Protein AF-A0A936EZ36-F1 (afdb_monomer_lite)

pLDDT: mean 87.0, std 11.44, range [35.84, 98.31]

Secondary structure (DSSP, 8-state):
-HHHHHHHHHT-S-HHHHHHHHHTTTTS---HHHHHHHHHHHHHHHTTS-HHHHHHHHT-GGGTTHHHHGGGGS-TT-HHHHHHHHHH--SHHHHHHHHHHHHHHTT--TTT-GGGS-HHHHHHHHHHHHHS--SPPPHHHHHHHHHHHHHHHHH-GGGHHHHHHHHHHHHHHTT-HHHHHHHHHHHHHTT-GGGS-HHHHHHHHHSGGGS-TTS-TTT-----B-HHHHHHH--GGGGGSHHHHHHHHHH--SHHHHHHHHHHHHHS---------------HHHHHHHHHHHHHHHHHHHHHHHHHHTT---TTTTGGGSSTTTB-HHHHHHHHHHHHHHHHHTT-HHHHHHHHHHHHHH---HHHHHHHHHHHHHH--S-PPPP---SSGGGGHHHHHHHHHTGGGS-HHHHHHHHHHHHHHHHHT--SSS-------HHHHHHHHHHHHTSTTTHHHHHHHHTSHIIIIIGGGEEEETTEEEEEE--TT--EEEEEEP-TTTTTS-TTHHHHTTTSTTEEEEEE--TTS-TTSHHHHHHHHHHIIIIIITTS-GGGEEEEEEHHHHHHHHHHHHHHT-EEEEEEE---HHHHHHH-GGGHHHHHT--TTT-GGGS-HHHHHT--EEEEE-S-HHHHHHHHHHHHHHHT-SSEEEEEEE-S----TTHHHHHBSS-HHHHHHHHHHHHHHHTSSS--TTPEEEPTTTHHHHHHHHHH-SSEEEEEEEETTEEEEEE--SS-BPP-

Radius of gyration: 29.02 Å; chains: 1; bounding box: 64×77×75 Å

Sequence (748 aa):
MFAIYFDGLAHHGDAAAALRRLISYLDADLEAATRVSLWHALWCCARRLPAGERDAVYACLDGRHAQALSPLMLDWHDPVLIEHLATCTQPRSRQAEFVPALLARHGADPLADPQAQRPHLLLLAVQAACWAAWPRLDADRIGMLQAAALNATERDPTLLPQGLALLFELALHAADEDTATAVLAELLWHDHADALRRERVRDWLDGTAFVGDGTDDAETRPLRLAAAWEWRWLQPVDWRQPDRLAALHQALQRPGPRRRLEKLASAWPCLPAQPAVQRPSQPAAAARPRQQEALQRLQALDSAYAAIDLGCDVATSVQPLLEPDTLAPAAIACIHRATAHALGAQGDREGQILALLQARRQQATPALRAELAAALMALHPTPTPTPAFGADWCEELPYWAGLLKQGLQVPDSARRLAAFALATLWTDGLLEPQPPRRCQRLDDAHALWCWLAEQPAYAALAQAALRQAAFTVMRPALRQLAGVEHLWFEAPGAHGVTVVFSCIATHHSYAEVTALRGRLPGQHLLFVRCPEKNWYSDETYDAVHRLLREAVLSRFAKSDVSCWYGSMGGHGALKFALEFGLRAIVFNPQTDLDLWAAFRPRERSLLWGAEHHARLADWPQPAWDAMPLYYACGSNSADREALSFVIERWRGCRHASLIVEKFDDPNHAGLMNRIAAGPVAAVLARIQQRLRQLEGPSPLTDMLPVDNADQAGFWDRLDAAKAIKVELQLRDGRLWWQPSIACGTEPR

Foldseek 3Di:
DLLVVLVCLLPDPPLLVSLLVLVLLLPFQDQQLSNLSSLVSNLSSLVVDDPVSSQVSCCFLVNPCVVLSVCSVDDLLDLVNLLSPLVPRDDLLSSLRNLVSSCVVNVHDCLVPVPPHQLSSLLSPLSSVLNPDPPFDDPVNLVSSLVSLVVSCVVPVVCVLLSLQSQLSSCLSVLNLLSNLLSLLVCLVVLSCVNHDLVSVQCSLQVVSNDHSPDFLLVRLGLFWFPVLSVLLSDSSCCNPVVSLVLLLVLADDPRNNVSSVSSVVSHDDDDDDPPPDDPDDPPPVSVVSSVVSSNLSSLSNVLVVCLVVLDLCCVVCVVCLPPRTGQLSNQLSSLCSNLVSCVVVVNLLSNLLSLLRSQLSAQDPSSQVSNQVSVCVQDPDDDPRQPRDQWQVSVLCVLVVQCVCPPVDPPSSVLSSLVNVLVCLLVQDGHNDDDFGARPLVSSLVSLVVLCPPPVRVVVSVVSCPDCSNVPFVVQWDDDLNFTKGKADDPQAQAEEEEEDAPVQQRHWPCRVLAVVLQPSYIYITGHHRNLQLLAPSVVVSVVRVCVPVPVVRHDQLRYEYDDEASSLLNRLLVCLVVLHEYEYELYQQDLCSVLSNCVPCNCSSVPGDDSRHPLNRDLVSQQSYAYEYEYESASSSLVSVVSVLVSVLPHQWYKYKYWYAPHNDRPPPLVQFAPDRSSVLVNQVSVNSSVSNDQDHDPPWDWDDPVCVVVVSVCVSSPNTAIKIWTHHRSTITIDGDDRSRGDHD

Structure (mmCIF, N/CA/C/O backbone):
data_AF-A0A936EZ36-F1
#
_entry.id   AF-A0A936EZ36-F1
#
loop_
_atom_site.group_PDB
_atom_site.id
_atom_site.type_symbol
_atom_site.label_atom_id
_atom_site.label_alt_id
_atom_site.label_comp_id
_atom_site.label_asym_id
_atom_site.label_entity_id
_atom_site.label_seq_id
_atom_site.pdbx_PDB_ins_code
_atom_site.Cartn_x
_atom_site.Cartn_y
_atom_site.Cartn_z
_atom_site.occupancy
_atom_site.B_iso_or_equiv
_atom_site.auth_seq_id
_atom_site.auth_comp_id
_atom_site.auth_asym_id
_atom_site.auth_atom_id
_atom_site.pdbx_PDB_model_num
ATOM 1 N N . MET A 1 1 ? 23.836 -9.882 0.928 1.00 75.94 1 MET A N 1
ATOM 2 C CA . MET A 1 1 ? 23.170 -11.137 0.506 1.00 75.94 1 MET A CA 1
ATOM 3 C C . MET A 1 1 ? 22.650 -11.046 -0.929 1.00 75.94 1 MET A C 1
ATOM 5 O O . MET A 1 1 ? 23.142 -11.795 -1.756 1.00 75.94 1 MET A O 1
ATOM 9 N N . PHE A 1 2 ? 21.760 -10.100 -1.268 1.00 85.62 2 PHE A N 1
ATOM 10 C CA . PHE A 1 2 ? 21.237 -9.970 -2.642 1.00 85.62 2 PHE A CA 1
ATOM 11 C C . PHE A 1 2 ? 22.299 -9.696 -3.716 1.00 85.62 2 PHE A C 1
ATOM 13 O O . PHE A 1 2 ? 22.210 -10.276 -4.786 1.00 85.62 2 PHE A O 1
ATOM 20 N N . ALA A 1 3 ? 23.335 -8.898 -3.434 1.00 87.94 3 ALA A N 1
ATOM 21 C CA . ALA A 1 3 ? 24.427 -8.693 -4.393 1.00 87.94 3 ALA A CA 1
ATOM 22 C C . ALA A 1 3 ? 25.120 -10.013 -4.801 1.00 87.94 3 ALA A C 1
ATOM 24 O O . ALA A 1 3 ? 25.358 -10.234 -5.981 1.00 87.94 3 ALA A O 1
ATOM 25 N N . ILE A 1 4 ? 25.364 -10.915 -3.840 1.00 89.75 4 ILE A N 1
ATOM 26 C CA . ILE A 1 4 ? 25.940 -12.250 -4.090 1.00 89.75 4 ILE A CA 1
ATOM 27 C C . ILE A 1 4 ? 24.948 -13.121 -4.871 1.00 89.75 4 ILE A C 1
ATOM 29 O O . ILE A 1 4 ? 25.333 -13.817 -5.801 1.00 89.75 4 ILE A O 1
ATOM 33 N N . TYR A 1 5 ? 23.662 -13.065 -4.516 1.00 89.81 5 TYR A N 1
ATOM 34 C CA . TYR A 1 5 ? 22.611 -13.787 -5.234 1.00 89.81 5 TYR A CA 1
ATOM 35 C C . TYR A 1 5 ? 22.503 -13.347 -6.704 1.00 89.81 5 TYR A C 1
ATOM 37 O O . TYR A 1 5 ? 22.457 -14.193 -7.594 1.00 89.81 5 TYR A O 1
ATOM 45 N N . PHE A 1 6 ? 22.517 -12.039 -6.976 1.00 94.75 6 PHE A N 1
ATOM 46 C CA . PHE A 1 6 ? 22.475 -11.506 -8.339 1.00 94.75 6 PHE A CA 1
ATOM 47 C C . PHE A 1 6 ? 23.730 -11.856 -9.134 1.00 94.75 6 PHE A C 1
ATOM 49 O O . PHE A 1 6 ? 23.618 -12.194 -10.308 1.00 94.75 6 PHE A O 1
ATOM 56 N N . ASP A 1 7 ? 24.901 -11.841 -8.499 1.00 92.62 7 ASP A N 1
ATOM 57 C CA . ASP A 1 7 ? 26.137 -12.312 -9.122 1.00 92.62 7 ASP A CA 1
ATOM 58 C C . ASP A 1 7 ? 26.062 -13.809 -9.472 1.00 92.62 7 ASP A C 1
ATOM 60 O O . ASP A 1 7 ? 26.402 -14.209 -10.584 1.00 92.62 7 ASP A O 1
ATOM 64 N N . GLY A 1 8 ? 25.502 -14.634 -8.583 1.00 92.12 8 GLY A N 1
ATOM 65 C CA . GLY A 1 8 ? 25.231 -16.045 -8.864 1.00 92.12 8 GLY A CA 1
ATOM 66 C C . GLY A 1 8 ? 24.301 -16.246 -10.066 1.00 92.12 8 GLY A C 1
ATOM 67 O O . GLY A 1 8 ? 24.583 -17.074 -10.932 1.00 92.12 8 GLY A O 1
ATOM 68 N N . LEU A 1 9 ? 23.228 -15.453 -10.172 1.00 92.00 9 LEU A N 1
ATOM 69 C CA . LEU A 1 9 ? 22.336 -15.469 -11.339 1.00 92.00 9 LEU A CA 1
ATOM 70 C C . LEU A 1 9 ? 23.044 -15.003 -12.619 1.00 92.00 9 LEU A C 1
ATOM 72 O O . LEU A 1 9 ? 22.867 -15.614 -13.672 1.00 92.00 9 LEU A O 1
ATOM 76 N N . ALA A 1 10 ? 23.894 -13.977 -12.541 1.00 92.44 10 ALA A N 1
ATOM 77 C CA . ALA A 1 10 ? 24.652 -13.475 -13.688 1.00 92.44 10 ALA A CA 1
ATOM 78 C C . ALA A 1 10 ? 25.541 -14.556 -14.330 1.00 92.44 10 ALA A C 1
ATOM 80 O O . ALA A 1 10 ? 25.764 -14.524 -15.543 1.00 92.44 10 ALA A O 1
ATOM 81 N N . HIS A 1 11 ? 25.986 -15.538 -13.538 1.00 92.62 11 HIS A N 1
ATOM 82 C CA . HIS A 1 11 ? 26.840 -16.655 -13.955 1.00 92.62 11 HIS A CA 1
ATOM 83 C C . HIS A 1 11 ? 26.105 -18.004 -14.051 1.00 92.62 11 HIS A C 1
ATOM 85 O O . HIS A 1 11 ? 26.729 -19.029 -14.326 1.00 92.62 11 HIS A O 1
ATOM 91 N N . HIS A 1 12 ? 24.783 -18.026 -13.868 1.00 93.12 12 HIS A N 1
ATOM 92 C CA . HIS A 1 12 ? 23.982 -19.250 -13.906 1.00 93.12 12 HIS A CA 1
ATOM 93 C C . HIS A 1 12 ? 24.024 -19.923 -15.289 1.00 93.12 12 HIS A C 1
ATOM 95 O O . HIS A 1 12 ? 24.078 -19.231 -16.308 1.00 93.12 12 HIS A O 1
ATOM 101 N N . GLY A 1 13 ? 23.990 -21.261 -15.338 1.00 90.25 13 GLY A N 1
ATOM 102 C CA . GLY A 1 13 ? 24.134 -22.039 -16.579 1.00 90.25 13 GLY A CA 1
ATOM 103 C C . GLY A 1 13 ? 23.031 -21.772 -17.608 1.00 90.25 13 GLY A C 1
ATOM 104 O O . GLY A 1 13 ? 23.321 -21.630 -18.792 1.00 90.25 13 GLY A O 1
ATOM 105 N N . ASP A 1 14 ? 21.793 -21.614 -17.142 1.00 93.94 14 ASP A N 1
ATOM 106 C CA . ASP A 1 14 ? 20.670 -21.134 -17.950 1.00 93.94 14 ASP A CA 1
ATOM 107 C C . ASP A 1 14 ? 20.568 -19.606 -17.834 1.00 93.94 14 ASP A C 1
ATOM 109 O O . ASP A 1 14 ? 20.090 -19.080 -16.823 1.00 93.94 14 ASP A O 1
ATOM 113 N N . ALA A 1 15 ? 21.068 -18.902 -18.853 1.00 93.31 15 ALA A N 1
ATOM 114 C CA . ALA A 1 15 ? 21.065 -17.443 -18.898 1.00 93.31 15 ALA A CA 1
ATOM 115 C C . ALA A 1 15 ? 19.665 -16.861 -19.157 1.00 93.31 15 ALA A C 1
ATOM 117 O O . ALA A 1 15 ? 19.368 -15.775 -18.669 1.00 93.31 15 ALA A O 1
ATOM 118 N N . ALA A 1 16 ? 18.782 -17.564 -19.873 1.00 92.88 16 ALA A N 1
ATOM 119 C CA . ALA A 1 16 ? 17.442 -17.062 -20.173 1.00 92.88 16 ALA A CA 1
ATOM 120 C C . ALA A 1 16 ? 16.570 -17.063 -18.911 1.00 92.88 16 ALA A C 1
ATOM 122 O O . ALA A 1 16 ? 15.962 -16.043 -18.570 1.00 92.88 16 ALA A O 1
ATOM 123 N N . ALA A 1 17 ? 16.585 -18.171 -18.162 1.00 90.19 17 ALA A N 1
ATOM 124 C CA . ALA A 1 17 ? 15.899 -18.266 -16.877 1.00 90.19 17 ALA A CA 1
ATOM 125 C C . ALA A 1 17 ? 16.468 -17.272 -15.853 1.00 90.19 17 ALA A C 1
ATOM 127 O O . ALA A 1 17 ? 15.713 -16.595 -15.151 1.00 90.19 17 ALA A O 1
ATOM 128 N N . ALA A 1 18 ? 17.797 -17.133 -15.795 1.00 93.50 18 ALA A N 1
ATOM 129 C CA . ALA A 1 18 ? 18.441 -16.193 -14.886 1.00 93.50 18 ALA A CA 1
ATOM 130 C C . ALA A 1 18 ? 18.119 -14.731 -15.220 1.00 93.50 18 ALA A C 1
ATOM 132 O O . ALA A 1 18 ? 17.814 -13.955 -14.313 1.00 93.50 18 ALA A O 1
ATOM 133 N N . LEU A 1 19 ? 18.121 -14.356 -16.503 1.00 95.25 19 LEU A N 1
ATOM 134 C CA . LEU A 1 19 ? 17.750 -13.013 -16.937 1.00 95.25 19 LEU A CA 1
ATOM 135 C C . LEU A 1 19 ? 16.290 -12.708 -16.588 1.00 95.25 19 LEU A C 1
ATOM 137 O O . LEU A 1 19 ? 16.024 -11.668 -15.987 1.00 95.25 19 LEU A O 1
ATOM 141 N N . ARG A 1 20 ? 15.354 -13.626 -16.877 1.00 92.31 20 ARG A N 1
ATOM 142 C CA . ARG A 1 20 ? 13.944 -13.481 -16.470 1.00 92.31 20 ARG A CA 1
ATOM 143 C C . ARG A 1 20 ? 13.829 -13.260 -14.963 1.00 92.31 20 ARG A C 1
ATOM 145 O O . ARG A 1 20 ? 13.144 -12.337 -14.522 1.00 92.31 20 ARG A O 1
ATOM 152 N N . ARG A 1 21 ? 14.549 -14.065 -14.175 1.00 90.81 21 ARG A N 1
ATOM 153 C CA . ARG A 1 21 ? 14.549 -13.940 -12.719 1.00 90.81 21 ARG A CA 1
ATOM 154 C C . ARG A 1 21 ? 15.071 -12.579 -12.268 1.00 90.81 21 ARG A C 1
ATOM 156 O O . ARG A 1 21 ? 14.436 -11.954 -11.427 1.00 90.81 21 ARG A O 1
ATOM 163 N N . LEU A 1 22 ? 16.173 -12.086 -12.833 1.00 94.81 22 LEU A N 1
ATOM 164 C CA . LEU A 1 22 ? 16.724 -10.764 -12.512 1.00 94.81 22 LEU A CA 1
ATOM 165 C C . LEU A 1 22 ? 15.739 -9.631 -12.848 1.00 94.81 22 LEU A C 1
ATOM 167 O O . LEU A 1 22 ? 15.571 -8.718 -12.041 1.00 94.81 22 LEU A O 1
ATOM 171 N N . ILE A 1 23 ? 15.032 -9.708 -13.982 1.00 94.44 23 ILE A N 1
ATOM 172 C CA . ILE A 1 23 ? 14.043 -8.694 -14.394 1.00 94.44 23 ILE A CA 1
ATOM 173 C C . ILE A 1 23 ? 12.941 -8.519 -13.335 1.00 94.44 23 ILE A C 1
ATOM 175 O O . ILE A 1 23 ? 12.526 -7.389 -13.067 1.00 94.44 23 ILE A O 1
ATOM 179 N N . SER A 1 24 ? 12.522 -9.597 -12.660 1.00 91.56 24 SER A N 1
ATOM 180 C CA . SER A 1 24 ? 11.506 -9.532 -11.595 1.00 91.56 24 SER A CA 1
ATOM 181 C C . SER A 1 24 ? 11.911 -8.648 -10.401 1.00 91.56 24 SER A C 1
ATOM 183 O O . SER A 1 24 ? 11.042 -8.165 -9.673 1.00 91.56 24 SER A O 1
ATOM 185 N N . TYR A 1 25 ? 13.209 -8.365 -10.227 1.00 92.75 25 TYR A N 1
ATOM 186 C CA . TYR A 1 25 ? 13.732 -7.531 -9.143 1.00 92.75 25 TYR A CA 1
ATOM 187 C C . TYR A 1 25 ? 13.856 -6.042 -9.497 1.00 92.75 25 TYR A C 1
ATOM 189 O O . TYR A 1 25 ? 14.181 -5.249 -8.611 1.00 92.75 25 TYR A O 1
ATOM 197 N N . LEU A 1 26 ? 13.584 -5.620 -10.740 1.00 92.06 26 LEU A N 1
ATOM 198 C CA . LEU A 1 26 ? 13.727 -4.209 -11.143 1.00 92.06 26 LEU A CA 1
ATOM 199 C C . LEU A 1 26 ? 12.884 -3.258 -10.276 1.00 92.06 26 LEU A C 1
ATOM 201 O O . LEU A 1 26 ? 13.364 -2.202 -9.853 1.00 92.06 26 LEU A O 1
ATOM 205 N N . ASP A 1 27 ? 11.672 -3.684 -9.914 1.00 90.56 27 ASP A N 1
ATOM 206 C CA . ASP A 1 27 ? 10.745 -2.901 -9.087 1.00 90.56 27 ASP A CA 1
ATOM 207 C C . ASP A 1 27 ? 10.911 -3.131 -7.574 1.00 90.56 27 ASP A C 1
ATOM 209 O O . ASP A 1 27 ? 10.246 -2.469 -6.764 1.00 90.56 27 ASP A O 1
ATOM 213 N N . ALA A 1 28 ? 11.801 -4.050 -7.181 1.00 91.00 28 ALA A N 1
ATOM 214 C CA . ALA A 1 28 ? 12.013 -4.428 -5.791 1.00 91.00 28 ALA A CA 1
ATOM 215 C C . ALA A 1 28 ? 12.570 -3.265 -4.957 1.00 91.00 28 ALA A C 1
ATOM 217 O O . ALA A 1 28 ? 13.180 -2.322 -5.473 1.00 91.00 28 ALA A O 1
ATOM 218 N N . ASP A 1 29 ? 12.372 -3.331 -3.641 1.00 88.69 29 ASP A N 1
ATOM 219 C CA . ASP A 1 29 ? 12.822 -2.308 -2.700 1.00 88.69 29 ASP A CA 1
ATOM 220 C C . ASP A 1 29 ? 14.249 -2.616 -2.226 1.00 88.69 29 ASP A C 1
ATOM 222 O O . ASP A 1 29 ? 14.505 -3.158 -1.146 1.00 88.69 29 ASP A O 1
ATOM 226 N N . LEU A 1 30 ? 15.184 -2.348 -3.137 1.00 89.69 30 LEU A N 1
ATOM 227 C CA . LEU A 1 30 ? 16.611 -2.595 -2.974 1.00 89.69 30 LEU A CA 1
ATOM 228 C C . LEU A 1 30 ? 17.345 -1.316 -2.585 1.00 89.69 30 LEU A C 1
ATOM 230 O O . LEU A 1 30 ? 17.138 -0.271 -3.207 1.00 89.69 30 LEU A O 1
ATOM 234 N N . GLU A 1 31 ? 18.271 -1.455 -1.636 1.00 90.88 31 GLU A N 1
ATOM 235 C CA . GLU A 1 31 ? 19.291 -0.449 -1.335 1.00 90.88 31 GLU A CA 1
ATOM 236 C C . GLU A 1 31 ? 20.077 -0.081 -2.599 1.00 90.88 31 GLU A C 1
ATOM 238 O O . GLU A 1 31 ? 20.319 -0.931 -3.465 1.00 90.88 31 GLU A O 1
ATOM 243 N N . ALA A 1 32 ? 20.529 1.170 -2.679 1.00 92.19 32 ALA A N 1
ATOM 244 C CA . ALA A 1 32 ? 21.180 1.733 -3.858 1.00 92.19 32 ALA A CA 1
ATOM 245 C C . ALA A 1 32 ? 22.332 0.869 -4.405 1.00 92.19 32 ALA A C 1
ATOM 247 O O . ALA A 1 32 ? 22.324 0.505 -5.580 1.00 92.19 32 ALA A O 1
ATOM 248 N N . ALA A 1 33 ? 23.274 0.454 -3.550 1.00 93.69 33 ALA A N 1
ATOM 249 C CA . ALA A 1 33 ? 24.395 -0.398 -3.958 1.00 93.69 33 ALA A CA 1
ATOM 250 C C . ALA A 1 33 ? 23.932 -1.768 -4.490 1.00 93.69 33 ALA A C 1
ATOM 252 O O . ALA A 1 33 ? 24.440 -2.258 -5.496 1.00 93.69 33 ALA A O 1
ATOM 253 N N . THR A 1 34 ? 22.913 -2.360 -3.862 1.00 93.88 34 THR A N 1
ATOM 254 C CA . THR A 1 34 ? 22.327 -3.634 -4.305 1.00 93.88 34 THR A CA 1
ATOM 255 C C . THR A 1 34 ? 21.614 -3.484 -5.653 1.00 93.88 34 THR A C 1
ATOM 257 O O . THR A 1 34 ? 21.687 -4.384 -6.489 1.00 93.88 34 THR A O 1
ATOM 260 N N . ARG A 1 35 ? 20.966 -2.341 -5.908 1.00 94.88 35 ARG A N 1
ATOM 261 C CA . ARG A 1 35 ? 20.359 -2.023 -7.210 1.00 94.88 35 ARG A CA 1
ATOM 262 C C . ARG A 1 35 ? 21.408 -1.866 -8.312 1.00 94.88 35 ARG A C 1
ATOM 264 O O . ARG A 1 35 ? 21.181 -2.326 -9.425 1.00 94.88 35 ARG A O 1
ATOM 271 N N . VAL A 1 36 ? 22.565 -1.275 -8.011 1.00 96.25 36 VAL A N 1
ATOM 272 C CA . VAL A 1 36 ? 23.694 -1.230 -8.956 1.00 96.25 36 VAL A CA 1
ATOM 273 C C . VAL A 1 36 ? 24.178 -2.649 -9.283 1.00 96.25 36 VAL A C 1
ATOM 275 O O . VAL A 1 36 ? 24.379 -2.967 -10.453 1.00 96.25 36 VAL A O 1
ATOM 278 N N . SER A 1 37 ? 24.290 -3.534 -8.283 1.00 96.38 37 SER A N 1
ATOM 279 C CA . SER A 1 37 ? 24.616 -4.951 -8.517 1.00 96.38 37 SER A CA 1
ATOM 280 C C . SER A 1 37 ? 23.575 -5.668 -9.382 1.00 96.38 37 SER A C 1
ATOM 282 O O . SER A 1 37 ? 23.958 -6.458 -10.240 1.00 96.38 37 SER A O 1
ATOM 284 N N . LEU A 1 38 ? 22.279 -5.381 -9.201 1.00 96.62 38 LEU A N 1
ATOM 285 C CA . LEU A 1 38 ? 21.214 -5.918 -10.056 1.00 96.62 38 LEU A CA 1
ATOM 286 C C . LEU A 1 38 ? 21.402 -5.494 -11.519 1.00 96.62 38 LEU A C 1
ATOM 288 O O . LEU A 1 38 ? 21.379 -6.344 -12.405 1.00 96.62 38 LEU A O 1
ATOM 292 N N . TRP A 1 39 ? 21.617 -4.201 -11.777 1.00 97.06 39 TRP A N 1
ATOM 293 C CA . TRP A 1 39 ? 21.837 -3.696 -13.136 1.00 97.06 39 TRP A CA 1
ATOM 294 C C . TRP A 1 39 ? 23.079 -4.293 -13.792 1.00 97.06 39 TRP A C 1
ATOM 296 O O . TRP A 1 39 ? 23.036 -4.664 -14.963 1.00 97.06 39 TRP A O 1
ATOM 306 N N . HIS A 1 40 ? 24.158 -4.460 -13.030 1.00 96.94 40 HIS A N 1
ATOM 307 C CA . HIS A 1 40 ? 25.360 -5.130 -13.513 1.00 96.94 40 HIS A CA 1
ATOM 308 C C . HIS A 1 40 ? 25.101 -6.610 -13.844 1.00 96.94 40 HIS A C 1
ATOM 310 O O . HIS A 1 40 ? 25.533 -7.099 -14.884 1.00 96.94 40 HIS A O 1
ATOM 316 N N . ALA A 1 41 ? 24.347 -7.327 -13.004 1.00 97.38 41 ALA A N 1
ATOM 317 C CA . ALA A 1 41 ? 23.967 -8.714 -13.267 1.00 97.38 41 ALA A CA 1
ATOM 318 C C . ALA A 1 41 ? 23.074 -8.851 -14.513 1.00 97.38 41 ALA A C 1
ATOM 320 O O . ALA A 1 41 ? 23.305 -9.738 -15.335 1.00 97.38 41 ALA A O 1
ATOM 321 N N . LEU A 1 42 ? 22.097 -7.951 -14.685 1.00 97.44 42 LEU A N 1
ATOM 322 C CA . LEU A 1 42 ? 21.262 -7.860 -15.888 1.00 97.44 42 LEU A CA 1
ATOM 323 C C . LEU A 1 42 ? 22.119 -7.636 -17.140 1.00 97.44 42 LEU A C 1
ATOM 325 O O . LEU A 1 42 ? 21.943 -8.343 -18.131 1.00 97.44 42 LEU A O 1
ATOM 329 N N . TRP A 1 43 ? 23.074 -6.703 -17.073 1.00 97.25 43 TRP A N 1
ATOM 330 C CA . TRP A 1 43 ? 24.024 -6.419 -18.150 1.00 97.25 43 TRP A CA 1
ATOM 331 C C . TRP A 1 43 ? 24.863 -7.652 -18.523 1.00 97.25 43 TRP A C 1
ATOM 333 O O . TRP A 1 43 ? 24.893 -8.045 -19.690 1.00 97.25 43 TRP A O 1
ATOM 343 N N . CYS A 1 44 ? 25.471 -8.325 -17.539 1.00 96.31 44 CYS A N 1
ATOM 344 C CA . CYS A 1 44 ? 26.234 -9.556 -17.767 1.00 96.31 44 CYS A CA 1
ATOM 345 C C . CYS A 1 44 ? 25.377 -10.652 -18.417 1.00 96.31 44 CYS A C 1
ATOM 347 O O . CYS A 1 44 ? 25.806 -11.297 -19.373 1.00 96.31 44 CYS A O 1
ATOM 349 N N . CYS A 1 45 ? 24.163 -10.868 -17.905 1.00 96.25 45 CYS A N 1
ATOM 350 C CA . CYS A 1 45 ? 23.289 -11.949 -18.349 1.00 96.25 45 CYS A CA 1
ATOM 351 C C . CYS A 1 45 ? 22.754 -11.710 -19.772 1.00 96.25 45 CYS A C 1
ATOM 353 O O . CYS A 1 45 ? 22.821 -12.601 -20.618 1.00 96.25 45 CYS A O 1
ATOM 355 N N . ALA A 1 46 ? 22.318 -10.483 -20.078 1.00 95.56 46 ALA A N 1
ATOM 356 C CA . ALA A 1 46 ? 21.794 -10.109 -21.391 1.00 95.56 46 ALA A CA 1
ATOM 357 C C . ALA A 1 46 ? 22.805 -10.321 -22.531 1.00 95.56 46 ALA A C 1
ATOM 359 O O . ALA A 1 46 ? 22.427 -10.725 -23.631 1.00 95.56 46 ALA A O 1
ATOM 360 N N . ARG A 1 47 ? 24.098 -10.094 -22.272 1.00 94.56 47 ARG A N 1
ATOM 361 C CA . ARG A 1 47 ? 25.173 -10.249 -23.268 1.00 94.56 47 ARG A CA 1
ATOM 362 C C . ARG A 1 47 ? 25.549 -11.703 -23.553 1.00 94.56 47 ARG A C 1
ATOM 364 O O . ARG A 1 47 ? 26.244 -11.962 -24.532 1.00 94.56 47 ARG A O 1
ATOM 371 N N . ARG A 1 48 ? 25.102 -12.643 -22.716 1.00 95.00 48 ARG A N 1
ATOM 372 C CA . ARG A 1 48 ? 25.313 -14.085 -22.911 1.00 95.00 48 ARG A CA 1
ATOM 373 C C . ARG A 1 48 ? 24.275 -14.714 -23.842 1.00 95.00 48 ARG A C 1
ATOM 375 O O . ARG A 1 48 ? 24.482 -15.842 -24.278 1.00 95.00 48 ARG A O 1
ATOM 382 N N . LEU A 1 49 ? 23.179 -14.010 -24.133 1.00 94.75 49 LEU A N 1
ATOM 383 C CA . LEU A 1 49 ? 22.068 -14.518 -24.933 1.00 94.75 49 LEU A CA 1
ATOM 384 C C . LEU A 1 49 ? 22.107 -14.005 -26.384 1.00 94.75 49 LEU A C 1
ATOM 386 O O . LEU A 1 49 ? 22.419 -12.830 -26.618 1.00 94.75 49 LEU A O 1
ATOM 390 N N . PRO A 1 50 ? 21.724 -14.842 -27.368 1.00 94.81 50 PRO A N 1
ATOM 391 C CA . PRO A 1 50 ? 21.405 -14.387 -28.717 1.00 94.81 50 PRO A CA 1
ATOM 392 C C . PRO A 1 50 ? 20.275 -13.350 -28.712 1.00 94.81 50 PRO A C 1
ATOM 394 O O . PRO A 1 50 ? 19.417 -13.355 -27.831 1.00 94.81 50 PRO A O 1
ATOM 397 N N . ALA A 1 51 ? 20.231 -12.486 -29.732 1.00 92.81 51 ALA A N 1
ATOM 398 C CA . ALA A 1 51 ? 19.262 -11.389 -29.788 1.00 92.81 51 ALA A CA 1
ATOM 399 C C . ALA A 1 51 ? 17.801 -11.856 -29.672 1.00 92.81 51 ALA A C 1
ATOM 401 O O . ALA A 1 51 ? 17.075 -11.334 -28.836 1.00 92.81 51 ALA A O 1
ATOM 402 N N . GLY A 1 52 ? 17.396 -12.884 -30.428 1.00 91.94 52 GLY A N 1
ATOM 403 C CA . GLY A 1 52 ? 16.016 -13.384 -30.396 1.00 91.94 52 GLY A CA 1
ATOM 404 C C . GLY A 1 52 ? 15.591 -13.946 -29.034 1.00 91.94 52 GLY A C 1
ATOM 405 O O . GLY A 1 52 ? 14.482 -13.677 -28.582 1.00 91.94 52 GLY A O 1
ATOM 406 N N . GLU A 1 53 ? 16.477 -14.677 -28.351 1.00 92.75 53 GLU A N 1
ATOM 407 C CA . GLU A 1 53 ? 16.203 -15.207 -27.007 1.00 92.75 53 GLU A CA 1
ATOM 408 C C . GLU A 1 53 ? 16.150 -14.092 -25.963 1.00 92.75 53 GLU A C 1
ATOM 410 O O . GLU A 1 53 ? 15.248 -14.059 -25.128 1.00 92.75 53 GLU A O 1
ATOM 415 N N . ARG A 1 54 ? 17.081 -13.137 -26.034 1.00 94.69 54 ARG A N 1
ATOM 416 C CA . ARG A 1 54 ? 17.090 -11.970 -25.149 1.00 94.69 54 ARG A CA 1
ATOM 417 C C . ARG A 1 54 ? 15.816 -11.145 -25.308 1.00 94.69 54 ARG A C 1
ATOM 419 O O . ARG A 1 54 ? 15.209 -10.787 -24.305 1.00 94.69 54 ARG A O 1
ATOM 426 N N . ASP A 1 55 ? 15.401 -10.869 -26.540 1.00 92.19 55 ASP A N 1
ATOM 427 C CA . ASP A 1 55 ? 14.213 -10.063 -26.821 1.00 92.19 55 ASP A CA 1
ATOM 428 C C . ASP A 1 55 ? 12.935 -10.788 -26.353 1.00 92.19 55 ASP A C 1
ATOM 430 O O . ASP A 1 55 ? 12.035 -10.156 -25.796 1.00 92.19 55 ASP A O 1
ATOM 434 N N . ALA A 1 56 ? 12.889 -12.122 -26.467 1.00 89.75 56 ALA A N 1
ATOM 435 C CA . ALA A 1 56 ? 11.819 -12.935 -25.887 1.00 89.75 56 ALA A CA 1
ATOM 436 C C . ALA A 1 56 ? 11.786 -12.847 -24.350 1.00 89.75 56 ALA A C 1
ATOM 438 O O . ALA A 1 56 ? 10.712 -12.713 -23.763 1.00 89.75 56 ALA A O 1
ATOM 439 N N . VAL A 1 57 ? 12.946 -12.864 -23.683 1.00 92.12 57 VAL A N 1
ATOM 440 C CA . VAL A 1 57 ? 13.023 -12.692 -22.222 1.00 92.12 57 VAL A CA 1
ATOM 441 C C . VAL A 1 57 ? 12.677 -11.260 -21.801 1.00 92.12 57 VAL A C 1
ATOM 443 O O . VAL A 1 57 ? 11.995 -11.078 -20.797 1.00 92.12 57 VAL A O 1
ATOM 446 N N . TYR A 1 58 ? 13.079 -10.239 -22.561 1.00 93.19 58 TYR A N 1
ATOM 447 C CA . TYR A 1 58 ? 12.706 -8.840 -22.311 1.00 93.19 58 TYR A CA 1
ATOM 448 C C . TYR A 1 58 ? 11.199 -8.598 -22.447 1.00 93.19 58 TYR A C 1
ATOM 450 O O . TYR A 1 58 ? 10.668 -7.690 -21.807 1.00 93.19 58 TYR A O 1
ATOM 458 N N . ALA A 1 59 ? 10.507 -9.421 -23.237 1.00 89.44 59 ALA A N 1
ATOM 459 C CA . ALA A 1 59 ? 9.053 -9.417 -23.346 1.00 89.44 59 ALA A CA 1
ATOM 460 C C . ALA A 1 59 ? 8.338 -10.087 -22.151 1.00 89.44 59 ALA A C 1
ATOM 462 O O . ALA A 1 59 ? 7.106 -10.058 -22.091 1.00 89.44 59 ALA A O 1
ATOM 463 N N . CYS A 1 60 ? 9.065 -10.674 -21.186 1.00 88.06 60 CYS A N 1
ATOM 464 C CA . CYS A 1 60 ? 8.460 -11.200 -19.961 1.00 88.06 60 CYS A CA 1
ATOM 465 C C . CYS A 1 60 ? 7.811 -10.081 -19.128 1.00 88.06 60 CYS A C 1
ATOM 467 O O . CYS A 1 60 ? 8.054 -8.895 -19.358 1.00 88.06 60 CYS A O 1
ATOM 469 N N . LEU A 1 61 ? 6.955 -10.459 -18.168 1.00 85.56 61 LEU A N 1
ATOM 470 C CA . LEU A 1 61 ? 6.188 -9.511 -17.347 1.00 85.56 61 LEU A CA 1
ATOM 471 C C . LEU A 1 61 ? 5.504 -8.442 -18.215 1.00 85.56 61 LEU A C 1
ATOM 473 O O . LEU A 1 61 ? 5.714 -7.258 -17.988 1.00 85.56 61 LEU A O 1
ATOM 477 N N . ASP A 1 62 ? 4.761 -8.869 -19.243 1.00 81.94 62 ASP A N 1
ATOM 478 C CA . ASP A 1 62 ? 4.083 -8.022 -20.243 1.00 81.94 62 ASP A CA 1
ATOM 479 C C . ASP A 1 62 ? 4.965 -7.010 -21.009 1.00 81.94 62 ASP A C 1
ATOM 481 O O . ASP A 1 62 ? 4.448 -6.097 -21.653 1.00 81.94 62 ASP A O 1
ATOM 485 N N . GLY A 1 63 ? 6.290 -7.188 -20.995 1.00 86.50 63 GLY A N 1
ATOM 486 C CA . GLY A 1 63 ? 7.243 -6.380 -21.759 1.00 86.50 63 GLY A CA 1
ATOM 487 C C . GLY A 1 63 ? 7.482 -4.975 -21.204 1.00 86.50 63 GLY A C 1
ATOM 488 O O . GLY A 1 63 ? 8.216 -4.194 -21.810 1.00 86.50 63 GLY A O 1
ATOM 489 N N . ARG A 1 64 ? 6.921 -4.641 -20.035 1.00 87.75 64 ARG A N 1
ATOM 490 C CA . ARG A 1 64 ? 7.037 -3.316 -19.389 1.00 87.75 64 ARG A CA 1
ATOM 491 C C . ARG A 1 64 ? 8.471 -2.809 -19.214 1.00 87.75 64 ARG A C 1
ATOM 493 O O . ARG A 1 64 ? 8.700 -1.604 -19.208 1.00 87.75 64 ARG A O 1
ATOM 500 N N . HIS A 1 65 ? 9.426 -3.724 -19.049 1.00 92.31 65 HIS A N 1
ATOM 501 C CA . HIS A 1 65 ? 10.824 -3.409 -18.751 1.00 92.31 65 HIS A CA 1
ATOM 502 C C . HIS A 1 65 ? 11.700 -3.424 -20.004 1.00 92.31 65 HIS A C 1
ATOM 504 O O . HIS A 1 65 ? 12.852 -3.001 -19.939 1.00 92.31 65 HIS A O 1
ATOM 510 N N . ALA A 1 66 ? 11.173 -3.849 -21.158 1.00 92.50 66 ALA A N 1
ATOM 511 C CA . ALA A 1 66 ? 11.950 -4.007 -22.387 1.00 92.50 66 ALA A CA 1
ATOM 512 C C . ALA A 1 66 ? 12.671 -2.713 -22.798 1.00 92.50 66 ALA A C 1
ATOM 514 O O . ALA A 1 66 ? 13.851 -2.745 -23.146 1.00 92.50 66 ALA A O 1
ATOM 515 N N . GLN A 1 67 ? 12.006 -1.556 -22.681 1.00 92.94 67 GLN A N 1
ATOM 516 C CA . GLN A 1 67 ? 12.625 -0.262 -22.988 1.00 92.94 67 GLN A CA 1
ATOM 517 C C . GLN A 1 67 ? 13.800 0.043 -22.046 1.00 92.94 67 GLN A C 1
ATOM 519 O O . GLN A 1 67 ? 14.865 0.458 -22.506 1.00 92.94 67 GLN A O 1
ATOM 524 N N . ALA A 1 68 ? 13.630 -0.205 -20.743 1.00 92.88 68 ALA A N 1
ATOM 525 C CA . ALA A 1 68 ? 14.666 0.022 -19.738 1.00 92.88 68 ALA A CA 1
ATOM 526 C C . ALA A 1 68 ? 15.870 -0.918 -19.925 1.00 92.88 68 ALA A C 1
ATOM 528 O O . ALA A 1 68 ? 17.000 -0.527 -19.647 1.00 92.88 68 ALA A O 1
ATOM 529 N N . LEU A 1 69 ? 15.643 -2.127 -20.440 1.00 95.44 69 LEU A N 1
ATOM 530 C CA . LEU A 1 69 ? 16.670 -3.144 -20.669 1.00 95.44 69 LEU A CA 1
ATOM 531 C C . LEU A 1 69 ? 17.389 -3.004 -22.022 1.00 95.44 69 LEU A C 1
ATOM 533 O O . LEU A 1 69 ? 18.468 -3.570 -22.210 1.00 95.44 69 LEU A O 1
ATOM 537 N N . SER A 1 70 ? 16.815 -2.264 -22.976 1.00 92.00 70 SER A N 1
ATOM 538 C CA . SER A 1 70 ? 17.357 -2.165 -24.338 1.00 92.00 70 SER A CA 1
ATOM 539 C C . SER A 1 70 ? 18.807 -1.645 -24.413 1.00 92.00 70 SER A C 1
ATOM 541 O O . SER A 1 70 ? 19.581 -2.210 -25.192 1.00 92.00 70 SER A O 1
ATOM 543 N N . PRO A 1 71 ? 19.258 -0.682 -23.575 1.00 94.75 71 PRO A N 1
ATOM 544 C CA . PRO A 1 71 ? 20.628 -0.170 -23.654 1.00 94.75 71 PRO A CA 1
ATOM 545 C C . PRO A 1 71 ? 21.682 -1.069 -22.999 1.00 94.75 71 PRO A C 1
ATOM 547 O O . PRO A 1 71 ? 22.864 -0.750 -23.073 1.00 94.75 71 PRO A O 1
ATOM 550 N N . LEU A 1 72 ? 21.310 -2.214 -22.407 1.00 95.38 72 LEU A N 1
ATOM 551 C CA . LEU A 1 72 ? 22.261 -3.143 -21.770 1.00 95.38 72 LEU A CA 1
ATOM 552 C C . LEU A 1 72 ? 23.270 -3.779 -22.748 1.00 95.38 72 LEU A C 1
ATOM 554 O O . LEU A 1 72 ? 24.189 -4.476 -22.325 1.00 95.38 72 LEU A O 1
ATOM 558 N N . MET A 1 73 ? 23.127 -3.535 -24.052 1.00 94.31 73 MET A N 1
ATOM 559 C CA . MET A 1 73 ? 24.115 -3.936 -25.056 1.00 94.31 73 MET A CA 1
ATOM 560 C C . MET A 1 73 ? 25.309 -2.978 -25.161 1.00 94.31 73 MET A C 1
ATOM 562 O O . MET A 1 73 ? 26.335 -3.357 -25.732 1.00 94.31 73 MET A O 1
ATOM 566 N N . LEU A 1 74 ? 25.202 -1.771 -24.600 1.00 95.56 74 LEU A N 1
ATOM 567 C CA . LEU A 1 74 ? 26.318 -0.833 -24.484 1.00 95.56 74 LEU A CA 1
ATOM 568 C C . LEU A 1 74 ? 27.388 -1.363 -23.512 1.00 95.56 74 LEU A C 1
ATOM 570 O O . LEU A 1 74 ? 27.170 -2.329 -22.767 1.00 95.56 74 LEU A O 1
ATOM 574 N N . ASP A 1 75 ? 28.577 -0.763 -23.555 1.00 95.56 75 ASP A N 1
ATOM 575 C CA . ASP A 1 75 ? 29.626 -1.053 -22.576 1.00 95.56 75 ASP A CA 1
ATOM 576 C C . ASP A 1 75 ? 29.187 -0.602 -21.173 1.00 95.56 75 ASP A C 1
ATOM 578 O O . ASP A 1 75 ? 28.481 0.396 -21.039 1.00 95.56 75 ASP A O 1
ATOM 582 N N . TRP A 1 76 ? 29.597 -1.320 -20.120 1.00 94.75 76 TRP A N 1
ATOM 583 C CA . TRP A 1 76 ? 29.235 -0.955 -18.745 1.00 94.75 76 TRP A CA 1
ATOM 584 C C . TRP A 1 76 ? 29.712 0.461 -18.383 1.00 94.75 76 TRP A C 1
ATOM 586 O O . TRP A 1 76 ? 29.030 1.166 -17.646 1.00 94.75 76 TRP A O 1
ATOM 596 N N . HIS A 1 77 ? 30.849 0.901 -18.927 1.00 93.38 77 HIS A N 1
ATOM 597 C CA . HIS A 1 77 ? 31.406 2.236 -18.708 1.00 93.38 77 HIS A CA 1
ATOM 598 C C . HIS A 1 77 ? 30.939 3.279 -19.736 1.00 93.38 77 HIS A C 1
ATOM 600 O O . HIS A 1 77 ? 31.436 4.405 -19.718 1.00 93.38 77 HIS A O 1
ATOM 606 N N . ASP A 1 78 ? 29.994 2.944 -20.621 1.00 93.06 78 ASP A N 1
ATOM 607 C CA . ASP A 1 78 ? 29.444 3.891 -21.590 1.00 93.06 78 ASP A CA 1
ATOM 608 C C . ASP A 1 78 ? 28.645 5.004 -20.870 1.00 93.06 78 ASP A C 1
ATOM 610 O O . ASP A 1 78 ? 27.676 4.704 -20.160 1.00 93.06 78 ASP A O 1
ATOM 614 N N . PRO A 1 79 ? 28.985 6.296 -21.058 1.00 89.19 79 PRO A N 1
ATOM 615 C CA . PRO A 1 79 ? 28.254 7.406 -20.445 1.00 89.19 79 PRO A CA 1
ATOM 616 C C . PRO A 1 79 ? 26.753 7.429 -20.769 1.00 89.19 79 PRO A C 1
ATOM 618 O O . PRO A 1 79 ? 25.962 7.892 -19.947 1.00 89.19 79 PRO A O 1
ATOM 621 N N . VAL A 1 80 ? 26.345 6.931 -21.943 1.00 91.94 80 VAL A N 1
ATOM 622 C CA . VAL A 1 80 ? 24.934 6.832 -22.346 1.00 91.94 80 VAL A CA 1
ATOM 623 C C . VAL A 1 80 ? 24.206 5.782 -21.512 1.00 91.94 80 VAL A C 1
ATOM 625 O O . VAL A 1 80 ? 23.074 6.018 -21.089 1.00 91.94 80 VAL A O 1
ATOM 628 N N . LEU A 1 81 ? 24.852 4.647 -21.223 1.00 94.50 81 LEU A N 1
ATOM 629 C CA . LEU A 1 81 ? 24.274 3.628 -20.349 1.00 94.50 81 LEU A CA 1
ATOM 630 C C . LEU A 1 81 ? 24.128 4.161 -18.922 1.00 94.50 81 LEU A C 1
ATOM 632 O O . LEU A 1 81 ? 23.054 4.038 -18.340 1.00 94.50 81 LEU A O 1
ATOM 636 N N . ILE A 1 82 ? 25.169 4.795 -18.376 1.00 93.44 82 ILE A N 1
ATOM 637 C CA . ILE A 1 82 ? 25.152 5.352 -17.012 1.00 93.44 82 ILE A CA 1
ATOM 638 C C . ILE A 1 82 ? 24.004 6.363 -16.854 1.00 93.44 82 ILE A C 1
ATOM 640 O O . ILE A 1 82 ? 23.214 6.269 -15.912 1.00 93.44 82 ILE A O 1
ATOM 644 N N . GLU A 1 83 ? 23.868 7.296 -17.802 1.00 92.00 83 GLU A N 1
ATOM 645 C CA . GLU A 1 83 ? 22.778 8.280 -17.831 1.00 92.00 83 GLU A CA 1
ATOM 646 C C . GLU A 1 83 ? 21.398 7.613 -17.955 1.00 92.00 83 GLU A C 1
ATOM 648 O O . GLU A 1 83 ? 20.458 7.994 -17.250 1.00 92.00 83 GLU A O 1
ATOM 653 N N . HIS A 1 84 ? 21.267 6.579 -18.792 1.00 93.69 84 HIS A N 1
ATOM 654 C CA . HIS A 1 84 ? 20.023 5.822 -18.946 1.00 93.69 84 HIS A CA 1
ATOM 655 C C . HIS A 1 84 ? 19.613 5.111 -17.651 1.00 93.69 84 HIS A C 1
ATOM 657 O O . HIS A 1 84 ? 18.477 5.273 -17.207 1.00 93.69 84 HIS A O 1
ATOM 663 N N . LEU A 1 85 ? 20.536 4.390 -17.003 1.00 94.69 85 LEU A N 1
ATOM 664 C CA . LEU A 1 85 ? 20.280 3.689 -15.738 1.00 94.69 85 LEU A CA 1
ATOM 665 C C . LEU A 1 85 ? 19.845 4.659 -14.634 1.00 94.69 85 LEU A C 1
ATOM 667 O O . LEU A 1 85 ? 18.903 4.388 -13.877 1.00 94.69 85 LEU A O 1
ATOM 671 N N . ALA A 1 86 ? 20.519 5.809 -14.556 1.00 92.31 86 ALA A N 1
ATOM 672 C CA . ALA A 1 86 ? 20.161 6.887 -13.647 1.00 92.31 86 ALA A CA 1
ATOM 673 C C . ALA A 1 86 ? 18.733 7.392 -13.917 1.00 92.31 86 ALA A C 1
ATOM 675 O O . ALA A 1 86 ? 17.966 7.599 -12.980 1.00 92.31 86 ALA A O 1
ATOM 676 N N . THR A 1 87 ? 18.339 7.524 -15.183 1.00 90.81 87 THR A N 1
ATOM 677 C CA . THR A 1 87 ? 17.036 8.071 -15.599 1.00 90.81 87 THR A CA 1
ATOM 678 C C . THR A 1 87 ? 15.875 7.092 -15.408 1.00 90.81 87 THR A C 1
ATOM 680 O O . THR A 1 87 ? 14.798 7.483 -14.951 1.00 90.81 87 THR A O 1
ATOM 683 N N . CYS A 1 88 ? 16.072 5.811 -15.731 1.00 89.94 88 CYS A N 1
ATOM 684 C CA . CYS A 1 88 ? 15.008 4.805 -15.686 1.00 89.94 88 CYS A CA 1
ATOM 685 C C . CYS A 1 88 ? 14.699 4.299 -14.267 1.00 89.94 88 CYS A C 1
ATOM 687 O O . CYS A 1 88 ? 13.723 3.579 -14.066 1.00 89.94 88 CYS A O 1
ATOM 689 N N . THR A 1 89 ? 15.504 4.672 -13.270 1.00 87.56 89 THR A N 1
ATOM 690 C CA . THR A 1 89 ? 15.253 4.314 -11.872 1.00 87.56 89 THR A CA 1
ATOM 691 C C . THR A 1 89 ? 14.154 5.200 -11.285 1.00 87.56 89 THR A C 1
ATOM 693 O O . THR A 1 89 ? 14.322 6.407 -11.140 1.00 87.56 89 THR A O 1
ATOM 696 N N . GLN A 1 90 ? 13.021 4.593 -10.927 1.00 81.81 90 GLN A N 1
ATOM 697 C CA . GLN A 1 90 ? 11.851 5.265 -10.354 1.00 81.81 90 GLN A CA 1
ATOM 698 C C . GLN A 1 90 ? 11.393 4.577 -9.052 1.00 81.81 90 GLN A C 1
ATOM 700 O O . GLN A 1 90 ? 11.680 3.393 -8.841 1.00 81.81 90 GLN A O 1
ATOM 705 N N . PRO A 1 91 ? 10.654 5.279 -8.167 1.00 82.81 91 PRO A N 1
ATOM 706 C CA . PRO A 1 91 ? 10.354 6.721 -8.186 1.00 82.81 91 PRO A CA 1
ATOM 707 C C . PRO A 1 91 ? 11.590 7.604 -7.912 1.00 82.81 91 PRO A C 1
ATOM 709 O O . PRO A 1 91 ? 12.632 7.099 -7.496 1.00 82.81 91 PRO A O 1
ATOM 712 N N . ARG A 1 92 ? 11.457 8.932 -8.082 1.00 80.56 92 ARG A N 1
ATOM 713 C CA . ARG A 1 92 ? 12.528 9.931 -7.837 1.00 80.56 92 ARG A CA 1
ATOM 714 C C . ARG A 1 92 ? 13.246 9.781 -6.485 1.00 80.56 92 ARG A C 1
ATOM 716 O O . ARG A 1 92 ? 14.437 10.052 -6.410 1.00 80.56 92 ARG A O 1
ATOM 723 N N . SER A 1 93 ? 12.569 9.312 -5.434 1.00 80.75 93 SER A N 1
ATOM 724 C CA . SER A 1 93 ? 13.216 9.037 -4.142 1.00 80.75 93 SER A CA 1
ATOM 725 C C . SER A 1 93 ? 14.268 7.932 -4.225 1.00 80.75 93 SER A C 1
ATOM 727 O O . SER A 1 93 ? 15.368 8.093 -3.711 1.00 80.75 93 SER A O 1
ATOM 729 N N . ARG A 1 94 ? 13.974 6.835 -4.933 1.00 85.75 94 ARG A N 1
ATOM 730 C CA . ARG A 1 94 ? 14.949 5.762 -5.178 1.00 85.75 94 ARG A CA 1
ATOM 731 C C . ARG A 1 94 ? 16.060 6.222 -6.112 1.00 85.75 94 ARG A C 1
ATOM 733 O O . ARG A 1 94 ? 17.204 5.821 -5.937 1.00 85.75 94 ARG A O 1
ATOM 740 N N . GLN A 1 95 ? 15.725 7.062 -7.091 1.00 89.44 95 GLN A N 1
ATOM 741 C CA . GLN A 1 95 ? 16.699 7.667 -7.997 1.00 89.44 95 GLN A CA 1
ATOM 742 C C . GLN A 1 95 ? 17.752 8.474 -7.228 1.00 89.44 95 GLN A C 1
ATOM 744 O O . GLN A 1 95 ? 18.942 8.325 -7.490 1.00 89.44 95 GLN A O 1
ATOM 749 N N . ALA A 1 96 ? 17.323 9.276 -6.250 1.00 87.69 96 ALA A N 1
ATOM 750 C CA . ALA A 1 96 ? 18.210 10.107 -5.444 1.00 87.69 96 ALA A CA 1
ATOM 751 C C . ALA A 1 96 ? 19.259 9.310 -4.655 1.00 87.69 96 ALA A C 1
ATOM 753 O O . ALA A 1 96 ? 20.390 9.760 -4.524 1.00 87.69 96 ALA A O 1
ATOM 754 N N . GLU A 1 97 ? 18.915 8.121 -4.160 1.00 90.56 97 GLU A N 1
ATOM 755 C CA . GLU A 1 97 ? 19.876 7.236 -3.489 1.00 90.56 97 GLU A CA 1
ATOM 756 C C . GLU A 1 97 ? 20.719 6.437 -4.495 1.00 90.56 97 GLU A C 1
ATOM 758 O O . GLU A 1 97 ? 21.905 6.185 -4.278 1.00 90.56 97 GLU A O 1
ATOM 763 N N . PHE A 1 98 ? 20.112 6.037 -5.616 1.00 93.75 98 PHE A N 1
ATOM 764 C CA . PHE A 1 98 ? 20.744 5.215 -6.644 1.00 93.75 98 PHE A CA 1
ATOM 765 C C . PHE A 1 98 ? 21.839 5.950 -7.420 1.00 93.75 98 PHE A C 1
ATOM 767 O O . PHE A 1 98 ? 22.903 5.375 -7.640 1.00 93.75 98 PHE A O 1
ATOM 774 N N . VAL A 1 99 ? 21.603 7.201 -7.826 1.00 93.75 99 VAL A N 1
ATOM 775 C CA . VAL A 1 99 ? 22.542 7.977 -8.653 1.00 93.75 99 VAL A CA 1
ATOM 776 C C . VAL A 1 99 ? 23.922 8.110 -7.990 1.00 93.75 99 VAL A C 1
ATOM 778 O O . VAL A 1 99 ? 24.904 7.752 -8.641 1.00 93.75 99 VAL A O 1
ATOM 781 N N . PRO A 1 100 ? 24.047 8.508 -6.707 1.00 92.62 100 PRO A N 1
ATOM 782 C CA . PRO A 1 100 ? 25.338 8.536 -6.021 1.00 92.62 100 PRO A CA 1
ATOM 783 C C . PRO A 1 100 ? 26.036 7.171 -5.982 1.00 92.62 100 PRO A C 1
ATOM 785 O O . PRO A 1 100 ? 27.236 7.087 -6.231 1.00 92.62 100 PRO A O 1
ATOM 788 N N . ALA A 1 101 ? 25.297 6.088 -5.714 1.00 94.62 101 ALA A N 1
ATOM 789 C CA . ALA A 1 101 ? 25.869 4.742 -5.670 1.00 94.62 101 ALA A CA 1
ATOM 790 C C . ALA A 1 101 ? 26.351 4.264 -7.050 1.00 94.62 101 ALA A C 1
ATOM 792 O O . ALA A 1 101 ? 27.397 3.618 -7.149 1.00 94.62 101 ALA A O 1
ATOM 793 N N . LEU A 1 102 ? 25.607 4.589 -8.111 1.00 95.56 102 LEU A N 1
ATOM 794 C CA . LEU A 1 102 ? 25.992 4.304 -9.490 1.00 95.56 102 LEU A CA 1
ATOM 795 C C . LEU A 1 102 ? 27.276 5.062 -9.847 1.00 95.56 102 LEU A C 1
ATOM 797 O O . LEU A 1 102 ? 28.252 4.448 -10.264 1.00 95.56 102 LEU A O 1
ATOM 801 N N . LEU A 1 103 ? 27.315 6.373 -9.615 1.00 92.88 103 LEU A N 1
ATOM 802 C CA . LEU A 1 103 ? 28.483 7.211 -9.901 1.00 92.88 103 LEU A CA 1
ATOM 803 C C . LEU A 1 103 ? 29.733 6.735 -9.148 1.00 92.88 103 LEU A C 1
ATOM 805 O O . LEU A 1 103 ? 30.784 6.548 -9.762 1.00 92.88 103 LEU A O 1
ATOM 809 N N . ALA A 1 104 ? 29.594 6.411 -7.858 1.00 92.69 104 ALA A N 1
ATOM 810 C CA . ALA A 1 104 ? 30.672 5.837 -7.057 1.00 92.69 104 ALA A CA 1
ATOM 811 C C . ALA A 1 104 ? 31.184 4.505 -7.633 1.00 92.69 104 ALA A C 1
ATOM 813 O O . ALA A 1 104 ? 32.392 4.270 -7.667 1.00 92.69 104 ALA A O 1
ATOM 814 N N . ARG A 1 105 ? 30.292 3.644 -8.148 1.00 93.19 105 ARG A N 1
ATOM 815 C CA . ARG A 1 105 ? 30.674 2.383 -8.808 1.00 93.19 105 ARG A CA 1
ATOM 816 C C . ARG A 1 105 ? 31.504 2.608 -10.075 1.00 93.19 105 ARG A C 1
ATOM 818 O O . ARG A 1 105 ? 32.344 1.764 -10.384 1.00 93.19 105 ARG A O 1
ATOM 825 N N . HIS A 1 106 ? 31.287 3.714 -10.780 1.00 90.94 106 HIS A N 1
ATOM 826 C CA . HIS A 1 106 ? 32.053 4.095 -11.969 1.00 90.94 106 HIS A CA 1
ATOM 827 C C . HIS A 1 106 ? 33.254 5.003 -11.659 1.00 90.94 106 HIS A C 1
ATOM 829 O O . HIS A 1 106 ? 33.953 5.402 -12.587 1.00 90.94 106 HIS A O 1
ATOM 835 N N . GLY A 1 107 ? 33.516 5.322 -10.384 1.00 89.19 107 GLY A N 1
ATOM 836 C CA . GLY A 1 107 ? 34.585 6.247 -9.993 1.00 89.19 107 GLY A CA 1
ATOM 837 C C . GLY A 1 107 ? 34.366 7.677 -10.497 1.00 89.19 107 GLY A C 1
ATOM 838 O O . GLY A 1 107 ? 35.333 8.410 -10.680 1.00 89.19 107 GLY A O 1
ATOM 839 N N . ALA A 1 108 ? 33.114 8.057 -10.760 1.00 85.88 108 ALA A N 1
ATOM 840 C CA . ALA A 1 108 ? 32.746 9.371 -11.265 1.00 85.88 108 ALA A CA 1
ATOM 841 C C . ALA A 1 108 ? 32.275 10.276 -10.120 1.00 85.88 108 ALA A C 1
ATOM 843 O O . ALA A 1 108 ? 31.441 9.874 -9.310 1.00 85.88 108 ALA A O 1
ATOM 844 N N . ASP A 1 109 ? 32.753 11.519 -10.101 1.00 86.31 109 ASP A N 1
ATOM 845 C CA . ASP A 1 109 ? 32.198 12.594 -9.276 1.00 86.31 109 ASP A CA 1
ATOM 846 C C . ASP A 1 109 ? 31.799 13.763 -10.184 1.00 86.31 109 ASP A C 1
ATOM 848 O O . ASP A 1 109 ? 32.632 14.613 -10.516 1.00 86.31 109 ASP A O 1
ATOM 852 N N . PRO A 1 110 ? 30.529 13.810 -10.625 1.00 85.25 110 PRO A N 1
ATOM 853 C CA . PRO A 1 110 ? 30.086 14.854 -11.528 1.00 85.25 110 PRO A CA 1
ATOM 854 C C . PRO A 1 110 ? 30.169 16.268 -10.961 1.00 85.25 110 PRO A C 1
ATOM 856 O O . PRO A 1 110 ? 30.216 17.222 -11.729 1.00 85.25 110 PRO A O 1
ATOM 859 N N . LEU A 1 111 ? 30.163 16.411 -9.635 1.00 87.06 111 LEU A N 1
ATOM 860 C CA . LEU A 1 111 ? 30.170 17.713 -8.975 1.00 87.06 111 LEU A CA 1
ATOM 861 C C . LEU A 1 111 ? 31.599 18.248 -8.803 1.00 87.06 111 LEU A C 1
ATOM 863 O O . LEU A 1 111 ? 31.771 19.462 -8.726 1.00 87.06 111 LEU A O 1
ATOM 867 N N . ALA A 1 112 ? 32.610 17.371 -8.787 1.00 87.00 112 ALA A N 1
ATOM 868 C CA . ALA A 1 112 ? 34.021 17.759 -8.754 1.00 87.00 112 ALA A CA 1
ATOM 869 C C . ALA A 1 112 ? 34.536 18.291 -10.102 1.00 87.00 112 ALA A C 1
ATOM 871 O O . ALA A 1 112 ? 35.385 19.181 -10.120 1.00 87.00 112 ALA A O 1
ATOM 872 N N . ASP A 1 113 ? 34.014 17.781 -11.222 1.00 84.94 113 ASP A N 1
ATOM 873 C CA . ASP A 1 113 ? 34.329 18.278 -12.569 1.00 84.94 113 ASP A CA 1
ATOM 874 C C . ASP A 1 113 ? 33.060 18.406 -13.435 1.00 84.94 113 ASP A C 1
ATOM 876 O O . ASP A 1 113 ? 32.804 17.566 -14.303 1.00 84.94 113 ASP A O 1
ATOM 880 N N . PRO A 1 114 ? 32.241 19.457 -13.223 1.00 85.56 114 PRO A N 1
ATOM 881 C CA . PRO A 1 114 ? 30.980 19.639 -13.945 1.00 85.56 114 PRO A CA 1
ATOM 882 C C . PRO A 1 114 ? 31.142 19.739 -15.469 1.00 85.56 114 PRO A C 1
ATOM 884 O O . PRO A 1 114 ? 30.249 19.336 -16.219 1.00 85.56 114 PRO A O 1
ATOM 887 N N . GLN A 1 115 ? 32.281 20.253 -15.952 1.00 84.00 115 GLN A N 1
ATOM 888 C CA . GLN A 1 115 ? 32.513 20.490 -17.380 1.00 84.00 115 GLN A CA 1
ATOM 889 C C . GLN A 1 115 ? 32.762 19.194 -18.156 1.00 84.00 115 GLN A C 1
ATOM 891 O O . GLN A 1 115 ? 32.311 19.077 -19.297 1.00 84.00 115 GLN A O 1
ATOM 896 N N . ALA A 1 116 ? 33.410 18.205 -17.537 1.00 83.81 116 ALA A N 1
ATOM 897 C CA . ALA A 1 116 ? 33.681 16.913 -18.165 1.00 83.81 116 ALA A CA 1
ATOM 898 C C . ALA A 1 116 ? 32.448 15.998 -18.283 1.00 83.81 116 ALA A C 1
ATOM 900 O O . ALA A 1 116 ? 32.498 14.976 -18.967 1.00 83.81 116 ALA A O 1
ATOM 901 N N . GLN A 1 117 ? 31.330 16.345 -17.639 1.00 85.88 117 GLN A N 1
ATOM 902 C CA . GLN A 1 117 ? 30.151 15.480 -17.559 1.00 85.88 117 GLN A CA 1
ATOM 903 C C . GLN A 1 117 ? 29.068 15.842 -18.562 1.00 85.88 117 GLN A C 1
ATOM 905 O O . GLN A 1 117 ? 28.979 16.977 -19.033 1.00 85.88 117 GLN A O 1
ATOM 910 N N . ARG A 1 118 ? 28.186 14.881 -18.849 1.00 90.38 118 ARG A N 1
ATOM 911 C CA . ARG A 1 118 ? 26.963 15.126 -19.621 1.00 90.38 118 ARG A CA 1
ATOM 912 C C . ARG A 1 118 ? 25.996 15.999 -18.801 1.00 90.38 118 ARG A C 1
ATOM 914 O O . ARG A 1 118 ? 25.794 15.694 -17.623 1.00 90.38 118 ARG A O 1
ATOM 921 N N . PRO A 1 119 ? 25.372 17.040 -19.392 1.00 93.00 119 PRO A N 1
ATOM 922 C CA . PRO A 1 119 ? 24.487 17.957 -18.665 1.00 93.00 119 PRO A CA 1
ATOM 923 C C . PRO A 1 119 ? 23.368 17.264 -17.877 1.00 93.00 119 PRO A C 1
ATOM 925 O O . PRO A 1 119 ? 23.119 17.606 -16.723 1.00 93.00 119 PRO A O 1
ATOM 928 N N . HIS A 1 120 ? 22.739 16.238 -18.456 1.00 92.44 120 HIS A N 1
ATOM 929 C CA . HIS A 1 120 ? 21.657 15.510 -17.794 1.00 92.44 120 HIS A CA 1
ATOM 930 C C . HIS A 1 120 ? 22.145 14.715 -16.571 1.00 92.44 120 HIS A C 1
ATOM 932 O O . HIS A 1 120 ? 21.536 14.785 -15.505 1.00 92.44 120 HIS A O 1
ATOM 938 N N . LEU A 1 121 ? 23.281 14.014 -16.683 1.00 91.12 121 LEU A N 1
ATOM 939 C CA . LEU A 1 121 ? 23.888 13.292 -15.558 1.00 91.12 121 LEU A CA 1
ATOM 940 C C . LEU A 1 121 ? 24.313 14.238 -14.423 1.00 91.12 121 LEU A C 1
ATOM 942 O O . LEU A 1 121 ? 24.103 13.919 -13.252 1.00 91.12 121 LEU A O 1
ATOM 946 N N . LEU A 1 122 ? 24.860 15.411 -14.763 1.00 92.88 122 LEU A N 1
ATOM 947 C CA . LEU A 1 122 ? 25.187 16.458 -13.792 1.00 92.88 122 LEU A CA 1
ATOM 948 C C . LEU A 1 122 ? 23.933 16.915 -13.033 1.00 92.88 122 LEU A C 1
ATOM 950 O O . LEU A 1 122 ? 23.946 16.989 -11.805 1.00 92.88 122 LEU A O 1
ATOM 954 N N . LEU A 1 123 ? 22.827 17.148 -13.742 1.00 93.38 123 LEU A N 1
ATOM 955 C CA . LEU A 1 123 ? 21.571 17.576 -13.129 1.00 93.38 123 LEU A CA 1
ATOM 956 C C . LEU A 1 123 ? 20.962 16.503 -12.215 1.00 93.38 123 LEU A C 1
ATOM 958 O O . LEU A 1 123 ? 20.478 16.821 -11.130 1.00 93.38 123 LEU A O 1
ATOM 962 N N . LEU A 1 124 ? 21.044 15.226 -12.605 1.00 92.12 124 LEU A N 1
ATOM 963 C CA . LEU A 1 124 ? 20.632 14.100 -11.761 1.00 92.12 124 LEU A CA 1
ATOM 964 C C . LEU A 1 124 ? 21.482 13.997 -10.485 1.00 92.12 124 LEU A C 1
ATOM 966 O O . LEU A 1 124 ? 20.944 13.702 -9.417 1.00 92.12 124 LEU A O 1
ATOM 970 N N . ALA A 1 125 ? 22.787 14.279 -10.566 1.00 92.06 125 ALA A N 1
ATOM 971 C CA . ALA A 1 125 ? 23.664 14.329 -9.396 1.00 92.06 125 ALA A CA 1
ATOM 972 C C . ALA A 1 125 ? 23.304 15.495 -8.456 1.00 92.06 125 ALA A C 1
ATOM 974 O O . ALA A 1 125 ? 23.246 15.306 -7.238 1.00 92.06 125 ALA A O 1
ATOM 975 N N . VAL A 1 126 ? 22.989 16.676 -9.006 1.00 92.94 126 VAL A N 1
ATOM 976 C CA . VAL A 1 126 ? 22.489 17.819 -8.221 1.00 92.94 126 VAL A CA 1
ATOM 977 C C . VAL A 1 126 ? 21.162 17.475 -7.544 1.00 92.94 126 VAL A C 1
ATOM 979 O O . VAL A 1 126 ? 21.006 17.700 -6.343 1.00 92.94 126 VAL A O 1
ATOM 982 N N . GLN A 1 127 ? 20.224 16.876 -8.281 1.00 91.38 127 GLN A N 1
ATOM 983 C CA . GLN A 1 127 ? 18.931 16.448 -7.751 1.00 91.38 127 GLN A CA 1
ATOM 984 C C . GLN A 1 127 ? 19.086 15.448 -6.602 1.00 91.38 127 GLN A C 1
ATOM 986 O O . GLN A 1 127 ? 18.448 15.609 -5.561 1.00 91.38 127 GLN A O 1
ATOM 991 N N . ALA A 1 128 ? 19.946 14.441 -6.763 1.00 90.06 128 ALA A N 1
ATOM 992 C CA . ALA A 1 128 ? 20.242 13.465 -5.720 1.00 90.06 128 ALA A CA 1
ATOM 993 C C . ALA A 1 128 ? 20.793 14.132 -4.448 1.00 90.06 128 ALA A C 1
ATOM 995 O O . ALA A 1 128 ? 20.320 13.848 -3.346 1.00 90.06 128 ALA A O 1
ATOM 996 N N . ALA A 1 129 ? 21.728 15.077 -4.601 1.00 89.06 129 ALA A N 1
ATOM 997 C CA . ALA A 1 129 ? 22.292 15.829 -3.483 1.00 89.06 129 ALA A CA 1
ATOM 998 C C . ALA A 1 129 ? 21.248 16.705 -2.764 1.00 89.06 129 ALA A C 1
ATOM 1000 O O . ALA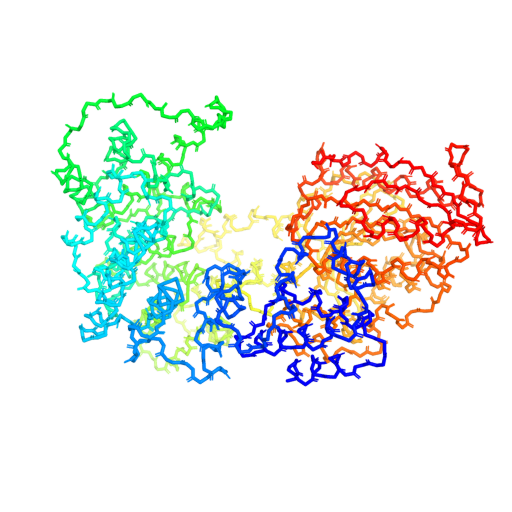 A 1 129 ? 21.268 16.793 -1.539 1.00 89.06 129 ALA A O 1
ATOM 1001 N N . CYS A 1 130 ? 20.312 17.312 -3.502 1.00 86.88 130 CYS A N 1
ATOM 1002 C CA . CYS A 1 130 ? 19.225 18.109 -2.921 1.00 86.88 130 CYS A CA 1
ATOM 1003 C C . CYS A 1 130 ? 18.197 17.252 -2.170 1.00 86.88 130 CYS A C 1
ATOM 1005 O O . CYS A 1 130 ? 17.612 17.710 -1.187 1.00 86.88 130 CYS A O 1
ATOM 1007 N N . TRP A 1 131 ? 17.954 16.027 -2.649 1.00 83.50 131 TRP A N 1
ATOM 1008 C CA . TRP A 1 131 ? 16.951 15.113 -2.103 1.00 83.50 131 TRP A CA 1
ATOM 1009 C C . TRP A 1 131 ? 17.397 14.448 -0.798 1.00 83.50 131 TRP A C 1
ATOM 1011 O O . TRP A 1 131 ? 16.577 14.256 0.096 1.00 83.50 131 TRP A O 1
ATOM 1021 N N . ALA A 1 132 ? 18.682 14.101 -0.683 1.00 65.88 132 ALA A N 1
ATOM 1022 C CA . ALA A 1 132 ? 19.245 13.424 0.487 1.00 65.88 132 ALA A CA 1
ATOM 1023 C C . ALA A 1 132 ? 19.461 14.349 1.705 1.00 65.88 132 ALA A C 1
ATOM 1025 O O . ALA A 1 132 ? 19.778 13.872 2.793 1.00 65.88 132 ALA A O 1
ATOM 1026 N N . ALA A 1 133 ? 19.312 15.663 1.532 1.00 60.78 133 ALA A N 1
ATOM 1027 C CA . ALA A 1 133 ? 19.669 16.651 2.538 1.00 60.78 133 ALA A CA 1
ATOM 1028 C C . ALA A 1 133 ? 18.544 16.884 3.560 1.00 60.78 133 ALA A C 1
ATOM 1030 O O . ALA A 1 133 ? 17.665 17.725 3.371 1.00 60.78 133 ALA A O 1
ATOM 1031 N N . TRP A 1 134 ? 18.584 16.129 4.655 1.00 61.00 134 TRP A N 1
ATOM 1032 C CA . TRP A 1 134 ? 18.065 16.579 5.946 1.00 61.00 134 TRP A CA 1
ATOM 1033 C C . TRP A 1 134 ? 19.113 16.241 7.018 1.00 61.00 134 TRP A C 1
ATOM 1035 O O . TRP A 1 134 ? 19.457 15.060 7.135 1.00 61.00 134 TRP A O 1
ATOM 1045 N N . PRO A 1 135 ? 19.650 17.208 7.792 1.00 67.44 135 PRO A N 1
ATOM 1046 C CA . PRO A 1 135 ? 19.292 18.636 7.882 1.00 67.44 135 PRO A CA 1
ATOM 1047 C C . PRO A 1 135 ? 19.628 19.449 6.617 1.00 67.44 135 PRO A C 1
ATOM 1049 O O . PRO A 1 135 ? 20.154 18.900 5.645 1.00 67.44 135 PRO A O 1
ATOM 1052 N N . ARG A 1 136 ? 19.271 20.742 6.611 1.00 80.38 136 ARG A N 1
ATOM 1053 C CA . ARG A 1 136 ? 19.498 21.655 5.480 1.00 80.38 136 ARG A CA 1
ATOM 1054 C C . ARG A 1 136 ? 20.956 21.670 5.037 1.00 80.38 136 ARG A C 1
ATOM 1056 O O . ARG A 1 136 ? 21.879 21.502 5.832 1.00 80.38 136 ARG A O 1
ATOM 1063 N N . LEU A 1 137 ? 21.137 21.923 3.745 1.00 87.12 137 LEU A N 1
ATOM 1064 C CA . LEU A 1 137 ? 22.452 22.131 3.153 1.00 87.12 137 LEU A CA 1
ATOM 1065 C C . LEU A 1 137 ? 23.102 23.410 3.697 1.00 87.12 137 LEU A C 1
ATOM 1067 O O . LEU A 1 137 ? 22.426 24.421 3.889 1.00 87.12 137 LEU A O 1
ATOM 1071 N N . ASP A 1 138 ? 24.419 23.375 3.899 1.00 89.38 138 ASP A N 1
ATOM 1072 C CA . ASP A 1 138 ? 25.196 24.579 4.188 1.00 89.38 138 ASP A CA 1
ATOM 1073 C C . ASP A 1 138 ? 25.325 25.491 2.949 1.00 89.38 138 ASP A C 1
ATOM 1075 O O . ASP A 1 138 ? 25.058 25.091 1.811 1.00 89.38 138 ASP A O 1
ATOM 1079 N N . ALA A 1 139 ? 25.718 26.747 3.181 1.00 90.69 139 ALA A N 1
ATOM 1080 C CA . ALA A 1 139 ? 25.787 27.770 2.139 1.00 90.69 139 ALA A CA 1
ATOM 1081 C C . ALA A 1 139 ? 26.782 27.422 1.016 1.00 90.69 139 ALA A C 1
ATOM 1083 O O . ALA A 1 139 ? 26.481 27.655 -0.157 1.00 90.69 139 ALA A O 1
ATOM 1084 N N . ASP A 1 140 ? 27.927 26.824 1.354 1.00 92.06 140 ASP A N 1
ATOM 1085 C CA . ASP A 1 140 ? 28.954 26.440 0.380 1.00 92.06 140 ASP A CA 1
ATOM 1086 C C . ASP A 1 140 ? 28.428 25.341 -0.546 1.00 92.06 140 ASP A C 1
ATOM 1088 O O . ASP A 1 140 ? 28.561 25.406 -1.774 1.00 92.06 140 ASP A O 1
ATOM 1092 N N . ARG A 1 141 ? 27.751 24.346 0.033 1.00 91.81 141 ARG A N 1
ATOM 1093 C CA . ARG A 1 141 ? 27.140 23.253 -0.712 1.00 91.81 141 ARG A CA 1
ATOM 1094 C C . ARG A 1 141 ? 26.000 23.746 -1.591 1.00 91.81 141 ARG A C 1
ATOM 1096 O O . ARG A 1 141 ? 25.895 23.288 -2.728 1.00 91.81 141 ARG A O 1
ATOM 1103 N N . ILE A 1 142 ? 25.179 24.679 -1.108 1.00 93.25 142 ILE A N 1
ATOM 1104 C CA . ILE A 1 142 ? 24.128 25.317 -1.913 1.00 93.25 142 ILE A CA 1
ATOM 1105 C C . ILE A 1 142 ? 24.746 26.032 -3.118 1.00 93.25 142 ILE A C 1
ATOM 1107 O O . ILE A 1 142 ? 24.340 25.750 -4.245 1.00 93.25 142 ILE A O 1
ATOM 1111 N N . GLY A 1 143 ? 25.761 26.878 -2.911 1.00 93.88 143 GLY A N 1
ATOM 1112 C CA . GLY A 1 143 ? 26.415 27.618 -3.994 1.00 93.88 143 GLY A CA 1
ATOM 1113 C C . GLY A 1 143 ? 27.025 26.701 -5.060 1.00 93.88 143 GLY A C 1
ATOM 1114 O O . GLY A 1 143 ? 26.839 26.916 -6.259 1.00 93.88 143 GLY A O 1
ATOM 1115 N N . MET A 1 144 ? 27.680 25.618 -4.634 1.00 94.31 144 MET A N 1
ATOM 1116 C CA . MET A 1 144 ? 28.243 24.612 -5.539 1.00 94.31 144 MET A CA 1
ATOM 1117 C C . MET A 1 144 ? 27.157 23.912 -6.381 1.00 94.31 144 MET A C 1
ATOM 1119 O O . MET A 1 144 ? 27.315 23.747 -7.592 1.00 94.31 144 MET A O 1
ATOM 1123 N N . LEU A 1 145 ? 26.036 23.520 -5.764 1.00 94.81 145 LEU A N 1
ATOM 1124 C CA . LEU A 1 145 ? 24.922 22.867 -6.464 1.00 94.81 145 LEU A CA 1
ATOM 1125 C C . LEU A 1 145 ? 24.180 23.824 -7.410 1.00 94.81 145 LEU A C 1
ATOM 1127 O O . LEU A 1 145 ? 23.790 23.407 -8.501 1.00 94.81 145 LEU A O 1
ATOM 1131 N N . GLN A 1 146 ? 24.028 25.098 -7.033 1.00 95.19 146 GLN A N 1
ATOM 1132 C CA . GLN A 1 146 ? 23.457 26.136 -7.898 1.00 95.19 146 GLN A CA 1
ATOM 1133 C C . GLN A 1 146 ? 24.307 26.333 -9.159 1.00 95.19 146 GLN A C 1
ATOM 1135 O O . GLN A 1 146 ? 23.770 26.307 -10.266 1.00 95.19 146 GLN A O 1
ATOM 1140 N N . ALA A 1 147 ? 25.630 26.459 -9.009 1.00 94.31 147 ALA A N 1
ATOM 1141 C CA . ALA A 1 147 ? 26.545 26.606 -10.140 1.00 94.31 147 ALA A CA 1
ATOM 1142 C C . ALA A 1 147 ? 26.497 25.394 -11.087 1.00 94.31 147 ALA A C 1
ATOM 1144 O O . ALA A 1 147 ? 26.465 25.559 -12.306 1.00 94.31 147 ALA A O 1
ATOM 1145 N N . ALA A 1 148 ? 26.433 24.177 -10.537 1.00 94.69 148 ALA A N 1
ATOM 1146 C CA . ALA A 1 148 ? 26.312 22.951 -11.322 1.00 94.69 148 ALA A CA 1
ATOM 1147 C C . ALA A 1 148 ? 24.980 22.868 -12.093 1.00 94.69 148 ALA A C 1
ATOM 1149 O O . ALA A 1 148 ? 24.979 22.513 -13.273 1.00 94.69 148 ALA A O 1
ATOM 1150 N N . ALA A 1 149 ? 23.856 23.225 -11.459 1.00 94.94 149 ALA A N 1
ATOM 1151 C CA . ALA A 1 149 ? 22.548 23.252 -12.116 1.00 94.94 149 ALA A CA 1
ATOM 1152 C C . ALA A 1 149 ? 22.515 24.265 -13.269 1.00 94.94 149 ALA A C 1
ATOM 1154 O O . ALA A 1 149 ? 22.093 23.922 -14.374 1.00 94.94 149 ALA A O 1
ATOM 1155 N N . LEU A 1 150 ? 23.016 25.483 -13.033 1.00 94.06 150 LEU A N 1
ATOM 1156 C CA . LEU A 1 150 ? 23.106 26.524 -14.058 1.00 94.06 150 LEU A CA 1
ATOM 1157 C C . LEU A 1 150 ? 23.998 26.078 -15.221 1.00 94.06 150 LEU A C 1
ATOM 1159 O O . LEU A 1 150 ? 23.550 26.113 -16.365 1.00 94.06 150 LEU A O 1
ATOM 1163 N N . ASN A 1 151 ? 25.191 25.542 -14.939 1.00 93.25 151 ASN A N 1
ATOM 1164 C CA . ASN A 1 151 ? 26.098 25.040 -15.973 1.00 93.25 151 ASN A CA 1
ATOM 1165 C C . ASN A 1 151 ? 25.457 23.948 -16.845 1.00 93.25 151 ASN A C 1
ATOM 1167 O O . ASN A 1 151 ? 25.616 23.966 -18.066 1.00 93.25 151 ASN A O 1
ATOM 1171 N N . ALA A 1 152 ? 24.717 23.011 -16.241 1.00 94.44 152 ALA A N 1
ATOM 1172 C CA . ALA A 1 152 ? 23.986 21.992 -16.989 1.00 94.44 152 ALA A CA 1
ATOM 1173 C C . ALA A 1 152 ? 22.954 22.628 -17.937 1.00 94.44 152 ALA A C 1
ATOM 1175 O O . ALA A 1 152 ? 22.897 22.268 -19.111 1.00 94.44 152 ALA A O 1
ATOM 1176 N N . THR A 1 153 ? 22.181 23.601 -17.449 1.00 94.31 153 THR A N 1
ATOM 1177 C CA . THR A 1 153 ? 21.117 24.254 -18.232 1.00 94.31 153 THR A CA 1
ATOM 1178 C C . THR A 1 153 ? 21.641 25.204 -19.312 1.00 94.31 153 THR A C 1
ATOM 1180 O O . THR A 1 153 ? 21.019 25.338 -20.360 1.00 94.31 153 THR A O 1
ATOM 1183 N N . GLU A 1 154 ? 22.807 25.821 -19.109 1.00 94.12 154 GLU A N 1
ATOM 1184 C CA . GLU A 1 154 ? 23.482 26.637 -20.128 1.00 94.12 154 GLU A CA 1
ATOM 1185 C C . GLU A 1 154 ? 23.999 25.775 -21.284 1.00 94.12 154 GLU A C 1
ATOM 1187 O O . GLU A 1 154 ? 23.933 26.170 -22.448 1.00 94.12 154 GLU A O 1
ATOM 1192 N N . ARG A 1 155 ? 24.512 24.580 -20.964 1.00 94.75 155 ARG A N 1
ATOM 1193 C CA . ARG A 1 155 ? 25.040 23.624 -21.947 1.00 94.75 155 ARG A CA 1
ATOM 1194 C C . ARG A 1 155 ? 23.938 22.864 -22.679 1.00 94.75 155 ARG A C 1
ATOM 1196 O O . ARG A 1 155 ? 24.142 22.477 -23.827 1.00 94.75 155 ARG A O 1
ATOM 1203 N N . ASP A 1 156 ? 22.799 22.650 -22.027 1.00 95.19 156 ASP A N 1
ATOM 1204 C CA . ASP A 1 156 ? 21.601 22.055 -22.615 1.00 95.19 156 ASP A CA 1
ATOM 1205 C C . ASP A 1 156 ? 20.331 22.792 -22.140 1.00 95.19 156 ASP A C 1
ATOM 1207 O O . ASP A 1 156 ? 19.764 22.461 -21.091 1.00 95.19 156 ASP A O 1
ATOM 1211 N N . PRO A 1 157 ? 19.841 23.769 -22.928 1.00 93.31 157 PRO A N 1
ATOM 1212 C CA . PRO A 1 157 ? 18.646 24.542 -22.589 1.00 93.31 157 PRO A CA 1
ATOM 1213 C C . PRO A 1 157 ? 17.364 23.713 -22.449 1.00 93.31 157 PRO A C 1
ATOM 1215 O O . PRO A 1 157 ? 16.398 24.190 -21.854 1.00 93.31 157 PRO A O 1
ATOM 1218 N N . THR A 1 158 ? 17.320 22.475 -22.960 1.00 94.06 158 THR A N 1
ATOM 1219 C CA . THR A 1 158 ? 16.144 21.602 -22.790 1.00 94.06 158 THR A CA 1
ATOM 1220 C C . THR A 1 158 ? 15.939 21.173 -21.334 1.00 94.06 158 THR A C 1
ATOM 1222 O O . THR A 1 158 ? 14.832 20.790 -20.956 1.00 94.06 158 THR A O 1
ATOM 1225 N N . LEU A 1 159 ? 16.982 21.303 -20.506 1.00 94.06 159 LEU A N 1
ATOM 1226 C CA . LEU A 1 159 ? 16.986 20.986 -19.078 1.00 94.06 159 LEU A CA 1
ATOM 1227 C C . LEU A 1 159 ? 16.562 22.156 -18.182 1.00 94.06 159 LEU A C 1
ATOM 1229 O O . LEU A 1 159 ? 16.502 22.005 -16.959 1.00 94.06 159 LEU A O 1
ATOM 1233 N N . LEU A 1 160 ? 16.268 23.323 -18.765 1.00 94.12 160 LEU A N 1
ATOM 1234 C CA . LEU A 1 160 ? 15.877 24.526 -18.029 1.00 94.12 160 LEU A CA 1
ATOM 1235 C C . LEU A 1 160 ? 14.716 24.298 -17.037 1.00 94.12 160 LEU A C 1
ATOM 1237 O O . LEU A 1 160 ? 14.845 24.746 -15.896 1.00 94.12 160 LEU A O 1
ATOM 1241 N N . PRO A 1 161 ? 13.631 23.564 -17.374 1.00 94.56 161 PRO A N 1
ATOM 1242 C CA . PRO A 1 161 ? 12.549 23.299 -16.423 1.00 94.56 161 PRO A CA 1
ATOM 1243 C C . PRO A 1 161 ? 13.029 22.581 -15.154 1.00 94.56 161 PRO A C 1
ATOM 1245 O O . PRO A 1 161 ? 12.654 22.946 -14.039 1.00 94.56 161 PRO A O 1
ATOM 1248 N N . GLN A 1 162 ? 13.873 21.557 -15.309 1.00 93.81 162 GLN A N 1
ATOM 1249 C CA . GLN A 1 162 ? 14.407 20.774 -14.196 1.00 93.81 162 GLN A CA 1
ATOM 1250 C C . GLN A 1 162 ? 15.448 21.573 -13.404 1.00 93.81 162 GLN A C 1
ATOM 1252 O O . GLN A 1 162 ? 15.448 21.518 -12.176 1.00 93.81 162 GLN A O 1
ATOM 1257 N N . GLY A 1 163 ? 16.291 22.354 -14.086 1.00 95.56 163 GLY A N 1
ATOM 1258 C CA . GLY A 1 163 ? 17.246 23.259 -13.448 1.00 95.56 163 GLY A CA 1
ATOM 1259 C C . GLY A 1 163 ? 16.565 24.303 -12.570 1.00 95.56 163 GLY A C 1
ATOM 1260 O O . GLY A 1 163 ? 16.911 24.432 -11.399 1.00 95.56 163 GLY A O 1
ATOM 1261 N N . LEU A 1 164 ? 15.536 24.983 -13.084 1.00 95.62 164 LEU A N 1
ATOM 1262 C CA . LEU A 1 164 ? 14.748 25.946 -12.310 1.00 95.62 164 LEU A CA 1
ATOM 1263 C C . LEU A 1 164 ? 14.039 25.281 -11.120 1.00 95.62 164 LEU A C 1
ATOM 1265 O O . LEU A 1 164 ? 14.049 25.824 -10.018 1.00 95.62 164 LEU A O 1
ATOM 1269 N N . ALA A 1 165 ? 13.475 24.081 -11.291 1.00 94.81 165 ALA A N 1
ATOM 1270 C CA . ALA A 1 165 ? 12.875 23.347 -10.175 1.00 94.81 165 ALA A CA 1
ATOM 1271 C C . ALA A 1 165 ? 13.899 23.031 -9.064 1.00 94.81 165 ALA A C 1
ATOM 1273 O O . ALA A 1 165 ? 13.573 23.140 -7.882 1.00 94.81 165 ALA A O 1
ATOM 1274 N N . LEU A 1 166 ? 15.146 22.707 -9.422 1.00 94.62 166 LEU A N 1
ATOM 1275 C CA . LEU A 1 166 ? 16.227 22.505 -8.453 1.00 94.62 166 LEU A CA 1
ATOM 1276 C C . LEU A 1 166 ? 16.664 23.808 -7.781 1.00 94.62 166 LEU A C 1
ATOM 1278 O O . LEU A 1 166 ? 16.901 23.807 -6.576 1.00 94.62 166 LEU A O 1
ATOM 1282 N N . LEU A 1 167 ? 16.717 24.923 -8.513 1.00 96.12 167 LEU A N 1
ATOM 1283 C CA . LEU A 1 167 ? 16.997 26.238 -7.928 1.00 96.12 167 LEU A CA 1
ATOM 1284 C C . LEU A 1 167 ? 15.922 26.649 -6.913 1.00 96.12 167 LEU A C 1
ATOM 1286 O O . LEU A 1 167 ? 16.263 27.172 -5.854 1.00 96.12 167 LEU A O 1
ATOM 1290 N N . PHE A 1 168 ? 14.649 26.344 -7.185 1.00 95.62 168 PHE A N 1
ATOM 1291 C CA . PHE A 1 168 ? 13.567 26.518 -6.214 1.00 95.62 168 PHE A CA 1
ATOM 1292 C C . PHE A 1 168 ? 13.832 25.701 -4.942 1.00 95.62 168 PHE A C 1
ATOM 1294 O O . PHE A 1 168 ? 13.792 26.243 -3.842 1.00 95.62 168 PHE A O 1
ATOM 1301 N N . GLU A 1 169 ? 14.168 24.414 -5.068 1.00 93.38 169 GLU A N 1
ATOM 1302 C CA . GLU A 1 169 ? 14.462 23.562 -3.909 1.00 93.38 169 GLU A CA 1
ATOM 1303 C C . GLU A 1 169 ? 15.708 23.998 -3.124 1.00 93.38 169 GLU A C 1
ATOM 1305 O O . GLU A 1 169 ? 15.720 23.888 -1.897 1.00 93.38 169 GLU A O 1
ATOM 1310 N N . LEU A 1 170 ? 16.738 24.498 -3.809 1.00 94.44 170 LEU A N 1
ATOM 1311 C CA . LEU A 1 170 ? 17.948 25.049 -3.196 1.00 94.44 170 LEU A CA 1
ATOM 1312 C C . LEU A 1 170 ? 17.655 26.354 -2.443 1.00 94.44 170 LEU A C 1
ATOM 1314 O O . LEU A 1 170 ? 18.175 26.545 -1.347 1.00 94.44 170 LEU A O 1
ATOM 1318 N N . ALA A 1 171 ? 16.772 27.209 -2.967 1.00 94.44 171 ALA A N 1
ATOM 1319 C CA . ALA A 1 171 ? 16.316 28.407 -2.261 1.00 94.44 171 ALA A CA 1
ATOM 1320 C C . ALA A 1 171 ? 15.543 28.056 -0.977 1.00 94.44 171 ALA A C 1
ATOM 1322 O O . ALA A 1 171 ? 15.732 28.701 0.054 1.00 94.44 171 ALA A O 1
ATOM 1323 N N . LEU A 1 172 ? 14.742 26.982 -0.992 1.00 92.12 172 LEU A N 1
ATOM 1324 C CA . LEU A 1 172 ? 14.103 26.472 0.227 1.00 92.12 172 LEU A CA 1
ATOM 1325 C C . LEU A 1 172 ? 15.133 25.976 1.253 1.00 92.12 172 LEU A C 1
ATOM 1327 O O . LEU A 1 172 ? 15.000 26.283 2.434 1.00 92.12 172 LEU A O 1
ATOM 1331 N N . HIS A 1 173 ? 16.181 25.264 0.820 1.00 89.38 173 HIS A N 1
ATOM 1332 C CA . HIS A 1 173 ? 17.291 24.870 1.704 1.00 89.38 173 HIS A CA 1
ATOM 1333 C C . HIS A 1 173 ? 18.004 26.083 2.317 1.00 89.38 173 HIS A C 1
ATOM 1335 O O . HIS A 1 173 ? 18.321 26.068 3.505 1.00 89.38 173 HIS A O 1
ATOM 1341 N N . ALA A 1 174 ? 18.174 27.159 1.545 1.00 91.12 174 ALA A N 1
ATOM 1342 C CA . ALA A 1 174 ? 18.750 28.423 2.006 1.00 91.12 174 ALA A CA 1
ATOM 1343 C C . ALA A 1 174 ? 17.820 29.248 2.923 1.00 91.12 174 ALA A C 1
ATOM 1345 O O . ALA A 1 174 ? 18.240 30.280 3.441 1.00 91.12 174 ALA A O 1
ATOM 1346 N N . ALA A 1 175 ? 16.559 28.833 3.112 1.00 90.31 175 ALA A N 1
ATOM 1347 C CA . ALA A 1 175 ? 15.490 29.670 3.668 1.00 90.31 175 ALA A CA 1
ATOM 1348 C C . ALA A 1 175 ? 15.305 31.029 2.956 1.00 90.31 175 ALA A C 1
ATOM 1350 O O . ALA A 1 175 ? 14.820 31.994 3.550 1.00 90.31 175 ALA A O 1
ATOM 1351 N N . ASP A 1 176 ? 15.638 31.100 1.669 1.00 93.25 176 ASP A N 1
ATOM 1352 C CA . ASP A 1 176 ? 15.483 32.301 0.855 1.00 93.25 176 ASP A CA 1
ATOM 1353 C C . ASP A 1 176 ? 14.088 32.326 0.207 1.00 93.25 176 ASP A C 1
ATOM 1355 O O . ASP A 1 176 ? 13.860 31.804 -0.889 1.00 93.25 176 ASP A O 1
ATOM 1359 N N . GLU A 1 177 ? 13.120 32.904 0.928 1.00 93.38 177 GLU A N 1
ATOM 1360 C CA . GLU A 1 177 ? 11.729 33.012 0.468 1.00 93.38 177 GLU A CA 1
ATOM 1361 C C . GLU A 1 177 ? 11.602 33.828 -0.824 1.00 93.38 177 GLU A C 1
ATOM 1363 O O . GLU A 1 177 ? 10.762 33.501 -1.668 1.00 93.38 177 GLU A O 1
ATOM 1368 N N . ASP A 1 178 ? 12.405 34.878 -0.990 1.00 94.19 178 ASP A N 1
ATOM 1369 C CA . ASP A 1 178 ? 12.273 35.792 -2.123 1.00 94.19 178 ASP A CA 1
ATOM 1370 C C . ASP A 1 178 ? 12.810 35.137 -3.402 1.00 94.19 178 ASP A C 1
ATOM 1372 O O . ASP A 1 178 ? 12.100 35.119 -4.412 1.00 94.19 178 ASP A O 1
ATOM 1376 N N . THR A 1 179 ? 13.974 34.479 -3.341 1.00 94.38 179 THR A N 1
ATOM 1377 C CA . THR A 1 179 ? 14.490 33.685 -4.469 1.00 94.38 179 THR A CA 1
ATOM 1378 C C . THR A 1 179 ? 13.563 32.517 -4.798 1.00 94.38 179 THR A C 1
ATOM 1380 O O . THR A 1 179 ? 13.245 32.300 -5.968 1.00 94.38 179 THR A O 1
ATOM 1383 N N . ALA A 1 180 ? 13.057 31.787 -3.796 1.00 95.25 180 ALA A N 1
ATOM 1384 C CA . ALA A 1 180 ? 12.110 30.696 -4.037 1.00 95.25 180 ALA A CA 1
ATOM 1385 C C . ALA A 1 180 ? 10.836 31.197 -4.742 1.00 95.25 180 ALA A C 1
ATOM 1387 O O . ALA A 1 180 ? 10.346 30.564 -5.677 1.00 95.25 180 ALA A O 1
ATOM 1388 N N . THR A 1 181 ? 10.314 32.354 -4.329 1.00 94.94 181 THR A N 1
ATOM 1389 C CA . THR A 1 181 ? 9.119 32.952 -4.939 1.00 94.94 181 THR A CA 1
ATOM 1390 C C . THR A 1 181 ? 9.385 33.410 -6.373 1.00 94.94 181 THR A C 1
ATOM 1392 O O . THR A 1 181 ? 8.558 33.152 -7.246 1.00 94.94 181 THR A O 1
ATOM 1395 N N . ALA A 1 182 ? 10.540 34.028 -6.637 1.00 93.94 182 ALA A N 1
ATOM 1396 C CA . ALA A 1 182 ? 10.930 34.451 -7.980 1.00 93.94 182 ALA A CA 1
ATOM 1397 C C . ALA A 1 182 ? 11.076 33.255 -8.935 1.00 93.94 182 ALA A C 1
ATOM 1399 O O . ALA A 1 182 ? 10.482 33.245 -10.009 1.00 93.94 182 ALA A O 1
ATOM 1400 N N . VAL A 1 183 ? 11.780 32.197 -8.520 1.00 94.81 183 VAL A N 1
ATOM 1401 C CA . VAL A 1 183 ? 11.956 30.990 -9.346 1.00 94.81 183 VAL A CA 1
ATOM 1402 C C . VAL A 1 183 ? 10.622 30.273 -9.590 1.00 94.81 183 VAL A C 1
ATOM 1404 O O . VAL A 1 183 ? 10.371 29.789 -10.694 1.00 94.81 183 VAL A O 1
ATOM 1407 N N . LEU A 1 184 ? 9.735 30.223 -8.589 1.00 94.56 184 LEU A N 1
ATOM 1408 C CA . LEU A 1 184 ? 8.388 29.671 -8.759 1.00 94.56 184 LEU A CA 1
ATOM 1409 C C . LEU A 1 184 ? 7.562 30.480 -9.773 1.00 94.56 184 LEU A C 1
ATOM 1411 O O . LEU A 1 184 ? 6.846 29.882 -10.579 1.00 94.56 184 LEU A O 1
ATOM 1415 N N . ALA A 1 185 ? 7.674 31.811 -9.762 1.00 92.00 185 ALA A N 1
ATOM 1416 C CA . ALA A 1 185 ? 7.024 32.674 -10.746 1.00 92.00 185 ALA A CA 1
ATOM 1417 C C . ALA A 1 185 ? 7.531 32.382 -12.170 1.00 92.00 185 ALA A C 1
ATOM 1419 O O . ALA A 1 185 ? 6.716 32.160 -13.063 1.00 92.00 185 ALA A O 1
ATOM 1420 N N . GLU A 1 186 ? 8.848 32.269 -12.363 1.00 91.81 186 GLU A N 1
ATOM 1421 C CA . GLU A 1 186 ? 9.459 31.921 -13.659 1.00 91.81 186 GLU A CA 1
ATOM 1422 C C . GLU A 1 186 ? 9.002 30.546 -14.174 1.00 91.81 186 GLU A C 1
ATOM 1424 O O . GLU A 1 186 ? 8.632 30.381 -15.339 1.00 91.81 186 GLU A O 1
ATOM 1429 N N . LEU A 1 187 ? 8.947 29.539 -13.296 1.00 92.62 187 LEU A N 1
ATOM 1430 C CA . LEU A 1 187 ? 8.458 28.202 -13.651 1.00 92.62 187 LEU A CA 1
ATOM 1431 C C . LEU A 1 187 ? 6.997 28.213 -14.093 1.00 92.62 187 LEU A C 1
ATOM 1433 O O . LEU A 1 187 ? 6.621 27.496 -15.021 1.00 92.62 187 LEU A O 1
ATOM 1437 N N . LEU A 1 188 ? 6.156 29.004 -13.432 1.00 89.62 188 LEU A N 1
ATOM 1438 C CA . LEU A 1 188 ? 4.775 29.174 -13.857 1.00 89.62 188 LEU A CA 1
ATOM 1439 C C . LEU A 1 188 ? 4.722 29.911 -15.212 1.00 89.62 188 LEU A C 1
ATOM 1441 O O . LEU A 1 188 ? 3.900 29.545 -16.055 1.00 89.62 188 LEU A O 1
ATOM 1445 N N . TRP A 1 189 ? 5.612 30.889 -15.440 1.00 86.25 189 TRP A N 1
ATOM 1446 C CA . TRP A 1 189 ? 5.592 31.815 -16.584 1.00 86.25 189 TRP A CA 1
ATOM 1447 C C . TRP A 1 189 ? 5.852 31.079 -17.883 1.00 86.25 189 TRP A C 1
ATOM 1449 O O . TRP A 1 189 ? 5.188 31.307 -18.893 1.00 86.25 189 TRP A O 1
ATOM 1459 N N . HIS A 1 190 ? 6.756 30.111 -17.806 1.00 87.25 190 HIS A N 1
ATOM 1460 C CA . HIS A 1 190 ? 7.175 29.290 -18.926 1.00 87.25 190 HIS A CA 1
ATOM 1461 C C . HIS A 1 190 ? 6.413 27.953 -19.058 1.00 87.25 190 HIS A C 1
ATOM 1463 O O . HIS A 1 190 ? 6.799 27.113 -19.864 1.00 87.25 190 HIS A O 1
ATOM 1469 N N . ASP A 1 191 ? 5.315 27.737 -18.319 1.00 88.00 191 ASP A N 1
ATOM 1470 C CA . ASP A 1 191 ? 4.564 26.461 -18.283 1.00 88.00 191 ASP A CA 1
ATOM 1471 C C . ASP A 1 191 ? 5.438 25.252 -17.889 1.00 88.00 191 ASP A C 1
ATOM 1473 O O . ASP A 1 191 ? 5.375 24.167 -18.468 1.00 88.00 191 ASP A O 1
ATOM 1477 N N . HIS A 1 192 ? 6.298 25.451 -16.891 1.00 91.50 192 HIS A N 1
ATOM 1478 C CA . HIS A 1 192 ? 7.267 24.470 -16.394 1.00 91.50 192 HIS A CA 1
ATOM 1479 C C . HIS A 1 192 ? 6.959 23.973 -14.976 1.00 91.50 192 HIS A C 1
ATOM 1481 O O . HIS A 1 192 ? 7.712 23.182 -14.410 1.00 91.50 192 HIS A O 1
ATOM 1487 N N . ALA A 1 193 ? 5.817 24.361 -14.408 1.00 88.44 193 ALA A N 1
ATOM 1488 C CA . ALA A 1 193 ? 5.398 23.948 -13.069 1.00 88.44 193 ALA A CA 1
ATOM 1489 C C . ALA A 1 193 ? 5.197 22.426 -12.906 1.00 88.44 193 ALA A C 1
ATOM 1491 O O . ALA A 1 193 ? 5.216 21.934 -11.779 1.00 88.44 193 ALA A O 1
ATOM 1492 N N . ASP A 1 194 ? 5.072 21.663 -13.999 1.00 89.12 194 ASP A N 1
ATOM 1493 C CA . ASP A 1 194 ? 5.058 20.191 -13.971 1.00 89.12 194 ASP A CA 1
ATOM 1494 C C . ASP A 1 194 ? 6.410 19.591 -13.504 1.00 89.12 194 ASP A C 1
ATOM 1496 O O . ASP A 1 194 ? 6.462 18.440 -13.063 1.00 89.12 194 ASP A O 1
ATOM 1500 N N . ALA A 1 195 ? 7.507 20.362 -13.544 1.00 90.38 195 ALA A N 1
ATOM 1501 C CA . ALA A 1 195 ? 8.810 19.947 -13.020 1.00 90.38 195 ALA A CA 1
ATOM 1502 C C . ALA A 1 195 ? 8.880 19.979 -11.478 1.00 90.38 195 ALA A C 1
ATOM 1504 O O . ALA A 1 195 ? 9.678 19.240 -10.885 1.00 90.38 195 ALA A O 1
ATOM 1505 N N . LEU A 1 196 ? 8.032 20.792 -10.833 1.00 90.56 196 LEU A N 1
ATOM 1506 C CA . LEU A 1 196 ? 8.039 21.026 -9.389 1.00 90.56 196 LEU A CA 1
ATOM 1507 C C . LEU A 1 196 ? 7.593 19.803 -8.591 1.00 90.56 196 LEU A C 1
ATOM 1509 O O . LEU A 1 196 ? 6.617 19.116 -8.903 1.00 90.56 196 LEU A O 1
ATOM 1513 N N . ARG A 1 197 ? 8.245 19.601 -7.446 1.00 87.88 197 ARG A N 1
ATOM 1514 C CA . ARG A 1 197 ? 7.753 18.686 -6.415 1.00 87.88 197 ARG A CA 1
ATOM 1515 C C . ARG A 1 197 ? 6.638 19.361 -5.627 1.00 87.88 197 ARG A C 1
ATOM 1517 O O . ARG A 1 197 ? 6.875 20.329 -4.908 1.00 87.88 197 ARG A O 1
ATOM 1524 N N . ARG A 1 198 ? 5.430 18.795 -5.697 1.00 88.75 198 ARG A N 1
ATOM 1525 C CA . ARG A 1 198 ? 4.252 19.290 -4.960 1.00 88.75 198 ARG A CA 1
ATOM 1526 C C . ARG A 1 198 ? 4.530 19.480 -3.472 1.00 88.75 198 ARG A C 1
ATOM 1528 O O . ARG A 1 198 ? 4.190 20.517 -2.921 1.00 88.75 198 ARG A O 1
ATOM 1535 N N . GLU A 1 199 ? 5.191 18.514 -2.839 1.00 87.31 199 GLU A N 1
ATOM 1536 C CA . GLU A 1 199 ? 5.535 18.593 -1.416 1.00 87.31 199 GLU A CA 1
ATOM 1537 C C . GLU A 1 199 ? 6.376 19.832 -1.077 1.00 87.31 199 GLU A C 1
ATOM 1539 O O . GLU A 1 199 ? 6.068 20.501 -0.101 1.00 87.31 199 GLU A O 1
ATOM 1544 N N . ARG A 1 200 ? 7.340 20.205 -1.930 1.00 90.00 200 ARG A N 1
ATOM 1545 C CA . ARG A 1 200 ? 8.190 21.388 -1.732 1.00 90.00 200 ARG A CA 1
ATOM 1546 C C . ARG A 1 200 ? 7.421 22.687 -1.965 1.00 90.00 200 ARG A C 1
ATOM 1548 O O . ARG A 1 200 ? 7.626 23.656 -1.246 1.00 90.00 200 ARG A O 1
ATOM 1555 N N . VAL A 1 201 ? 6.481 22.696 -2.913 1.00 93.44 201 VAL A N 1
ATOM 1556 C CA . VAL A 1 201 ? 5.569 23.837 -3.112 1.00 93.44 201 VAL A CA 1
ATOM 1557 C C . VAL A 1 201 ? 4.639 24.025 -1.911 1.00 93.44 201 VAL A C 1
ATOM 1559 O O . VAL A 1 201 ? 4.389 25.157 -1.505 1.00 93.44 201 VAL A O 1
ATOM 1562 N N . ARG A 1 202 ? 4.151 22.936 -1.302 1.00 92.88 202 ARG A N 1
ATOM 1563 C CA . ARG A 1 202 ? 3.387 23.016 -0.049 1.00 92.88 202 ARG A CA 1
ATOM 1564 C C . ARG A 1 202 ? 4.246 23.581 1.081 1.00 92.88 202 ARG A C 1
ATOM 1566 O O . ARG A 1 202 ? 3.784 24.508 1.733 1.00 92.88 202 ARG A O 1
ATOM 1573 N N . ASP A 1 203 ? 5.464 23.066 1.258 1.00 89.94 203 ASP A N 1
ATOM 1574 C CA . ASP A 1 203 ? 6.379 23.507 2.322 1.00 89.94 203 ASP A CA 1
ATOM 1575 C C . ASP A 1 203 ? 6.766 24.997 2.174 1.00 89.94 203 ASP A C 1
ATOM 1577 O O . ASP A 1 203 ? 6.954 25.710 3.161 1.00 89.94 203 ASP A O 1
ATOM 1581 N N . TRP A 1 204 ? 6.849 25.501 0.934 1.00 93.88 204 TRP A N 1
ATOM 1582 C CA . TRP A 1 204 ? 6.939 26.938 0.648 1.00 93.88 204 TRP A CA 1
ATOM 1583 C C . TRP A 1 204 ? 5.666 27.675 1.081 1.00 93.88 204 TRP A C 1
ATOM 1585 O O . TRP A 1 204 ? 5.744 28.675 1.794 1.00 93.88 204 TRP A O 1
ATOM 1595 N N . LEU A 1 205 ? 4.491 27.186 0.672 1.00 93.81 205 LEU A N 1
ATOM 1596 C CA . LEU A 1 205 ? 3.207 27.854 0.891 1.00 93.81 205 LEU A CA 1
ATOM 1597 C C . LEU A 1 205 ? 2.874 27.993 2.383 1.00 93.81 205 LEU A C 1
ATOM 1599 O O . LEU A 1 205 ? 2.612 29.103 2.854 1.00 93.81 205 LEU A O 1
ATOM 1603 N N . ASP A 1 206 ? 2.898 26.891 3.133 1.00 90.31 206 ASP A N 1
ATOM 1604 C CA . ASP A 1 206 ? 2.622 26.905 4.575 1.00 90.31 206 ASP A CA 1
ATOM 1605 C C . ASP A 1 206 ? 3.801 27.443 5.404 1.00 90.31 206 ASP A C 1
ATOM 1607 O O . ASP A 1 206 ? 3.602 27.947 6.511 1.00 90.31 206 ASP A O 1
ATOM 1611 N N . GLY A 1 207 ? 4.996 27.479 4.813 1.00 89.06 207 GLY A N 1
ATOM 1612 C CA . GLY A 1 207 ? 6.194 28.099 5.358 1.00 89.06 207 GLY A CA 1
ATOM 1613 C C . GLY A 1 207 ? 7.064 27.167 6.185 1.00 89.06 207 GLY A C 1
ATOM 1614 O O . GLY A 1 207 ? 8.033 27.647 6.775 1.00 89.06 207 GLY A O 1
ATOM 1615 N N . THR A 1 208 ? 6.767 25.864 6.222 1.00 86.31 208 THR A N 1
ATOM 1616 C CA . THR A 1 208 ? 7.604 24.886 6.932 1.00 86.31 208 THR A CA 1
ATOM 1617 C C . THR A 1 208 ? 9.029 24.837 6.386 1.00 86.31 208 THR A C 1
ATOM 1619 O O . THR A 1 208 ? 9.955 24.566 7.144 1.00 86.31 208 THR A O 1
ATOM 1622 N N . ALA A 1 209 ? 9.233 25.184 5.111 1.00 86.25 209 ALA A N 1
ATOM 1623 C CA . ALA A 1 209 ? 10.558 25.294 4.505 1.00 86.25 209 ALA A CA 1
ATOM 1624 C C . ALA A 1 209 ? 11.444 26.391 5.127 1.00 86.25 209 ALA A C 1
ATOM 1626 O O . ALA A 1 209 ? 12.654 26.376 4.928 1.00 86.25 209 ALA A O 1
ATOM 1627 N N . PHE A 1 210 ? 10.871 27.345 5.869 1.00 85.69 210 PHE A N 1
ATOM 1628 C CA . PHE A 1 210 ? 11.593 28.508 6.397 1.00 85.69 210 PHE A CA 1
ATOM 1629 C C . PHE A 1 210 ? 11.832 28.451 7.908 1.00 85.69 210 PHE A C 1
ATOM 1631 O O . PHE A 1 210 ? 12.572 29.280 8.431 1.00 85.69 210 PHE A O 1
ATOM 1638 N N . VAL A 1 211 ? 11.287 27.453 8.604 1.00 77.31 211 VAL A N 1
ATOM 1639 C CA . VAL A 1 211 ? 11.470 27.282 10.053 1.00 77.31 211 VAL A CA 1
ATOM 1640 C C . VAL A 1 211 ? 12.724 26.441 10.327 1.00 77.31 211 VAL A C 1
ATOM 1642 O O . VAL A 1 211 ? 12.964 25.458 9.629 1.00 77.31 211 VAL A O 1
ATOM 1645 N N . GLY A 1 212 ? 13.576 26.858 11.270 1.00 64.88 212 GLY A N 1
ATOM 1646 C CA . GLY A 1 212 ? 14.897 26.247 11.485 1.00 64.88 212 GLY A CA 1
ATOM 1647 C C . GLY A 1 212 ? 14.841 24.772 11.908 1.00 64.88 212 GLY A C 1
ATOM 1648 O O . GLY A 1 212 ? 13.888 24.353 12.558 1.00 64.88 212 GLY A O 1
ATOM 1649 N N . ASP A 1 213 ? 15.896 24.008 11.614 1.00 56.69 213 ASP A N 1
ATOM 1650 C CA . ASP A 1 213 ? 15.962 22.536 11.765 1.00 56.69 213 ASP A CA 1
ATOM 1651 C C . ASP A 1 213 ? 15.848 22.007 13.216 1.00 56.69 213 ASP A C 1
ATOM 1653 O O . ASP A 1 213 ? 15.873 20.799 13.445 1.00 56.69 213 ASP A O 1
ATOM 1657 N N . GLY A 1 214 ? 15.705 22.901 14.200 1.00 51.69 214 GLY A N 1
ATOM 1658 C CA . GLY A 1 214 ? 15.455 22.595 15.614 1.00 51.69 214 GLY A CA 1
ATOM 1659 C C . GLY A 1 214 ? 14.249 23.324 16.215 1.00 51.69 214 GLY A C 1
ATOM 1660 O O . GLY A 1 214 ? 14.120 23.366 17.436 1.00 51.69 214 GLY A O 1
ATOM 1661 N N . THR A 1 215 ? 13.398 23.935 15.387 1.00 53.81 215 THR A N 1
ATOM 1662 C CA . THR A 1 215 ? 12.127 24.508 15.854 1.00 53.81 215 THR A CA 1
ATOM 1663 C C . THR A 1 215 ? 11.111 23.410 16.136 1.00 53.81 215 THR A C 1
ATOM 1665 O O . THR A 1 215 ? 11.110 22.360 15.496 1.00 53.81 215 THR A O 1
ATOM 1668 N N . ASP A 1 216 ? 10.285 23.629 17.155 1.00 55.00 216 ASP A N 1
ATOM 1669 C CA . ASP A 1 216 ? 9.317 22.638 17.603 1.00 55.00 216 ASP A CA 1
ATOM 1670 C C . ASP A 1 216 ? 8.282 22.380 16.494 1.00 55.00 216 ASP A C 1
ATOM 1672 O O . ASP A 1 216 ? 7.688 23.327 15.974 1.00 55.00 216 ASP A O 1
ATOM 1676 N N . ASP A 1 217 ? 8.006 21.113 16.145 1.00 56.38 217 ASP A N 1
ATOM 1677 C CA . ASP A 1 217 ? 6.975 20.781 15.144 1.00 56.38 217 ASP A CA 1
ATOM 1678 C C . ASP A 1 217 ? 5.609 21.407 15.521 1.00 56.38 217 ASP A C 1
ATOM 1680 O O . ASP A 1 217 ? 4.753 21.595 14.658 1.00 56.38 217 ASP A O 1
ATOM 1684 N N . ALA A 1 218 ? 5.399 21.754 16.802 1.00 51.25 218 ALA A N 1
ATOM 1685 C CA . ALA A 1 218 ? 4.219 22.453 17.309 1.00 51.25 218 ALA A CA 1
ATOM 1686 C C . ALA A 1 218 ? 4.094 23.911 16.849 1.00 51.25 218 ALA A C 1
ATOM 1688 O O . ALA A 1 218 ? 3.015 24.474 16.995 1.00 51.25 218 ALA A O 1
ATOM 1689 N N . GLU A 1 219 ? 5.136 24.537 16.304 1.00 59.84 219 GLU A N 1
ATOM 1690 C CA . GLU A 1 219 ? 5.045 25.850 15.646 1.00 59.84 219 GLU A CA 1
ATOM 1691 C C . GLU A 1 219 ? 4.727 25.709 14.154 1.00 59.84 219 GLU A C 1
ATOM 1693 O O . GLU A 1 219 ? 4.190 26.626 13.528 1.00 59.84 219 GLU A O 1
ATOM 1698 N N . THR A 1 220 ? 4.983 24.532 13.580 1.00 71.81 220 THR A N 1
ATOM 1699 C CA . THR A 1 220 ? 4.626 24.253 12.193 1.00 71.81 220 THR A CA 1
ATOM 1700 C C . THR A 1 220 ? 3.117 24.042 12.075 1.00 71.81 220 THR A C 1
ATOM 1702 O O . THR A 1 220 ? 2.487 23.331 12.859 1.00 71.81 220 THR A O 1
ATOM 1705 N N . ARG A 1 221 ? 2.501 24.692 11.088 1.00 85.56 221 ARG A N 1
ATOM 1706 C CA . ARG A 1 221 ? 1.055 24.641 10.818 1.00 85.56 221 ARG A CA 1
ATOM 1707 C C . ARG A 1 221 ? 0.832 24.101 9.400 1.00 85.56 221 ARG A C 1
ATOM 1709 O O . ARG A 1 221 ? 0.520 24.884 8.490 1.00 85.56 221 ARG A O 1
ATOM 1716 N N . PRO A 1 222 ? 1.093 22.797 9.192 1.00 88.94 222 PRO A N 1
ATOM 1717 C CA . PRO A 1 222 ? 1.236 22.222 7.863 1.00 88.94 222 PRO A CA 1
ATOM 1718 C C . PRO A 1 222 ? -0.106 22.121 7.137 1.00 88.94 222 PRO A C 1
ATOM 1720 O O . PRO A 1 222 ? -1.067 21.560 7.660 1.00 88.94 222 PRO A O 1
ATOM 1723 N N . LEU A 1 223 ? -0.168 22.563 5.883 1.00 92.06 223 LEU A N 1
ATOM 1724 C CA . LEU A 1 223 ? -1.375 22.453 5.052 1.00 92.06 223 LEU A CA 1
ATOM 1725 C C . LEU A 1 223 ? -1.509 21.047 4.444 1.00 92.06 223 LEU A C 1
ATOM 1727 O O . LEU A 1 223 ? -1.424 20.862 3.230 1.00 92.06 223 LEU A O 1
ATOM 1731 N N . ARG A 1 224 ? -1.686 20.024 5.290 1.00 90.81 224 ARG A N 1
ATOM 1732 C CA . ARG A 1 224 ? -1.704 18.610 4.875 1.00 90.81 224 ARG A CA 1
ATOM 1733 C C . ARG A 1 224 ? -3.074 17.949 5.037 1.00 90.81 224 ARG A C 1
ATOM 1735 O O . ARG A 1 224 ? -3.452 17.503 6.121 1.00 90.81 224 ARG A O 1
ATOM 1742 N N . LEU A 1 225 ? -3.777 17.799 3.918 1.00 91.12 225 LEU A N 1
ATOM 1743 C CA . LEU A 1 225 ? -4.936 16.906 3.816 1.00 91.12 225 LEU A CA 1
ATOM 1744 C C . LEU A 1 225 ? -4.482 15.453 3.627 1.00 91.12 225 LEU A C 1
ATOM 1746 O O . LEU A 1 225 ? -3.335 15.199 3.262 1.00 91.12 225 LEU A O 1
ATOM 1750 N N . ALA A 1 226 ? -5.378 14.488 3.840 1.00 86.94 226 ALA A N 1
ATOM 1751 C CA . ALA A 1 226 ? -5.081 13.097 3.515 1.00 86.94 226 ALA A CA 1
ATOM 1752 C C . ALA A 1 226 ? -4.763 12.945 2.017 1.00 86.94 226 ALA A C 1
ATOM 1754 O O . ALA A 1 226 ? -5.265 13.700 1.177 1.00 86.94 226 ALA A O 1
ATOM 1755 N N . ALA A 1 227 ? -3.964 11.932 1.668 1.00 82.88 227 ALA A N 1
ATOM 1756 C CA . ALA A 1 227 ? -3.437 11.755 0.314 1.00 82.88 227 ALA A CA 1
ATOM 1757 C C . ALA A 1 227 ? -4.532 11.757 -0.768 1.00 82.88 227 ALA A C 1
ATOM 1759 O O . ALA A 1 227 ? -4.315 12.293 -1.848 1.00 82.88 227 ALA A O 1
ATOM 1760 N N . ALA A 1 228 ? -5.729 11.229 -0.480 1.00 80.62 228 ALA A N 1
ATOM 1761 C CA . ALA A 1 228 ? -6.866 11.217 -1.408 1.00 80.62 228 ALA A CA 1
ATOM 1762 C C . ALA A 1 228 ? -7.357 12.620 -1.830 1.00 80.62 228 ALA A C 1
ATOM 1764 O O . ALA A 1 228 ? -7.954 12.762 -2.903 1.00 80.62 228 ALA A O 1
ATOM 1765 N N . TRP A 1 229 ? -7.098 13.633 -1.000 1.00 86.19 229 TRP A N 1
ATOM 1766 C CA . TRP A 1 229 ? -7.488 15.028 -1.196 1.00 86.19 229 TRP A CA 1
ATOM 1767 C C . TRP A 1 229 ? -6.315 15.920 -1.592 1.00 86.19 229 TRP A C 1
ATOM 1769 O O . TRP A 1 229 ? -6.512 16.875 -2.340 1.00 86.19 229 TRP A O 1
ATOM 1779 N N . GLU A 1 230 ? -5.103 15.619 -1.118 1.00 86.00 230 GLU A N 1
ATOM 1780 C CA . GLU A 1 230 ? -3.928 16.482 -1.287 1.00 86.00 230 GLU A CA 1
ATOM 1781 C C . GLU A 1 230 ? -3.627 16.775 -2.762 1.00 86.00 230 GLU A C 1
ATOM 1783 O O . GLU A 1 230 ? -3.520 17.934 -3.160 1.00 86.00 230 GLU A O 1
ATOM 1788 N N . TRP A 1 231 ? -3.619 15.746 -3.616 1.00 81.81 231 TRP A N 1
ATOM 1789 C CA . TRP A 1 231 ? -3.398 15.936 -5.052 1.00 81.81 231 TRP A CA 1
ATOM 1790 C C . TRP A 1 231 ? -4.528 16.702 -5.749 1.00 81.81 231 TRP A C 1
ATOM 1792 O O . TRP A 1 231 ? -4.353 17.103 -6.889 1.00 81.81 231 TRP A O 1
ATOM 1802 N N . ARG A 1 232 ? -5.699 16.903 -5.137 1.00 85.69 232 ARG A N 1
ATOM 1803 C CA . ARG A 1 232 ? -6.817 17.595 -5.802 1.00 85.69 232 ARG A CA 1
ATOM 1804 C C . ARG A 1 232 ? -6.715 19.112 -5.703 1.00 85.69 232 ARG A C 1
ATOM 1806 O O . ARG A 1 232 ? -7.146 19.795 -6.627 1.00 85.69 232 ARG A O 1
ATOM 1813 N N . TRP A 1 233 ? -6.175 19.636 -4.603 1.00 87.75 233 TRP A N 1
ATOM 1814 C CA . TRP A 1 233 ? -6.019 21.082 -4.410 1.00 87.75 233 TRP A CA 1
ATOM 1815 C C . TRP A 1 233 ? -4.605 21.566 -4.766 1.00 87.75 233 TRP A C 1
ATOM 1817 O O . TRP A 1 233 ? -4.451 22.663 -5.303 1.00 87.75 233 TRP A O 1
ATOM 1827 N N . LEU A 1 234 ? -3.578 20.745 -4.519 1.00 89.44 234 LEU A N 1
ATOM 1828 C CA . LEU A 1 234 ? -2.179 21.104 -4.735 1.00 89.44 234 LEU A CA 1
ATOM 1829 C C . LEU A 1 234 ? -1.744 20.783 -6.171 1.00 89.44 234 LEU A C 1
ATOM 1831 O O . LEU A 1 234 ? -1.098 19.768 -6.445 1.00 89.44 234 LEU A O 1
ATOM 1835 N N . GLN A 1 235 ? -2.125 21.665 -7.094 1.00 88.19 235 GLN A N 1
ATOM 1836 C CA . GLN A 1 235 ? -1.781 21.598 -8.516 1.00 88.19 235 GLN A CA 1
ATOM 1837 C C . GLN A 1 235 ? -1.096 22.896 -8.961 1.00 88.19 235 GLN A C 1
ATOM 1839 O O . GLN A 1 235 ? -1.768 23.776 -9.495 1.00 88.19 235 GLN A O 1
ATOM 1844 N N . PRO A 1 236 ? 0.230 23.037 -8.760 1.00 88.38 236 PRO A N 1
ATOM 1845 C CA . PRO A 1 236 ? 0.952 24.259 -9.125 1.00 88.38 236 PRO A CA 1
ATOM 1846 C C . PRO A 1 236 ? 0.765 24.648 -10.598 1.00 88.38 236 PRO A C 1
ATOM 1848 O O . PRO A 1 236 ? 0.577 25.816 -10.903 1.00 88.38 236 PRO A O 1
ATOM 1851 N N . VAL A 1 237 ? 0.699 23.669 -11.507 1.00 86.19 237 VAL A N 1
ATOM 1852 C CA . VAL A 1 237 ? 0.428 23.891 -12.942 1.00 86.19 237 VAL A CA 1
ATOM 1853 C C . VAL A 1 237 ? -0.877 24.650 -13.221 1.00 86.19 237 VAL A C 1
ATOM 1855 O O . VAL A 1 237 ? -0.971 25.395 -14.197 1.00 86.19 237 VAL A O 1
ATOM 1858 N N . ASP A 1 238 ? -1.879 24.518 -12.349 1.00 84.94 238 ASP A N 1
ATOM 1859 C CA . ASP A 1 238 ? -3.160 25.209 -12.493 1.00 84.94 238 ASP A CA 1
ATOM 1860 C C . ASP A 1 238 ? -3.117 26.647 -11.955 1.00 84.94 238 ASP A C 1
ATOM 1862 O O . ASP A 1 238 ? -4.011 27.435 -12.261 1.00 84.94 238 ASP A O 1
ATOM 1866 N N . TRP A 1 239 ? -2.090 27.025 -11.185 1.00 86.12 239 TRP A N 1
ATOM 1867 C CA . TRP A 1 239 ? -2.003 28.335 -10.523 1.00 86.12 239 TRP A CA 1
ATOM 1868 C C . TRP A 1 239 ? -1.734 29.492 -11.490 1.00 86.12 239 TRP A C 1
ATOM 1870 O O . TRP A 1 239 ? -1.979 30.642 -11.142 1.00 86.12 239 TRP A O 1
ATOM 1880 N N . ARG A 1 240 ? -1.333 29.203 -12.734 1.00 79.62 240 ARG A N 1
ATOM 1881 C CA . ARG A 1 240 ? -1.288 30.200 -13.818 1.00 79.62 240 ARG A CA 1
ATOM 1882 C C . ARG A 1 240 ? -2.669 30.752 -14.190 1.00 79.62 240 ARG A C 1
ATOM 1884 O O . ARG A 1 240 ? -2.764 31.792 -14.831 1.00 79.62 240 ARG A O 1
ATOM 1891 N N . GLN A 1 241 ? -3.744 30.028 -13.861 1.00 82.94 241 GLN A N 1
ATOM 1892 C CA . GLN A 1 241 ? -5.112 30.485 -14.092 1.00 82.94 241 GLN A CA 1
ATOM 1893 C C . GLN A 1 241 ? -5.501 31.443 -12.956 1.00 82.94 241 GLN A C 1
ATOM 1895 O O . GLN A 1 241 ? -5.579 30.990 -11.808 1.00 82.94 241 GLN A O 1
ATOM 1900 N N . PRO A 1 242 ? -5.807 32.725 -13.239 1.00 80.75 242 PRO A N 1
ATOM 1901 C CA . PRO A 1 242 ? -6.114 33.708 -12.198 1.00 80.75 242 PRO A CA 1
ATOM 1902 C C . PRO A 1 242 ? -7.237 33.257 -11.260 1.00 80.75 242 PRO A C 1
ATOM 1904 O O . PRO A 1 242 ? -7.108 33.379 -10.047 1.00 80.75 242 PRO A O 1
ATOM 1907 N N . ASP A 1 243 ? -8.289 32.634 -11.801 1.00 83.56 243 ASP A N 1
ATOM 1908 C CA . ASP A 1 243 ? -9.416 32.125 -11.011 1.00 83.56 243 ASP A CA 1
ATOM 1909 C C . ASP A 1 243 ? -9.002 31.018 -10.031 1.00 83.56 243 ASP A C 1
ATOM 1911 O O . ASP A 1 243 ? -9.545 30.915 -8.931 1.00 83.56 243 ASP A O 1
ATOM 1915 N N . ARG A 1 244 ? -8.028 30.178 -10.407 1.00 85.25 244 ARG A N 1
ATOM 1916 C CA . ARG A 1 244 ? -7.538 29.083 -9.556 1.00 85.25 244 ARG A CA 1
ATOM 1917 C C . ARG A 1 244 ? -6.668 29.607 -8.429 1.00 85.25 244 ARG A C 1
ATOM 1919 O O . ARG A 1 244 ? -6.849 29.187 -7.288 1.00 85.25 244 ARG A O 1
ATOM 1926 N N . LEU A 1 245 ? -5.769 30.537 -8.742 1.00 86.12 245 LEU A N 1
ATOM 1927 C CA . LEU A 1 245 ? -4.940 31.200 -7.741 1.00 86.12 245 LEU A CA 1
ATOM 1928 C C . LEU A 1 245 ? -5.798 32.034 -6.778 1.00 86.12 245 LEU A C 1
ATOM 1930 O O . LEU A 1 245 ? -5.602 31.960 -5.567 1.00 86.12 245 LEU A O 1
ATOM 1934 N N . ALA A 1 246 ? -6.804 32.747 -7.295 1.00 86.75 246 ALA A N 1
ATOM 1935 C CA . ALA A 1 246 ? -7.761 33.502 -6.492 1.00 86.75 246 ALA A CA 1
ATOM 1936 C C . ALA A 1 246 ? -8.600 32.593 -5.582 1.00 86.75 246 ALA A C 1
ATOM 1938 O O . ALA A 1 246 ? -8.769 32.902 -4.405 1.00 86.75 246 ALA A O 1
ATOM 1939 N N . ALA A 1 247 ? -9.083 31.451 -6.082 1.00 89.12 247 ALA A N 1
ATOM 1940 C CA . ALA A 1 247 ? -9.815 30.483 -5.264 1.00 89.12 247 ALA A CA 1
ATOM 1941 C C . ALA A 1 247 ? -8.946 29.901 -4.134 1.00 89.12 247 ALA A C 1
ATOM 1943 O O . ALA A 1 247 ? -9.422 29.753 -3.008 1.00 89.12 247 ALA A O 1
ATOM 1944 N N . LEU A 1 248 ? -7.668 29.609 -4.404 1.00 91.50 248 LEU A N 1
ATOM 1945 C CA . LEU A 1 248 ? -6.723 29.171 -3.374 1.00 91.50 248 LEU A CA 1
ATOM 1946 C C . LEU A 1 248 ? -6.460 30.278 -2.342 1.00 91.50 248 LEU A C 1
ATOM 1948 O O . LEU A 1 248 ? -6.494 30.016 -1.143 1.00 91.50 248 LEU A O 1
ATOM 1952 N N . HIS A 1 249 ? -6.253 31.518 -2.789 1.00 92.06 249 HIS A N 1
ATOM 1953 C CA . HIS A 1 249 ? -6.073 32.674 -1.904 1.00 92.06 249 HIS A CA 1
ATOM 1954 C C . HIS A 1 249 ? -7.302 32.931 -1.021 1.00 92.06 249 HIS A C 1
ATOM 1956 O O . HIS A 1 249 ? -7.155 33.230 0.161 1.00 92.06 249 HIS A O 1
ATOM 1962 N N . GLN A 1 250 ? -8.515 32.749 -1.551 1.00 90.81 250 GLN A N 1
ATOM 1963 C CA . GLN A 1 250 ? -9.763 32.841 -0.785 1.00 90.81 250 GLN A CA 1
ATOM 1964 C C . GLN A 1 250 ? -9.924 31.711 0.237 1.00 90.81 250 GLN A C 1
ATOM 1966 O O . GLN A 1 250 ? -10.488 31.937 1.307 1.00 90.81 250 GLN A O 1
ATOM 1971 N N . ALA A 1 251 ? -9.434 30.509 -0.076 1.00 91.75 251 ALA A N 1
ATOM 1972 C CA . ALA A 1 251 ? -9.486 29.371 0.835 1.00 91.75 251 ALA A CA 1
ATOM 1973 C C . ALA A 1 251 ? -8.540 29.529 2.040 1.00 91.75 251 ALA A C 1
ATOM 1975 O O . ALA A 1 251 ? -8.783 28.921 3.075 1.00 91.75 251 ALA A O 1
ATOM 1976 N N . LEU A 1 252 ? -7.482 30.340 1.933 1.00 93.88 252 LEU A N 1
ATOM 1977 C CA . LEU A 1 252 ? -6.485 30.525 2.991 1.00 93.88 252 LEU A CA 1
ATOM 1978 C C . LEU A 1 252 ? -6.729 31.832 3.760 1.00 93.88 252 LEU A C 1
ATOM 1980 O O . LEU A 1 252 ? -6.812 32.916 3.182 1.00 93.88 252 LEU A O 1
ATOM 1984 N N . GLN A 1 253 ? -6.816 31.740 5.082 1.00 89.25 253 GLN A N 1
ATOM 1985 C CA . GLN A 1 253 ? -7.048 32.846 6.012 1.00 89.25 253 GLN A CA 1
ATOM 1986 C C . GLN A 1 253 ? -5.767 33.316 6.703 1.00 89.25 253 GLN A C 1
ATOM 1988 O O . GLN A 1 253 ? -5.649 34.503 7.013 1.00 89.25 253 GLN A O 1
ATOM 1993 N N . ARG A 1 254 ? -4.794 32.426 6.933 1.00 92.38 254 ARG A N 1
ATOM 1994 C CA . ARG A 1 254 ? -3.568 32.791 7.656 1.00 92.38 254 ARG A CA 1
ATOM 1995 C C . ARG A 1 254 ? -2.701 33.795 6.872 1.00 92.38 254 ARG A C 1
ATOM 1997 O O . ARG A 1 254 ? -2.515 33.623 5.664 1.00 92.38 254 ARG A O 1
ATOM 2004 N N . PRO A 1 255 ? -2.095 34.806 7.537 1.00 90.69 255 PRO A N 1
ATOM 2005 C CA . PRO A 1 255 ? -1.303 35.840 6.863 1.00 90.69 255 PRO A CA 1
ATOM 2006 C C . PRO A 1 255 ? -0.100 35.309 6.075 1.00 90.69 255 PRO A C 1
ATOM 2008 O O . PRO A 1 255 ? 0.183 35.807 4.991 1.00 90.69 255 PRO A O 1
ATOM 2011 N N . GLY A 1 256 ? 0.601 34.294 6.595 1.00 90.25 256 GLY A N 1
ATOM 2012 C CA . GLY A 1 256 ? 1.806 33.736 5.967 1.00 90.25 256 GLY A CA 1
ATOM 2013 C C . GLY A 1 256 ? 1.551 33.167 4.564 1.00 90.25 256 GLY A C 1
ATOM 2014 O O . GLY A 1 256 ? 2.121 33.683 3.600 1.00 90.25 256 GLY A O 1
ATOM 2015 N N . PRO A 1 257 ? 0.669 32.158 4.417 1.00 92.69 257 PRO A N 1
ATOM 2016 C CA . PRO A 1 257 ? 0.313 31.611 3.109 1.00 92.69 257 PRO A CA 1
ATOM 2017 C C . PRO A 1 257 ? -0.249 32.662 2.144 1.00 92.69 257 PRO A C 1
ATOM 2019 O O . PRO A 1 257 ? 0.151 32.704 0.981 1.00 92.69 257 PRO A O 1
ATOM 2022 N N . ARG A 1 258 ? -1.118 33.566 2.626 1.00 93.69 258 ARG A N 1
ATOM 2023 C CA . ARG A 1 258 ? -1.682 34.651 1.803 1.00 93.69 258 ARG A CA 1
ATOM 2024 C C . ARG A 1 258 ? -0.603 35.588 1.269 1.00 93.69 258 ARG A C 1
ATOM 2026 O O . ARG A 1 258 ? -0.564 35.821 0.065 1.00 93.69 258 ARG A O 1
ATOM 2033 N N . ARG A 1 259 ? 0.317 36.043 2.129 1.00 93.88 259 ARG A N 1
ATOM 2034 C CA . ARG A 1 259 ? 1.451 36.897 1.745 1.00 93.88 259 ARG A CA 1
ATOM 2035 C C . ARG A 1 259 ? 2.283 36.255 0.640 1.00 93.88 259 ARG A C 1
ATOM 2037 O O . ARG A 1 259 ? 2.692 36.941 -0.288 1.00 93.88 259 ARG A O 1
ATOM 2044 N N . ARG A 1 260 ? 2.554 34.950 0.726 1.00 93.56 260 ARG A N 1
ATOM 2045 C CA . ARG A 1 260 ? 3.343 34.237 -0.293 1.00 93.56 260 ARG A CA 1
ATOM 2046 C C . ARG A 1 260 ? 2.620 34.148 -1.630 1.00 93.56 260 ARG A C 1
ATOM 2048 O O . ARG A 1 260 ? 3.241 34.388 -2.659 1.00 93.56 260 ARG A O 1
ATOM 2055 N N . LEU A 1 261 ? 1.314 33.885 -1.620 1.00 92.75 261 LEU A N 1
ATOM 2056 C CA . LEU A 1 261 ? 0.499 33.927 -2.838 1.00 92.75 261 LEU A CA 1
ATOM 2057 C C . LEU A 1 261 ? 0.417 35.342 -3.431 1.00 92.75 261 LEU A C 1
ATOM 2059 O O . LEU A 1 261 ? 0.467 35.491 -4.646 1.00 92.75 261 LEU A O 1
ATOM 2063 N N . GLU A 1 262 ? 0.340 36.380 -2.597 1.00 91.50 262 GLU A N 1
ATOM 2064 C CA . GLU A 1 262 ? 0.343 37.785 -3.030 1.00 91.50 262 GLU A CA 1
ATOM 2065 C C . GLU A 1 262 ? 1.697 38.202 -3.621 1.00 91.50 262 GLU A C 1
ATOM 2067 O O . GLU A 1 262 ? 1.736 38.839 -4.675 1.00 91.50 262 GLU A O 1
ATOM 2072 N N . LYS A 1 263 ? 2.811 37.799 -2.994 1.00 90.88 263 LYS A N 1
ATOM 2073 C CA . LYS A 1 263 ? 4.163 37.977 -3.546 1.00 90.88 263 LYS A CA 1
ATOM 2074 C C . LYS A 1 263 ? 4.307 37.256 -4.885 1.00 90.88 263 LYS A C 1
ATOM 2076 O O . LYS A 1 263 ? 4.797 37.857 -5.834 1.00 90.88 263 LYS A O 1
ATOM 2081 N N . LEU A 1 264 ? 3.838 36.009 -4.979 1.00 90.75 264 LEU A N 1
ATOM 2082 C CA . LEU A 1 264 ? 3.852 35.232 -6.219 1.00 90.75 264 LEU A CA 1
ATOM 2083 C C . LEU A 1 264 ? 3.038 35.921 -7.323 1.00 90.75 264 LEU A C 1
ATOM 2085 O O . LEU A 1 264 ? 3.520 36.066 -8.441 1.00 90.75 264 LEU A O 1
ATOM 2089 N N . ALA A 1 265 ? 1.834 36.401 -6.999 1.00 86.75 265 ALA A N 1
ATOM 2090 C CA . ALA A 1 265 ? 0.991 37.145 -7.931 1.00 86.75 265 ALA A CA 1
ATOM 2091 C C . ALA A 1 265 ? 1.620 38.483 -8.358 1.00 86.75 265 ALA A C 1
ATOM 2093 O O . ALA A 1 265 ? 1.408 38.920 -9.482 1.00 86.75 265 ALA A O 1
ATOM 2094 N N . SER A 1 266 ? 2.405 39.125 -7.487 1.00 85.19 266 SER A N 1
ATOM 2095 C CA . SER A 1 266 ? 3.093 40.391 -7.785 1.00 85.19 266 SER A CA 1
ATOM 2096 C C . SER A 1 266 ? 4.370 40.199 -8.608 1.00 85.19 266 SER A C 1
ATOM 2098 O O . SER A 1 266 ? 4.706 41.052 -9.425 1.00 85.19 266 SER A O 1
ATOM 2100 N N . ALA A 1 267 ? 5.072 39.078 -8.415 1.00 80.00 267 ALA A N 1
ATOM 2101 C CA . ALA A 1 267 ? 6.216 38.667 -9.233 1.00 80.00 267 ALA A CA 1
ATOM 2102 C C . ALA A 1 267 ? 5.800 38.250 -10.657 1.00 80.00 267 ALA A C 1
ATOM 2104 O O . ALA A 1 267 ? 6.643 38.115 -11.539 1.00 80.00 267 ALA A O 1
ATOM 2105 N N . TRP A 1 268 ? 4.495 38.087 -10.881 1.00 70.00 268 TRP A N 1
ATOM 2106 C CA . TRP A 1 268 ? 3.873 37.776 -12.157 1.00 70.00 268 TRP A CA 1
ATOM 2107 C C . TRP A 1 268 ? 3.206 39.018 -12.776 1.00 70.00 268 TRP A C 1
ATOM 2109 O O . TRP A 1 268 ? 2.043 39.308 -12.483 1.00 70.00 268 TRP A O 1
ATOM 2119 N N . PRO A 1 269 ? 3.867 39.784 -13.658 1.00 54.16 269 PRO A N 1
ATOM 2120 C CA . PRO A 1 269 ? 3.176 40.835 -14.396 1.00 54.16 269 PRO A CA 1
ATOM 2121 C C . PRO A 1 269 ? 2.199 40.214 -15.408 1.00 54.16 269 PRO A C 1
ATOM 2123 O O . PRO A 1 269 ? 2.580 39.404 -16.240 1.00 54.16 269 PRO A O 1
ATOM 2126 N N . CYS A 1 270 ? 0.921 40.593 -15.354 1.00 48.03 270 CYS A N 1
ATOM 2127 C CA . CYS A 1 270 ? -0.156 40.093 -16.214 1.00 48.03 270 CYS A CA 1
ATOM 2128 C C . CYS A 1 270 ? 0.226 40.004 -17.714 1.00 48.03 270 CYS A C 1
ATOM 2130 O O . CYS A 1 270 ? 0.325 41.029 -18.388 1.00 48.03 270 CYS A O 1
ATOM 2132 N N . LEU A 1 271 ? 0.358 38.791 -18.269 1.00 45.44 271 LEU A N 1
ATOM 2133 C CA . LEU A 1 271 ? 0.316 38.561 -19.722 1.00 45.44 271 LEU A CA 1
ATOM 2134 C C . LEU A 1 271 ? -1.142 38.571 -20.224 1.00 45.44 271 LEU A C 1
ATOM 2136 O O . LEU A 1 271 ? -2.042 38.125 -19.504 1.00 45.44 271 LEU A O 1
ATOM 2140 N N . PRO A 1 272 ? -1.400 39.014 -21.470 1.00 43.25 272 PRO A N 1
ATOM 2141 C CA . PRO A 1 272 ? -2.687 38.806 -22.112 1.00 43.25 272 PRO A CA 1
ATOM 2142 C C . PRO A 1 272 ? -2.930 37.304 -22.268 1.00 43.25 272 PRO A C 1
ATOM 2144 O O . PRO A 1 272 ? -2.011 36.556 -22.601 1.00 43.25 272 PRO A O 1
ATOM 2147 N N . ALA A 1 273 ? -4.169 36.877 -22.023 1.00 42.56 273 ALA A N 1
ATOM 2148 C CA . ALA A 1 273 ? -4.601 35.490 -22.121 1.00 42.56 273 ALA A CA 1
ATOM 2149 C C . ALA A 1 273 ? -4.131 34.857 -23.442 1.00 42.56 273 ALA A C 1
ATOM 2151 O O . ALA A 1 273 ? -4.717 35.098 -24.498 1.00 42.56 273 ALA A O 1
ATOM 2152 N N . GLN A 1 274 ? -3.075 34.042 -23.399 1.00 43.03 274 GLN A N 1
ATOM 2153 C CA . GLN A 1 274 ? -2.788 33.151 -24.514 1.00 43.03 274 GLN A CA 1
ATOM 2154 C C . GLN A 1 274 ? -3.900 32.096 -24.570 1.00 43.03 274 GLN A C 1
ATOM 2156 O O . GLN A 1 274 ? -4.353 31.625 -23.519 1.00 43.03 274 GLN A O 1
ATOM 2161 N N . PRO A 1 275 ? -4.376 31.723 -25.770 1.00 39.28 275 PRO A N 1
ATOM 2162 C CA . PRO A 1 275 ? -5.370 30.674 -25.900 1.00 39.28 275 PRO A CA 1
ATOM 2163 C C . PRO A 1 275 ? -4.799 29.398 -25.286 1.00 39.28 275 PRO A C 1
ATOM 2165 O O . PRO A 1 275 ? -3.698 28.973 -25.633 1.00 39.28 275 PRO A O 1
ATOM 2168 N N . ALA A 1 276 ? -5.541 28.821 -24.340 1.00 44.41 276 ALA A N 1
ATOM 2169 C CA . ALA A 1 276 ? -5.164 27.584 -23.681 1.00 44.41 276 ALA A CA 1
ATOM 2170 C C . ALA A 1 276 ? -4.787 26.546 -24.744 1.00 44.41 276 ALA A C 1
ATOM 2172 O O . ALA A 1 276 ? -5.636 26.132 -25.536 1.00 44.41 276 ALA A O 1
ATOM 2173 N N . VAL A 1 277 ? -3.520 26.123 -24.761 1.00 42.41 277 VAL A N 1
ATOM 2174 C CA . VAL A 1 277 ? -3.124 24.920 -25.491 1.00 42.41 277 VAL A CA 1
ATOM 2175 C C . VAL A 1 277 ? -4.008 23.808 -24.941 1.00 42.41 277 VAL A C 1
ATOM 2177 O O . VAL A 1 277 ? -3.943 23.486 -23.752 1.00 42.41 277 VAL A O 1
ATOM 2180 N N . GLN A 1 278 ? -4.908 23.295 -25.782 1.00 37.19 278 GLN A N 1
ATOM 2181 C CA . GLN A 1 278 ? -5.822 22.218 -25.431 1.00 37.19 278 GLN A CA 1
ATOM 2182 C C . GLN A 1 278 ? -4.988 20.972 -25.118 1.00 37.19 278 GLN A C 1
ATOM 2184 O O . GLN A 1 278 ? -4.675 20.176 -25.999 1.00 37.19 278 GLN A O 1
ATOM 2189 N N . ARG A 1 279 ? -4.605 20.800 -23.848 1.00 44.75 279 ARG A N 1
ATOM 2190 C CA . ARG A 1 279 ? -4.202 19.490 -23.336 1.00 44.75 279 ARG A CA 1
ATOM 2191 C C . ARG A 1 279 ? -5.419 18.561 -23.477 1.00 44.75 279 ARG A C 1
ATOM 2193 O O . ARG A 1 279 ? -6.546 19.034 -23.293 1.00 44.75 279 ARG A O 1
ATOM 2200 N N . PRO A 1 280 ? -5.228 17.272 -23.813 1.00 35.84 280 PRO A N 1
ATOM 2201 C CA . PRO A 1 280 ? -6.329 16.330 -23.963 1.00 35.84 280 PRO A CA 1
ATOM 2202 C C . PRO A 1 280 ? -7.216 16.381 -22.719 1.00 35.84 280 PRO A C 1
ATOM 2204 O O . PRO A 1 280 ? -6.754 16.252 -21.584 1.00 35.84 280 PRO A O 1
ATOM 2207 N N . SER A 1 281 ? -8.490 16.666 -22.959 1.00 35.84 281 SER A N 1
ATOM 2208 C CA . SER A 1 281 ? -9.515 16.896 -21.958 1.00 35.84 281 SER A CA 1
ATOM 2209 C C . SER A 1 281 ? -9.631 15.694 -21.024 1.00 35.84 281 SER A C 1
ATOM 2211 O O . SER A 1 281 ? -10.201 14.661 -21.369 1.00 35.84 281 SER A O 1
ATOM 2213 N N . GLN A 1 282 ? -9.157 15.851 -19.785 1.00 41.12 282 GLN A N 1
ATOM 2214 C CA . GLN A 1 282 ? -9.733 15.088 -18.682 1.00 41.12 282 GLN A CA 1
ATOM 2215 C C . GLN A 1 282 ? -11.241 15.394 -18.634 1.00 41.12 282 GLN A C 1
ATOM 2217 O O . GLN A 1 282 ? -11.631 16.535 -18.904 1.00 41.12 282 GLN A O 1
ATOM 2222 N N . PRO A 1 283 ? -12.109 14.423 -18.301 1.00 37.75 283 PRO A N 1
ATOM 2223 C CA . PRO A 1 283 ? -13.554 14.634 -18.271 1.00 37.75 283 PRO A CA 1
ATOM 2224 C C . PRO A 1 283 ? -13.922 15.709 -17.230 1.00 37.75 283 PRO A C 1
ATOM 2226 O O . PRO A 1 283 ? -14.056 15.452 -16.033 1.00 37.75 283 PRO A O 1
ATOM 2229 N N . ALA A 1 284 ? -14.068 16.949 -17.703 1.00 48.16 284 ALA A N 1
ATOM 2230 C CA . ALA A 1 284 ? -14.079 18.165 -16.890 1.00 48.16 284 ALA A CA 1
ATOM 2231 C C . ALA A 1 284 ? -15.321 18.326 -15.994 1.00 48.16 284 ALA A C 1
ATOM 2233 O O . ALA A 1 284 ? -15.292 19.102 -15.039 1.00 48.16 284 ALA A O 1
ATOM 2234 N N . ALA A 1 285 ? -16.408 17.597 -16.266 1.00 45.56 285 ALA A N 1
ATOM 2235 C CA . ALA A 1 285 ? -17.667 17.735 -15.532 1.00 45.56 285 ALA A CA 1
ATOM 2236 C C . ALA A 1 285 ? -17.666 17.009 -14.171 1.00 45.56 285 ALA A C 1
ATOM 2238 O O . ALA A 1 285 ? -18.227 17.523 -13.208 1.00 45.56 285 ALA A O 1
ATOM 2239 N N . ALA A 1 286 ? -16.992 15.857 -14.055 1.00 46.41 286 ALA A N 1
ATOM 2240 C CA . ALA A 1 286 ? -16.953 15.070 -12.814 1.00 46.41 286 ALA A CA 1
ATOM 2241 C C . ALA A 1 286 ? -15.811 15.478 -11.859 1.00 46.41 286 ALA A C 1
ATOM 2243 O O . ALA A 1 286 ? -15.874 15.204 -10.659 1.00 46.41 286 ALA A O 1
ATOM 2244 N N . ALA A 1 287 ? -14.765 16.139 -12.372 1.00 54.28 287 ALA A N 1
ATOM 2245 C CA . ALA A 1 287 ? -13.591 16.538 -11.590 1.00 54.28 287 ALA A CA 1
ATOM 2246 C C . ALA A 1 287 ? -13.797 17.834 -10.778 1.00 54.28 287 ALA A C 1
ATOM 2248 O O . ALA A 1 287 ? -13.254 17.961 -9.680 1.00 54.28 287 ALA A O 1
ATOM 2249 N N . ARG A 1 288 ? -14.614 18.779 -11.273 1.00 56.88 288 ARG A N 1
ATOM 2250 C CA . ARG A 1 288 ? -14.837 20.093 -10.631 1.00 56.88 288 ARG A CA 1
ATOM 2251 C C . ARG A 1 288 ? -15.461 20.020 -9.224 1.00 56.88 288 ARG A C 1
ATOM 2253 O O . ARG A 1 288 ? -14.921 20.682 -8.339 1.00 56.88 288 ARG A O 1
ATOM 2260 N N . PRO A 1 289 ? -16.515 19.217 -8.959 1.00 60.81 289 PRO A N 1
ATOM 2261 C CA . PRO A 1 289 ? -17.105 19.128 -7.616 1.00 60.81 289 PRO A CA 1
ATOM 2262 C C . PRO A 1 289 ? -16.104 18.632 -6.563 1.00 60.81 289 PRO A C 1
ATOM 2264 O O . PRO A 1 289 ? -15.984 19.198 -5.481 1.00 60.81 289 PRO A O 1
ATOM 2267 N N . ARG A 1 290 ? -15.292 17.633 -6.928 1.00 72.69 290 ARG A N 1
ATOM 2268 C CA . ARG A 1 290 ? -14.285 17.021 -6.047 1.00 72.69 290 ARG A CA 1
ATOM 2269 C C . ARG A 1 290 ? -13.104 17.937 -5.725 1.00 72.69 290 ARG A C 1
ATOM 2271 O O . ARG A 1 290 ? -12.462 17.755 -4.693 1.00 72.69 290 ARG A O 1
ATOM 2278 N N . GLN A 1 291 ? -12.792 18.885 -6.606 1.00 78.06 291 GLN A N 1
ATOM 2279 C CA . GLN A 1 291 ? -11.773 19.906 -6.361 1.00 78.06 291 GLN A CA 1
ATOM 2280 C C . GLN A 1 291 ? -12.284 20.978 -5.390 1.00 78.06 291 GLN A C 1
ATOM 2282 O O . GLN A 1 291 ? -11.561 21.369 -4.477 1.00 78.06 291 GLN A O 1
ATOM 2287 N N . GLN A 1 292 ? -13.544 21.401 -5.538 1.00 84.06 292 GLN A N 1
ATOM 2288 C CA . GLN A 1 292 ? -14.181 22.343 -4.614 1.00 84.06 292 GLN A CA 1
ATOM 2289 C C . GLN A 1 292 ? -14.247 21.772 -3.190 1.00 84.06 292 GLN A C 1
ATOM 2291 O O . GLN A 1 292 ? -13.905 22.457 -2.231 1.00 84.06 292 GLN A O 1
ATOM 2296 N N . GLU A 1 293 ? -14.608 20.494 -3.054 1.00 87.50 293 GLU A N 1
ATOM 2297 C CA . GLU A 1 293 ? -14.601 19.775 -1.772 1.00 87.50 293 GLU A CA 1
ATOM 2298 C C . GLU A 1 293 ? -13.216 19.733 -1.107 1.00 87.50 293 GLU A C 1
ATOM 2300 O O . GLU A 1 293 ? -13.117 19.783 0.123 1.00 87.50 293 GLU A O 1
ATOM 2305 N N . ALA A 1 294 ? -12.146 19.629 -1.905 1.00 88.50 294 ALA A N 1
ATOM 2306 C CA . ALA A 1 294 ? -10.775 19.650 -1.404 1.00 88.50 294 ALA A CA 1
ATOM 2307 C C . ALA A 1 294 ? -10.387 21.048 -0.897 1.00 88.50 294 ALA A C 1
ATOM 2309 O O . ALA A 1 294 ? -9.817 21.160 0.186 1.00 88.50 294 ALA A O 1
ATOM 2310 N N . LEU A 1 295 ? -10.754 22.112 -1.624 1.00 90.31 295 LEU A N 1
ATOM 2311 C CA . LEU A 1 295 ? -10.536 23.497 -1.186 1.00 90.31 295 LEU A CA 1
ATOM 2312 C C . LEU A 1 295 ? -11.331 23.842 0.081 1.00 90.31 295 LEU A C 1
ATOM 2314 O O . LEU A 1 295 ? -10.800 24.507 0.959 1.00 90.31 295 LEU A O 1
ATOM 2318 N N . GLN A 1 296 ? -12.561 23.344 0.226 1.00 90.88 296 GLN A N 1
ATOM 2319 C CA . GLN A 1 296 ? -13.353 23.526 1.451 1.00 90.88 296 GLN A CA 1
ATOM 2320 C C . GLN A 1 296 ? -12.695 22.868 2.671 1.00 90.88 296 GLN A C 1
ATOM 2322 O O . GLN A 1 296 ? -12.668 23.451 3.752 1.00 90.88 296 GLN A O 1
ATOM 2327 N N . ARG A 1 297 ? -12.129 21.665 2.505 1.00 91.25 297 ARG A N 1
ATOM 2328 C CA . ARG A 1 297 ? -11.369 20.984 3.570 1.00 91.25 297 ARG A CA 1
ATOM 2329 C C . ARG A 1 297 ? -10.084 21.724 3.912 1.00 91.25 297 ARG A C 1
ATOM 2331 O O . ARG A 1 297 ? -9.768 21.865 5.088 1.00 91.25 297 ARG A O 1
ATOM 2338 N N . LEU A 1 298 ? -9.375 22.217 2.895 1.00 93.25 298 LEU A N 1
ATOM 2339 C CA . LEU A 1 298 ? -8.193 23.055 3.079 1.00 93.25 298 LEU A CA 1
ATOM 2340 C C . LEU A 1 298 ? -8.536 24.328 3.859 1.00 93.25 298 LEU A C 1
ATOM 2342 O O . LEU A 1 298 ? -7.841 24.654 4.813 1.00 93.25 298 LEU A O 1
ATOM 2346 N N . GLN A 1 299 ? -9.628 25.001 3.493 1.00 93.56 299 GLN A N 1
ATOM 2347 C CA . GLN A 1 299 ? -10.112 26.191 4.184 1.00 93.56 299 GLN A CA 1
ATOM 2348 C C . GLN A 1 299 ? -10.445 25.896 5.644 1.00 93.56 299 GLN A C 1
ATOM 2350 O O . GLN A 1 299 ? -10.019 26.629 6.526 1.00 93.56 299 GLN A O 1
ATOM 2355 N N . ALA A 1 300 ? -11.160 24.804 5.914 1.00 91.62 300 ALA A N 1
ATOM 2356 C CA . ALA A 1 300 ? -11.506 24.421 7.276 1.00 91.62 300 ALA A CA 1
ATOM 2357 C C . ALA A 1 300 ? -10.258 24.110 8.128 1.00 91.62 300 ALA A C 1
ATOM 2359 O O . ALA A 1 300 ? -10.191 24.523 9.286 1.00 91.62 300 ALA A O 1
ATOM 2360 N N . LEU A 1 301 ? -9.248 23.448 7.547 1.00 92.38 301 LEU A N 1
ATOM 2361 C CA . LEU A 1 301 ? -7.951 23.230 8.195 1.00 92.38 301 LEU A CA 1
ATOM 2362 C C . LEU A 1 301 ? -7.220 24.554 8.468 1.00 92.38 301 LEU A C 1
ATOM 2364 O O . LEU A 1 301 ? -6.711 24.766 9.566 1.00 92.38 301 LEU A O 1
ATOM 2368 N N . ASP A 1 302 ? -7.163 25.455 7.489 1.00 93.25 302 ASP A N 1
ATOM 2369 C CA . ASP A 1 302 ? -6.468 26.733 7.642 1.00 93.25 302 ASP A CA 1
ATOM 2370 C C . ASP A 1 302 ? -7.159 27.649 8.664 1.00 93.25 302 ASP A C 1
ATOM 2372 O O . ASP A 1 302 ? -6.486 28.283 9.475 1.00 93.25 302 ASP A O 1
ATOM 2376 N N . SER A 1 303 ? -8.496 27.650 8.698 1.00 90.50 303 SER A N 1
ATOM 2377 C CA . SER A 1 303 ? -9.296 28.322 9.728 1.00 90.50 303 SER A CA 1
ATOM 2378 C C . SER A 1 303 ? -9.047 27.753 11.123 1.00 90.50 303 SER A C 1
ATOM 2380 O O . SER A 1 303 ? -8.954 28.517 12.084 1.00 90.50 303 SER A O 1
ATOM 2382 N N . ALA A 1 304 ? -8.903 26.430 11.249 1.00 90.06 304 ALA A N 1
ATOM 2383 C CA . ALA A 1 304 ? -8.535 25.804 12.514 1.00 90.06 304 ALA A CA 1
ATOM 2384 C C . ALA A 1 304 ? -7.175 26.307 13.006 1.00 90.06 304 ALA A C 1
ATOM 2386 O O . ALA A 1 304 ? -7.040 26.691 14.166 1.00 90.06 304 ALA A O 1
ATOM 2387 N N . TYR A 1 305 ? -6.186 26.372 12.113 1.00 90.44 305 TYR A N 1
ATOM 2388 C CA . TYR A 1 305 ? -4.875 26.919 12.447 1.00 90.44 305 TYR A CA 1
ATOM 2389 C C . TYR A 1 305 ? -4.919 28.406 12.789 1.00 90.44 305 TYR A C 1
ATOM 2391 O O . TYR A 1 305 ? -4.288 28.807 13.759 1.00 90.44 305 TYR A O 1
ATOM 2399 N N . ALA A 1 306 ? -5.701 29.213 12.071 1.00 89.44 306 ALA A N 1
ATOM 2400 C CA . ALA A 1 306 ? -5.875 30.625 12.403 1.00 89.44 306 ALA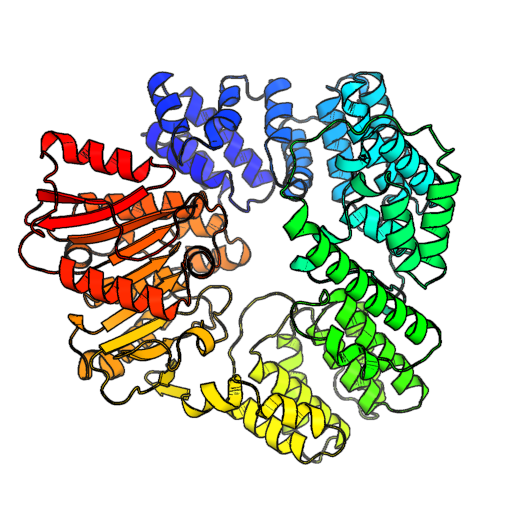 A CA 1
ATOM 2401 C C . ALA A 1 306 ? -6.465 30.819 13.813 1.00 89.44 306 ALA A C 1
ATOM 2403 O O . ALA A 1 306 ? -6.024 31.694 14.552 1.00 89.44 306 ALA A O 1
ATOM 2404 N N . ALA A 1 307 ? -7.428 29.986 14.215 1.00 88.00 307 ALA A N 1
ATOM 2405 C CA . ALA A 1 307 ? -7.988 30.019 15.564 1.00 88.00 307 ALA A CA 1
ATOM 2406 C C . ALA A 1 307 ? -6.991 29.523 16.632 1.00 88.00 307 ALA A C 1
ATOM 2408 O O . ALA A 1 307 ? -6.911 30.117 17.708 1.00 88.00 307 ALA A O 1
ATOM 2409 N N . ILE A 1 308 ? -6.188 28.498 16.325 1.00 86.94 308 ILE A N 1
ATOM 2410 C CA . ILE A 1 308 ? -5.078 28.047 17.184 1.00 86.94 308 ILE A CA 1
ATOM 2411 C C . ILE A 1 308 ? -4.063 29.172 17.408 1.00 86.94 308 ILE A C 1
ATOM 2413 O O . ILE A 1 308 ? -3.630 29.387 18.537 1.00 86.94 308 ILE A O 1
ATOM 2417 N N . ASP A 1 309 ? -3.699 29.910 16.359 1.00 84.81 309 ASP A N 1
ATOM 2418 C CA . ASP A 1 309 ? -2.737 31.015 16.447 1.00 84.81 309 ASP A CA 1
ATOM 2419 C C . ASP A 1 309 ? -3.272 32.181 17.306 1.00 84.81 309 ASP A C 1
ATOM 2421 O O . ASP A 1 309 ? -2.495 32.966 17.846 1.00 84.81 309 ASP A O 1
ATOM 2425 N N . LEU A 1 310 ? -4.595 32.256 17.499 1.00 84.75 310 LEU A N 1
ATOM 2426 C CA . LEU A 1 310 ? -5.270 33.162 18.435 1.00 84.75 310 LEU A CA 1
ATOM 2427 C C . LEU A 1 310 ? -5.449 32.567 19.847 1.00 84.75 310 LEU A C 1
ATOM 2429 O O . LEU A 1 310 ? -6.108 33.177 20.688 1.00 84.75 310 LEU A O 1
ATOM 2433 N N . GLY A 1 311 ? -4.894 31.383 20.121 1.00 79.44 311 GLY A N 1
ATOM 2434 C CA . GLY A 1 311 ? -4.961 30.706 21.419 1.00 79.44 311 GLY A CA 1
ATOM 2435 C C . GLY A 1 311 ? -6.290 30.001 21.716 1.00 79.44 311 GLY A C 1
ATOM 2436 O O . GLY A 1 311 ? -6.562 29.688 22.875 1.00 79.44 311 GLY A O 1
ATOM 2437 N N . CYS A 1 312 ? -7.135 29.763 20.709 1.00 79.19 312 CYS A N 1
ATOM 2438 C CA . CYS A 1 312 ? -8.410 29.067 20.896 1.00 79.19 312 CYS A CA 1
ATOM 2439 C C . CYS A 1 312 ? -8.216 27.543 20.956 1.00 79.19 312 CYS A C 1
ATOM 2441 O O . CYS A 1 312 ? -7.452 26.983 20.168 1.00 79.19 312 CYS A O 1
ATOM 2443 N N . ASP A 1 313 ? -8.973 26.853 21.816 1.00 75.62 313 ASP A N 1
ATOM 2444 C CA . ASP A 1 313 ? -9.126 25.398 21.707 1.00 75.62 313 ASP A CA 1
ATOM 2445 C C . ASP A 1 313 ? -10.102 25.065 20.572 1.00 75.62 313 ASP A C 1
ATOM 2447 O O . ASP A 1 313 ? -11.277 25.442 20.601 1.00 75.62 313 ASP A O 1
ATOM 2451 N N . VAL A 1 314 ? -9.600 24.371 19.552 1.00 78.75 314 VAL A N 1
ATOM 2452 C CA . VAL A 1 314 ? -10.353 24.054 18.334 1.00 78.75 314 VAL A CA 1
ATOM 2453 C C . VAL A 1 314 ? -10.685 22.574 18.194 1.00 78.75 314 VAL A C 1
ATOM 2455 O O . VAL A 1 314 ? -11.425 22.226 17.280 1.00 78.75 314 VAL A O 1
ATOM 2458 N N . ALA A 1 315 ? -10.192 21.686 19.068 1.00 70.75 315 ALA A N 1
ATOM 2459 C CA . ALA A 1 315 ? -10.340 20.236 18.875 1.00 70.75 315 ALA A CA 1
ATOM 2460 C C . ALA A 1 315 ? -11.810 19.811 18.702 1.00 70.75 315 ALA A C 1
ATOM 2462 O O . ALA A 1 315 ? -12.133 19.000 17.834 1.00 70.75 315 ALA A O 1
ATOM 2463 N N . THR A 1 316 ? -12.712 20.428 19.467 1.00 69.94 316 THR A N 1
ATOM 2464 C CA . THR A 1 316 ? -14.154 20.150 19.388 1.00 69.94 316 THR A CA 1
ATOM 2465 C C . THR A 1 316 ? -14.791 20.726 18.117 1.00 69.94 316 THR A C 1
ATOM 2467 O O . THR A 1 316 ? -15.647 20.084 17.510 1.00 69.94 316 THR A O 1
ATOM 2470 N N . SER A 1 317 ? -14.382 21.921 17.674 1.00 72.75 317 SER A N 1
ATOM 2471 C CA . SER A 1 317 ? -14.949 22.567 16.478 1.00 72.75 317 SER A CA 1
ATOM 2472 C C . SER A 1 317 ? -14.461 21.929 15.175 1.00 72.75 317 SER A C 1
ATOM 2474 O O . SER A 1 317 ? -15.158 21.990 14.162 1.00 72.75 317 SER A O 1
ATOM 2476 N N . VAL A 1 318 ? -13.306 21.260 15.210 1.00 79.75 318 VAL A N 1
ATOM 2477 C CA . VAL A 1 318 ? -12.708 20.567 14.061 1.00 79.75 318 VAL A CA 1
ATOM 2478 C C . VAL A 1 318 ? -12.954 19.064 14.067 1.00 79.75 318 VAL A C 1
ATOM 2480 O O . VAL A 1 318 ? -12.441 18.380 13.188 1.00 79.75 318 VAL A O 1
ATOM 2483 N N . GLN A 1 319 ? -13.772 18.540 14.985 1.00 79.62 319 GLN A N 1
ATOM 2484 C CA . GLN A 1 319 ? -14.113 17.115 15.062 1.00 79.62 319 GLN A CA 1
ATOM 2485 C C . GLN A 1 319 ? -14.490 16.490 13.698 1.00 79.62 319 GLN A C 1
ATOM 2487 O O . GLN A 1 319 ? -13.991 15.402 13.412 1.00 79.62 319 GLN A O 1
ATOM 2492 N N . PRO A 1 320 ? -15.264 17.155 12.808 1.00 76.94 320 PRO A N 1
ATOM 2493 C CA . PRO A 1 320 ? -15.554 16.615 11.474 1.00 76.94 320 PRO A CA 1
ATOM 2494 C C . PRO A 1 320 ? -14.318 16.483 10.566 1.00 76.94 320 PRO A C 1
ATOM 2496 O O . PRO A 1 320 ? -14.305 15.665 9.654 1.00 76.94 320 PRO A O 1
ATOM 2499 N N . LEU A 1 321 ? -13.272 17.286 10.790 1.00 78.44 321 LEU A N 1
ATOM 2500 C CA . LEU A 1 321 ? -11.995 17.190 10.070 1.00 78.44 321 LEU A CA 1
ATOM 2501 C C . LEU A 1 321 ? -11.090 16.089 10.627 1.00 78.44 321 LEU A C 1
ATOM 2503 O O . LEU A 1 321 ? -10.228 15.593 9.906 1.00 78.44 321 LEU A O 1
ATOM 2507 N N . LEU A 1 322 ? -11.275 15.715 11.895 1.00 78.62 322 LEU A N 1
ATOM 2508 C CA . LEU A 1 322 ? -10.523 14.640 12.548 1.00 78.62 322 LEU A CA 1
ATOM 2509 C C . LEU A 1 322 ? -11.052 13.245 12.177 1.00 78.62 322 LEU A C 1
ATOM 2511 O O . LEU A 1 322 ? -10.520 12.241 12.652 1.00 78.62 322 LEU A O 1
ATOM 2515 N N . GLU A 1 323 ? -12.084 13.165 11.329 1.00 74.12 323 GLU A N 1
ATOM 2516 C CA . GLU A 1 323 ? -12.527 11.902 10.751 1.00 74.12 323 GLU A CA 1
ATOM 2517 C C . GLU A 1 323 ? -11.393 11.231 9.950 1.00 74.12 323 GLU A C 1
ATOM 2519 O O . GLU A 1 323 ? -10.599 11.922 9.290 1.00 74.12 323 GLU A O 1
ATOM 2524 N N . PRO A 1 324 ? -11.321 9.884 9.963 1.00 67.38 324 PRO A N 1
ATOM 2525 C CA . PRO A 1 324 ? -10.362 9.145 9.151 1.00 67.38 324 PRO A CA 1
ATOM 2526 C C . PRO A 1 324 ? -10.385 9.598 7.684 1.00 67.38 324 PRO A C 1
ATOM 2528 O O . PRO A 1 324 ? -11.432 9.939 7.139 1.00 67.38 324 PRO A O 1
ATOM 2531 N N . ASP A 1 325 ? -9.217 9.599 7.041 1.00 78.69 325 ASP A N 1
ATOM 2532 C CA . ASP A 1 325 ? -9.038 9.926 5.618 1.00 78.69 325 ASP A CA 1
ATOM 2533 C C . ASP A 1 325 ? -9.373 11.373 5.191 1.00 78.69 325 ASP A C 1
ATOM 2535 O O . ASP A 1 325 ? -9.399 11.671 3.991 1.00 78.69 325 ASP A O 1
ATOM 2539 N N . THR A 1 326 ? -9.572 12.305 6.131 1.00 85.69 326 THR A N 1
ATOM 2540 C CA . THR A 1 326 ? -9.742 13.739 5.814 1.00 85.69 326 THR A CA 1
ATOM 2541 C C . THR A 1 326 ? -8.423 14.505 5.892 1.00 85.69 326 THR A C 1
ATOM 2543 O O . THR A 1 326 ? -7.995 15.116 4.906 1.00 85.69 326 THR A O 1
ATOM 2546 N N . LEU A 1 327 ? -7.748 14.446 7.040 1.00 89.75 327 LEU A N 1
ATOM 2547 C CA . LEU A 1 327 ? -6.466 15.105 7.291 1.00 89.75 327 LEU A CA 1
ATOM 2548 C C . LEU A 1 327 ? -5.308 14.105 7.288 1.00 89.75 327 LEU A C 1
ATOM 2550 O O . LEU A 1 327 ? -5.482 12.923 7.580 1.00 89.75 327 LEU A O 1
ATOM 2554 N N . ALA A 1 328 ? -4.101 14.575 6.966 1.00 88.19 328 ALA A N 1
ATOM 2555 C CA . ALA A 1 328 ? -2.910 13.755 7.159 1.00 88.19 328 ALA A CA 1
ATOM 2556 C C . ALA A 1 328 ? -2.585 13.632 8.661 1.00 88.19 328 ALA A C 1
ATOM 2558 O O . ALA A 1 328 ? -2.826 14.588 9.404 1.00 88.19 328 ALA A O 1
ATOM 2559 N N . PRO A 1 329 ? -1.926 12.543 9.109 1.00 85.75 329 PRO A N 1
ATOM 2560 C CA . PRO A 1 329 ? -1.556 12.366 10.517 1.00 85.75 329 PRO A CA 1
ATOM 2561 C C . PRO A 1 329 ? -0.768 13.546 11.108 1.00 85.75 329 PRO A C 1
ATOM 2563 O O . PRO A 1 329 ? -0.962 13.906 12.263 1.00 85.75 329 PRO A O 1
ATOM 2566 N N . ALA A 1 330 ? 0.065 14.210 10.299 1.00 85.44 330 ALA A N 1
ATOM 2567 C CA . ALA A 1 330 ? 0.801 15.407 10.711 1.00 85.44 330 ALA A CA 1
ATOM 2568 C C . ALA A 1 330 ? -0.099 16.586 11.101 1.00 85.44 330 ALA A C 1
ATOM 2570 O O . ALA A 1 330 ? 0.153 17.256 12.100 1.00 85.44 330 ALA A O 1
ATOM 2571 N N . ALA A 1 331 ? -1.165 16.825 10.335 1.00 89.19 331 ALA A N 1
ATOM 2572 C CA . ALA A 1 331 ? -2.094 17.908 10.621 1.00 89.19 331 ALA A CA 1
ATOM 2573 C C . ALA A 1 331 ? -2.917 17.608 11.883 1.00 89.19 331 ALA A C 1
ATOM 2575 O O . ALA A 1 331 ? -3.060 18.479 12.739 1.00 89.19 331 ALA A O 1
ATOM 2576 N N . ILE A 1 332 ? -3.374 16.359 12.032 1.00 88.62 332 ILE A N 1
ATOM 2577 C CA . ILE A 1 332 ? -4.107 15.885 13.217 1.00 88.62 332 ILE A CA 1
ATOM 2578 C C . ILE A 1 332 ? -3.226 15.997 14.474 1.00 88.62 332 ILE A C 1
ATOM 2580 O O . ILE A 1 332 ? -3.670 16.530 15.490 1.00 88.62 332 ILE A O 1
ATOM 2584 N N . ALA A 1 333 ? -1.963 15.557 14.401 1.00 88.25 333 ALA A N 1
ATOM 2585 C CA . ALA A 1 333 ? -1.009 15.680 15.503 1.00 88.25 333 ALA A CA 1
ATOM 2586 C C . ALA A 1 333 ? -0.818 17.140 15.933 1.00 88.25 333 ALA A C 1
ATOM 2588 O O . ALA A 1 333 ? -0.889 17.436 17.123 1.00 88.25 333 ALA A O 1
ATOM 2589 N N . CYS A 1 334 ? -0.625 18.052 14.975 1.00 88.56 334 CYS A N 1
ATOM 2590 C CA . CYS A 1 334 ? -0.450 19.480 15.241 1.00 88.56 334 CYS A CA 1
ATOM 2591 C C . CYS A 1 334 ? -1.668 20.092 15.957 1.00 88.56 334 CYS A C 1
ATOM 2593 O O . CYS A 1 334 ? -1.496 20.792 16.953 1.00 88.56 334 CYS A O 1
ATOM 2595 N N . ILE A 1 335 ? -2.892 19.773 15.517 1.00 88.88 335 ILE A N 1
ATOM 2596 C CA . ILE A 1 335 ? -4.126 20.241 16.173 1.00 88.88 335 ILE A CA 1
ATOM 2597 C C . ILE A 1 335 ? -4.173 19.775 17.635 1.00 88.88 335 ILE A C 1
ATOM 2599 O O . ILE A 1 335 ? -4.392 20.584 18.534 1.00 88.88 335 ILE A O 1
ATOM 2603 N N . HIS A 1 336 ? -3.914 18.491 17.896 1.00 89.38 336 HIS A N 1
ATOM 2604 C CA . HIS A 1 336 ? -3.937 17.969 19.262 1.00 89.38 336 HIS A CA 1
ATOM 2605 C C . HIS A 1 336 ? -2.817 18.532 20.144 1.00 89.38 336 HIS A C 1
ATOM 2607 O O . HIS A 1 336 ? -3.060 18.799 21.319 1.00 89.38 336 HIS A O 1
ATOM 2613 N N . ARG A 1 337 ? -1.612 18.768 19.604 1.00 89.19 337 ARG A N 1
ATOM 2614 C CA . ARG A 1 337 ? -0.534 19.454 20.343 1.00 89.19 337 ARG A CA 1
ATOM 2615 C C . ARG A 1 337 ? -0.924 20.886 20.708 1.00 89.19 337 ARG A C 1
ATOM 2617 O O . ARG A 1 337 ? -0.728 21.300 21.844 1.00 89.19 337 ARG A O 1
ATOM 2624 N N . ALA A 1 338 ? -1.543 21.625 19.789 1.00 87.62 338 ALA A N 1
ATOM 2625 C CA . ALA A 1 338 ? -2.041 22.968 20.073 1.00 87.62 338 ALA A CA 1
ATOM 2626 C C . ALA A 1 338 ? -3.105 22.975 21.185 1.00 87.62 338 ALA A C 1
ATOM 2628 O O . ALA A 1 338 ? -3.018 23.777 22.117 1.00 87.62 338 ALA A O 1
ATOM 2629 N N . THR A 1 339 ? -4.059 22.040 21.141 1.00 87.50 339 THR A N 1
ATOM 2630 C CA . THR A 1 339 ? -5.024 21.842 22.234 1.00 87.50 339 THR A CA 1
ATOM 2631 C C . THR A 1 339 ? -4.318 21.497 23.548 1.00 87.50 339 THR A C 1
ATOM 2633 O O . THR A 1 339 ? -4.672 22.046 24.590 1.00 87.50 339 THR A O 1
ATOM 2636 N N . ALA A 1 340 ? -3.274 20.662 23.522 1.00 90.44 340 ALA A N 1
ATOM 2637 C CA . ALA A 1 340 ? -2.491 20.351 24.715 1.00 90.44 340 ALA A CA 1
ATOM 2638 C C . ALA A 1 340 ? -1.834 21.597 25.330 1.00 90.44 340 ALA A C 1
ATOM 2640 O O . ALA A 1 340 ? -1.900 21.787 26.545 1.00 90.44 340 ALA A O 1
ATOM 2641 N N . HIS A 1 341 ? -1.243 22.467 24.507 1.00 89.12 341 HIS A N 1
ATOM 2642 C CA . HIS A 1 341 ? -0.658 23.729 24.964 1.00 89.12 341 HIS A CA 1
ATOM 2643 C C . HIS A 1 341 ? -1.710 24.660 25.584 1.00 89.12 341 HIS A C 1
ATOM 2645 O O . HIS A 1 341 ? -1.467 25.227 26.650 1.00 89.12 341 HIS A O 1
ATOM 2651 N N . ALA A 1 342 ? -2.886 24.787 24.959 1.00 86.31 342 ALA A N 1
ATOM 2652 C CA . ALA A 1 342 ? -3.976 25.614 25.474 1.00 86.31 342 ALA A CA 1
ATOM 2653 C C . ALA A 1 342 ? -4.473 25.121 26.846 1.00 86.31 342 ALA A C 1
ATOM 2655 O O . ALA A 1 342 ? -4.597 25.915 27.779 1.00 86.31 342 ALA A O 1
ATOM 2656 N N . LEU A 1 343 ? -4.685 23.809 26.998 1.00 87.81 343 LEU A N 1
ATOM 2657 C CA . LEU A 1 343 ? -5.092 23.188 28.266 1.00 87.81 343 LEU A CA 1
ATOM 2658 C C . LEU A 1 343 ? -3.998 23.313 29.337 1.00 87.81 343 LEU A C 1
ATOM 2660 O O . LEU A 1 343 ? -4.277 23.675 30.480 1.00 87.81 343 LEU A O 1
ATOM 2664 N N . GLY A 1 344 ? -2.735 23.109 28.952 1.00 89.44 344 GLY A N 1
ATOM 2665 C CA . GLY A 1 344 ? -1.583 23.297 29.832 1.00 89.44 344 GLY A CA 1
ATOM 2666 C C . GLY A 1 344 ? -1.470 24.731 30.361 1.00 89.44 344 GLY A C 1
ATOM 2667 O O . GLY A 1 344 ? -1.216 24.921 31.551 1.00 89.44 344 GLY A O 1
ATOM 2668 N N . ALA A 1 345 ? -1.724 25.736 29.515 1.00 88.25 345 ALA A N 1
ATOM 2669 C CA . ALA A 1 345 ? -1.743 27.150 29.903 1.00 88.25 345 ALA A CA 1
ATOM 2670 C C . ALA A 1 345 ? -2.900 27.495 30.861 1.00 88.25 345 ALA A C 1
ATOM 2672 O O . ALA A 1 345 ? -2.762 28.387 31.697 1.00 88.25 345 ALA A O 1
ATOM 2673 N N . GLN A 1 346 ? -4.014 26.765 30.781 1.00 88.94 346 GLN A N 1
ATOM 2674 C CA . GLN A 1 346 ? -5.152 26.874 31.704 1.00 88.94 346 GLN A CA 1
ATOM 2675 C C . GLN A 1 346 ? -4.939 26.103 33.020 1.00 88.94 346 GLN A C 1
ATOM 2677 O O . GLN A 1 346 ? -5.766 26.188 33.927 1.00 88.94 346 GLN A O 1
ATOM 2682 N N . GLY A 1 347 ? -3.835 25.359 33.146 1.00 89.38 347 GLY A N 1
ATOM 2683 C CA . GLY A 1 347 ? -3.523 24.537 34.315 1.00 89.38 347 GLY A CA 1
ATOM 2684 C C . GLY A 1 347 ? -4.153 23.140 34.304 1.00 89.38 347 GLY A C 1
ATOM 2685 O O . GLY A 1 347 ? -3.963 22.393 35.266 1.00 89.38 347 GLY A O 1
ATOM 2686 N N . ASP A 1 348 ? -4.847 22.746 33.231 1.00 90.19 348 ASP A N 1
ATOM 2687 C CA . ASP A 1 348 ? -5.399 21.397 33.071 1.00 90.19 348 ASP A CA 1
ATOM 2688 C C . ASP A 1 348 ? -4.317 20.417 32.589 1.00 90.19 348 ASP A C 1
ATOM 2690 O O . ASP A 1 348 ? -4.134 20.153 31.397 1.00 90.19 348 ASP A O 1
ATOM 2694 N N . ARG A 1 349 ? -3.562 19.873 33.549 1.00 90.81 349 ARG A N 1
ATOM 2695 C CA . ARG A 1 349 ? -2.468 18.926 33.283 1.00 90.81 349 ARG A CA 1
ATOM 2696 C C . ARG A 1 349 ? -2.946 17.585 32.739 1.00 90.81 349 ARG A C 1
ATOM 2698 O O . ARG A 1 349 ? -2.257 16.992 31.914 1.00 90.81 349 ARG A O 1
ATOM 2705 N N . GLU A 1 350 ? -4.097 17.094 33.192 1.00 91.25 350 GLU A N 1
ATOM 2706 C CA . GLU A 1 350 ? -4.632 15.818 32.710 1.00 91.25 350 GLU A CA 1
ATOM 2707 C C . GLU A 1 350 ? -5.131 15.962 31.267 1.00 91.25 350 GLU A C 1
ATOM 2709 O O . GLU A 1 350 ? -4.770 15.145 30.418 1.00 91.25 350 GLU A O 1
ATOM 2714 N N . GLY A 1 351 ? -5.860 17.042 30.964 1.00 90.25 351 GLY A N 1
ATOM 2715 C CA . GLY A 1 351 ? -6.282 17.383 29.606 1.00 90.25 351 GLY A CA 1
ATOM 2716 C C . GLY A 1 351 ? -5.106 17.619 28.655 1.00 90.25 351 GLY A C 1
ATOM 2717 O O . GLY A 1 351 ? -5.115 17.101 27.536 1.00 90.25 351 GLY A O 1
ATOM 2718 N N . GLN A 1 352 ? -4.051 18.309 29.111 1.00 92.06 352 GLN A N 1
ATOM 2719 C CA . GLN A 1 352 ? -2.806 18.476 28.351 1.00 92.06 352 GLN A CA 1
ATOM 2720 C C . GLN A 1 352 ? -2.228 17.119 27.920 1.00 92.06 352 GLN A C 1
ATOM 2722 O O . GLN A 1 352 ? -1.959 16.900 26.739 1.00 92.06 352 GLN A O 1
ATOM 2727 N N . ILE A 1 353 ? -2.052 16.187 28.861 1.00 92.75 353 ILE A N 1
ATOM 2728 C CA . ILE A 1 353 ? -1.455 14.876 28.569 1.00 92.75 353 ILE A CA 1
ATOM 2729 C C . ILE A 1 353 ? -2.379 14.041 27.682 1.00 92.75 353 ILE A C 1
ATOM 2731 O O . ILE A 1 353 ? -1.904 13.384 26.757 1.00 92.75 353 ILE A O 1
ATOM 2735 N N . LEU A 1 354 ? -3.694 14.087 27.911 1.00 91.75 354 LEU A N 1
ATOM 2736 C CA . LEU A 1 354 ? -4.674 13.403 27.070 1.00 91.75 354 LEU A CA 1
ATOM 2737 C C . LEU A 1 354 ? -4.580 13.858 25.605 1.00 91.75 354 LEU A C 1
ATOM 2739 O O . LEU A 1 354 ? -4.554 13.023 24.699 1.00 91.75 354 LEU A O 1
ATOM 2743 N N . ALA A 1 355 ? -4.481 15.166 25.368 1.00 90.44 355 ALA A N 1
ATOM 2744 C CA . ALA A 1 355 ? -4.313 15.722 24.030 1.00 90.44 355 ALA A CA 1
ATOM 2745 C C . ALA A 1 355 ? -2.955 15.330 23.409 1.00 90.44 355 ALA A C 1
ATOM 2747 O O . ALA A 1 355 ? -2.908 14.929 22.245 1.00 90.44 355 ALA A O 1
ATOM 2748 N N . LEU A 1 356 ? -1.862 15.312 24.183 1.00 91.56 356 LEU A N 1
ATOM 2749 C CA . LEU A 1 356 ? -0.563 14.814 23.700 1.00 91.56 356 LEU A CA 1
ATOM 2750 C C . LEU A 1 356 ? -0.584 13.324 23.354 1.00 91.56 356 LEU A C 1
ATOM 2752 O O . LEU A 1 356 ? 0.014 12.924 22.355 1.00 91.56 356 LEU A O 1
ATOM 2756 N N . LEU A 1 357 ? -1.307 12.499 24.115 1.00 89.75 357 LEU A N 1
ATOM 2757 C CA . LEU A 1 357 ? -1.504 11.087 23.782 1.00 89.75 357 LEU A CA 1
ATOM 2758 C C . LEU A 1 357 ? -2.248 10.935 22.451 1.00 89.75 357 LEU A C 1
ATOM 2760 O O . LEU A 1 357 ? -1.853 10.102 21.635 1.00 89.75 357 LEU A O 1
ATOM 2764 N N . GLN A 1 358 ? -3.267 11.764 22.192 1.00 88.12 358 GLN A N 1
ATOM 2765 C CA . GLN A 1 358 ? -3.974 11.792 20.905 1.00 88.12 358 GLN A CA 1
ATOM 2766 C C . GLN A 1 358 ? -3.061 12.251 19.756 1.00 88.12 358 GLN A C 1
ATOM 2768 O O . GLN A 1 358 ? -3.071 11.633 18.693 1.00 88.12 358 GLN A O 1
ATOM 2773 N N . ALA A 1 359 ? -2.198 13.250 19.966 1.00 88.38 359 ALA A N 1
ATOM 2774 C CA . ALA A 1 359 ? -1.192 13.639 18.975 1.00 88.38 359 ALA A CA 1
ATOM 2775 C C . ALA A 1 359 ? -0.194 12.503 18.692 1.00 88.38 359 ALA A C 1
ATOM 2777 O O . ALA A 1 359 ? 0.105 12.185 17.537 1.00 88.38 359 ALA A O 1
ATOM 2778 N N . ARG A 1 360 ? 0.286 11.836 19.748 1.00 86.00 360 ARG A N 1
ATOM 2779 C CA . ARG A 1 360 ? 1.262 10.738 19.674 1.00 86.00 360 ARG A CA 1
ATOM 2780 C C . ARG A 1 360 ? 0.701 9.522 18.919 1.00 86.00 360 ARG A C 1
ATOM 2782 O O . ARG A 1 360 ? 1.463 8.723 18.368 1.00 86.00 360 ARG A O 1
ATOM 2789 N N . ARG A 1 361 ? -0.630 9.359 18.855 1.00 81.38 361 ARG A N 1
ATOM 2790 C CA . ARG A 1 361 ? -1.277 8.320 18.026 1.00 81.38 361 ARG A CA 1
ATOM 2791 C C . ARG A 1 361 ? -1.037 8.539 16.536 1.00 81.38 361 ARG A C 1
ATOM 2793 O O . ARG A 1 361 ? -1.001 7.576 15.779 1.00 81.38 361 ARG A O 1
ATOM 2800 N N . GLN A 1 362 ? -0.858 9.792 16.135 1.00 84.50 362 GLN A N 1
ATOM 2801 C CA . GLN A 1 362 ? -0.723 10.194 14.742 1.00 84.50 362 GLN A CA 1
ATOM 2802 C C . GLN A 1 362 ? 0.740 10.352 14.323 1.00 84.50 362 GLN A C 1
ATOM 2804 O O . GLN A 1 362 ? 1.068 10.152 13.155 1.00 84.50 362 GLN A O 1
ATOM 2809 N N . GLN A 1 363 ? 1.633 10.701 15.258 1.00 81.94 363 GLN A N 1
ATOM 2810 C CA . GLN A 1 363 ? 3.059 10.914 14.993 1.00 81.94 363 GLN A CA 1
ATOM 2811 C C . GLN A 1 363 ? 3.975 10.486 16.153 1.00 81.94 363 GLN A C 1
ATOM 2813 O O . GLN A 1 363 ? 3.561 10.348 17.299 1.00 81.94 363 GLN A O 1
ATOM 2818 N N . ALA A 1 364 ? 5.254 10.264 15.844 1.00 79.44 364 ALA A N 1
ATOM 2819 C CA . ALA A 1 364 ? 6.273 9.785 16.784 1.00 79.44 364 ALA A CA 1
ATOM 2820 C C . ALA A 1 364 ? 7.530 10.670 16.793 1.00 79.44 364 ALA A C 1
ATOM 2822 O O . ALA A 1 364 ? 8.645 10.167 16.948 1.00 79.44 364 ALA A O 1
ATOM 2823 N N . THR A 1 365 ? 7.380 11.979 16.565 1.00 82.69 365 THR A N 1
ATOM 2824 C CA . THR A 1 365 ? 8.546 12.864 16.456 1.00 82.69 365 THR A CA 1
ATOM 2825 C C . THR A 1 365 ? 9.281 12.965 17.800 1.00 82.69 365 THR A C 1
ATOM 2827 O O . THR A 1 365 ? 8.652 12.848 18.857 1.00 82.69 365 THR A O 1
ATOM 2830 N N . PRO A 1 366 ? 10.618 13.130 17.806 1.00 83.62 366 PRO A N 1
ATOM 2831 C CA . PRO A 1 366 ? 11.377 13.306 19.045 1.00 83.62 366 PRO A CA 1
ATOM 2832 C C . PRO A 1 366 ? 10.832 14.432 19.936 1.00 83.62 366 PRO A C 1
ATOM 2834 O O . PRO A 1 366 ? 10.743 14.237 21.146 1.00 83.62 366 PRO A O 1
ATOM 2837 N N . ALA A 1 367 ? 10.400 15.552 19.343 1.00 83.50 367 ALA A N 1
ATOM 2838 C CA . ALA A 1 367 ? 9.824 16.688 20.062 1.00 83.50 367 ALA A CA 1
ATOM 2839 C C . ALA A 1 367 ? 8.535 16.308 20.806 1.00 83.50 367 ALA A C 1
ATOM 2841 O O . ALA A 1 367 ? 8.442 16.498 22.016 1.00 83.50 367 ALA A O 1
ATOM 2842 N N . LEU A 1 368 ? 7.586 15.665 20.118 1.00 85.88 368 LEU A N 1
ATOM 2843 C CA . LEU A 1 368 ? 6.335 15.211 20.731 1.00 85.88 368 LEU A CA 1
ATOM 2844 C C . LEU A 1 368 ? 6.569 14.196 21.863 1.00 85.88 368 LEU A C 1
ATOM 2846 O O . LEU A 1 368 ? 5.883 14.228 22.883 1.00 85.88 368 LEU A O 1
ATOM 2850 N N . ARG A 1 369 ? 7.551 13.299 21.710 1.00 86.75 369 ARG A N 1
ATOM 2851 C CA . ARG A 1 369 ? 7.914 12.332 22.760 1.00 86.75 369 ARG A CA 1
ATOM 2852 C C . ARG A 1 369 ? 8.501 13.021 23.991 1.00 86.75 369 ARG A C 1
ATOM 2854 O O . ARG A 1 369 ? 8.121 12.681 25.110 1.00 86.75 369 ARG A O 1
ATOM 2861 N N . ALA A 1 370 ? 9.394 13.989 23.786 1.00 86.12 370 ALA A N 1
ATOM 2862 C CA . ALA A 1 370 ? 9.981 14.774 24.866 1.00 86.12 370 ALA A CA 1
ATOM 2863 C C . ALA A 1 370 ? 8.919 15.608 25.600 1.00 86.12 370 ALA A C 1
ATOM 2865 O O . ALA A 1 370 ? 8.902 15.635 26.830 1.00 86.12 370 ALA A O 1
ATOM 2866 N N . GLU A 1 371 ? 7.997 16.223 24.857 1.00 88.81 371 GLU A N 1
ATOM 2867 C CA . GLU A 1 371 ? 6.899 17.010 25.418 1.00 88.81 371 GLU A CA 1
ATOM 2868 C C . GLU A 1 371 ? 5.957 16.148 26.274 1.00 88.81 371 GLU A C 1
ATOM 2870 O O . GLU A 1 371 ? 5.666 16.494 27.421 1.00 88.81 371 GLU A O 1
ATOM 2875 N N . LEU A 1 372 ? 5.538 14.983 25.764 1.00 89.38 372 LEU A N 1
ATOM 2876 C CA . LEU A 1 372 ? 4.696 14.043 26.509 1.00 89.38 372 LEU A CA 1
ATOM 2877 C C . LEU A 1 372 ? 5.391 13.545 27.786 1.00 89.38 372 LEU A C 1
ATOM 2879 O O . LEU A 1 372 ? 4.763 13.492 28.845 1.00 89.38 372 LEU A O 1
ATOM 2883 N N . ALA A 1 373 ? 6.683 13.211 27.709 1.00 87.44 373 ALA A N 1
ATOM 2884 C CA . ALA A 1 373 ? 7.461 12.792 28.873 1.00 87.44 373 ALA A CA 1
ATOM 2885 C C . ALA A 1 373 ? 7.553 13.908 29.929 1.00 87.44 373 ALA A C 1
ATOM 2887 O O . ALA A 1 373 ? 7.327 13.650 31.112 1.00 87.44 373 ALA A O 1
ATOM 2888 N N . ALA A 1 374 ? 7.814 15.150 29.510 1.00 87.62 374 ALA A N 1
ATOM 2889 C CA . ALA A 1 374 ? 7.865 16.304 30.406 1.00 87.62 374 ALA A CA 1
ATOM 2890 C C . ALA A 1 374 ? 6.507 16.577 31.075 1.00 87.62 374 ALA A C 1
ATOM 2892 O O . ALA A 1 374 ? 6.450 16.816 32.284 1.00 87.62 374 ALA A O 1
ATOM 2893 N N . ALA A 1 375 ? 5.409 16.488 30.318 1.00 89.88 375 ALA A N 1
ATOM 2894 C CA . ALA A 1 375 ? 4.059 16.669 30.844 1.00 89.88 375 ALA A CA 1
ATOM 2895 C C . ALA A 1 375 ? 3.697 15.593 31.885 1.00 89.88 375 ALA A C 1
ATOM 2897 O O . ALA A 1 375 ? 3.167 15.919 32.948 1.00 89.88 375 ALA A O 1
ATOM 2898 N N . LEU A 1 376 ? 4.050 14.327 31.636 1.00 86.69 376 LEU A N 1
ATOM 2899 C CA . LEU A 1 376 ? 3.859 13.242 32.605 1.00 86.69 376 LEU A CA 1
ATOM 2900 C C . LEU A 1 376 ? 4.714 13.425 33.859 1.00 86.69 376 LEU A C 1
ATOM 2902 O O . LEU A 1 376 ? 4.206 13.255 34.964 1.00 86.69 376 LEU A O 1
ATOM 2906 N N . MET A 1 377 ? 5.985 13.815 33.722 1.00 82.94 377 MET A N 1
ATOM 2907 C CA . MET A 1 377 ? 6.837 14.113 34.880 1.00 82.94 377 MET A CA 1
ATOM 2908 C C . MET A 1 377 ? 6.239 15.225 35.749 1.00 82.94 377 MET A C 1
ATOM 2910 O O . MET A 1 377 ? 6.250 15.118 36.971 1.00 82.94 377 MET A O 1
ATOM 2914 N N . ALA A 1 378 ? 5.656 16.259 35.139 1.00 83.38 378 ALA A N 1
ATOM 2915 C CA . ALA A 1 378 ? 4.990 17.333 35.873 1.00 83.38 378 ALA A CA 1
ATOM 2916 C C . ALA A 1 378 ? 3.715 16.875 36.614 1.00 83.38 378 ALA A C 1
ATOM 2918 O O . ALA A 1 378 ? 3.327 17.505 37.597 1.00 83.38 378 ALA A O 1
ATOM 2919 N N . LEU A 1 379 ? 3.073 15.784 36.177 1.00 79.94 379 LEU A N 1
ATOM 2920 C CA . LEU A 1 379 ? 1.913 15.188 36.851 1.00 79.94 379 LEU A CA 1
ATOM 2921 C C . LEU A 1 379 ? 2.310 14.353 38.088 1.00 79.94 379 LEU A C 1
ATOM 2923 O O . LEU A 1 379 ? 1.487 14.148 38.982 1.00 79.94 379 LEU A O 1
ATOM 2927 N N . HIS A 1 380 ? 3.563 13.884 38.159 1.00 70.56 380 HIS A N 1
ATOM 2928 C CA . HIS A 1 380 ? 4.065 12.962 39.182 1.00 70.56 380 HIS A CA 1
ATOM 2929 C C . HIS A 1 380 ? 5.176 13.593 40.045 1.00 70.56 380 HIS A C 1
ATOM 2931 O O . HIS A 1 380 ? 6.339 13.585 39.654 1.00 70.56 380 HIS A O 1
ATOM 2937 N N . PRO A 1 381 ? 4.880 14.078 41.265 1.00 56.69 381 PRO A N 1
ATOM 2938 C CA . PRO A 1 381 ? 5.896 14.678 42.139 1.00 56.69 381 PRO A CA 1
ATOM 2939 C C . PRO A 1 381 ? 6.847 13.663 42.810 1.00 56.69 381 PRO A C 1
ATOM 2941 O O . PRO A 1 381 ? 7.803 14.066 43.468 1.00 56.69 381 PRO A O 1
ATOM 2944 N N . THR A 1 382 ? 6.606 12.354 42.676 1.00 58.62 382 THR A N 1
ATOM 2945 C CA . THR A 1 382 ? 7.488 11.280 43.175 1.00 58.62 382 THR A CA 1
ATOM 2946 C C . THR A 1 382 ? 8.301 10.660 42.035 1.00 58.62 382 THR A C 1
ATOM 2948 O O . THR A 1 382 ? 7.796 10.584 40.912 1.00 58.62 382 THR A O 1
ATOM 2951 N N . PRO A 1 383 ? 9.545 10.196 42.289 1.00 53.59 383 PRO A N 1
ATOM 2952 C CA . PRO A 1 383 ? 10.447 9.704 41.253 1.00 53.59 383 PRO A CA 1
ATOM 2953 C C . PRO A 1 383 ? 9.965 8.348 40.731 1.00 53.59 383 PRO A C 1
ATOM 2955 O O . PRO A 1 383 ? 10.424 7.285 41.140 1.00 53.59 383 PRO A O 1
ATOM 2958 N N . THR A 1 384 ? 9.007 8.393 39.815 1.00 57.12 384 THR A N 1
ATOM 2959 C CA . THR A 1 384 ? 8.736 7.292 38.896 1.00 57.12 384 THR A CA 1
ATOM 2960 C C . THR A 1 384 ? 9.847 7.352 37.846 1.00 57.12 384 THR A C 1
ATOM 2962 O O . THR A 1 384 ? 10.167 8.460 37.406 1.00 57.12 384 THR A O 1
ATOM 2965 N N . PRO A 1 385 ? 10.488 6.235 37.456 1.00 59.50 385 PRO A N 1
ATOM 2966 C CA . PRO A 1 385 ? 11.494 6.272 36.400 1.00 59.50 385 PRO A CA 1
ATOM 2967 C C . PRO A 1 385 ? 10.910 6.962 35.164 1.00 59.50 385 PRO A C 1
ATOM 2969 O O . PRO A 1 385 ? 9.804 6.626 34.732 1.00 59.50 385 PRO A O 1
ATOM 2972 N N . THR A 1 386 ? 11.634 7.960 34.648 1.00 59.22 386 THR A N 1
ATOM 2973 C CA . THR A 1 386 ? 11.240 8.715 33.458 1.00 59.22 386 THR A CA 1
ATOM 2974 C C . THR A 1 386 ? 10.909 7.729 32.341 1.00 59.22 386 THR A C 1
ATOM 2976 O O . THR A 1 386 ? 11.745 6.870 32.040 1.00 59.22 386 THR A O 1
ATOM 2979 N N . PRO A 1 387 ? 9.712 7.803 31.736 1.00 65.25 387 PRO A N 1
ATOM 2980 C CA . PRO A 1 387 ? 9.373 6.893 30.662 1.00 65.25 387 PRO A CA 1
ATOM 2981 C C . PRO A 1 387 ? 10.335 7.100 29.488 1.00 65.25 387 PRO A C 1
ATOM 2983 O O . PRO A 1 387 ? 10.473 8.207 28.966 1.00 65.25 387 PRO A O 1
ATOM 2986 N N . ALA A 1 388 ? 11.004 6.027 29.067 1.00 67.00 388 ALA A N 1
ATOM 2987 C CA . ALA A 1 388 ? 11.752 6.011 27.820 1.00 67.00 388 ALA A CA 1
ATOM 2988 C C . ALA A 1 388 ? 10.751 5.836 26.673 1.00 67.00 388 ALA A C 1
ATOM 2990 O O . ALA A 1 388 ? 10.450 4.724 26.252 1.00 67.00 388 ALA A O 1
ATOM 2991 N N . PHE A 1 389 ? 10.171 6.940 26.208 1.00 76.94 389 PHE A N 1
ATOM 2992 C CA . PHE A 1 389 ? 9.314 6.911 25.029 1.00 76.94 389 PHE A CA 1
ATOM 2993 C C . PHE A 1 389 ? 10.176 6.827 23.777 1.00 76.94 389 PHE A C 1
ATOM 2995 O O . PHE A 1 389 ? 10.709 7.836 23.310 1.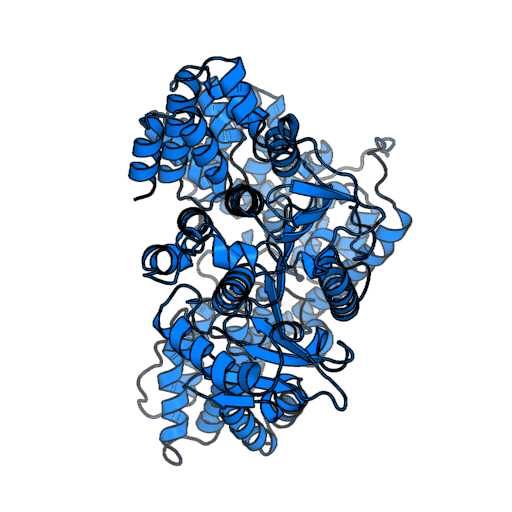00 76.94 389 PHE A O 1
ATOM 3002 N N . GLY A 1 390 ? 10.329 5.617 23.244 1.00 74.25 390 GLY A N 1
ATOM 3003 C CA . GLY A 1 390 ? 10.926 5.340 21.943 1.00 74.25 390 GLY A CA 1
ATOM 3004 C C . GLY A 1 390 ? 10.059 5.769 20.768 1.00 74.25 390 GLY A C 1
ATOM 3005 O O . GLY A 1 390 ? 8.967 6.312 20.926 1.00 74.25 390 GLY A O 1
ATOM 3006 N N . ALA A 1 391 ? 10.556 5.529 19.555 1.00 72.31 391 ALA A N 1
ATOM 3007 C CA . ALA A 1 391 ? 9.725 5.670 18.361 1.00 72.31 391 ALA A CA 1
ATOM 3008 C C . ALA A 1 391 ? 8.555 4.661 18.391 1.00 72.31 391 ALA A C 1
ATOM 3010 O O . ALA A 1 391 ? 7.434 4.999 17.990 1.00 72.31 391 ALA A O 1
ATOM 3011 N N . ASP A 1 392 ? 8.809 3.471 18.944 1.00 73.31 392 ASP A N 1
ATOM 3012 C CA . ASP A 1 392 ? 7.846 2.390 19.134 1.00 73.31 392 ASP A CA 1
ATOM 3013 C C . ASP A 1 392 ? 7.044 2.577 20.433 1.00 73.31 392 ASP A C 1
ATOM 3015 O O . ASP A 1 392 ? 7.607 2.716 21.521 1.00 73.31 392 ASP A O 1
ATOM 3019 N N . TRP A 1 393 ? 5.712 2.540 20.339 1.00 71.81 393 TRP A N 1
ATOM 3020 C CA . TRP A 1 393 ? 4.856 2.590 21.522 1.00 71.81 393 TRP A CA 1
ATOM 3021 C C . TRP A 1 393 ? 4.971 1.341 22.410 1.00 71.81 393 TRP A C 1
ATOM 3023 O O . TRP A 1 393 ? 4.551 1.386 23.567 1.00 71.81 393 TRP A O 1
ATOM 3033 N N . CYS A 1 394 ? 5.508 0.218 21.913 1.00 69.81 394 CYS A N 1
ATOM 3034 C CA . CYS A 1 394 ? 5.762 -0.969 22.738 1.00 69.81 394 CYS A CA 1
ATOM 3035 C C . CYS A 1 394 ? 6.698 -0.663 23.902 1.00 69.81 394 CYS A C 1
ATOM 3037 O O . CYS A 1 394 ? 6.551 -1.249 24.972 1.00 69.81 394 CYS A O 1
ATOM 3039 N N . GLU A 1 395 ? 7.629 0.270 23.716 1.00 75.56 395 GLU A N 1
ATOM 3040 C CA . GLU A 1 395 ? 8.528 0.715 24.781 1.00 75.56 395 GLU A CA 1
ATOM 3041 C C . GLU A 1 395 ? 7.752 1.401 25.920 1.00 75.56 395 GLU A C 1
ATOM 3043 O O . GLU A 1 395 ? 8.175 1.387 27.074 1.00 75.56 395 GLU A O 1
ATOM 3048 N N . GLU A 1 396 ? 6.558 1.919 25.623 1.00 79.75 396 GLU A N 1
ATOM 3049 C CA . GLU A 1 396 ? 5.678 2.597 26.574 1.00 79.75 396 GLU A CA 1
ATOM 3050 C C . GLU A 1 396 ? 4.728 1.622 27.302 1.00 79.75 396 GLU A C 1
ATOM 3052 O O . GLU A 1 396 ? 4.215 1.936 28.378 1.00 79.75 396 GLU A O 1
ATOM 3057 N N . LEU A 1 397 ? 4.495 0.416 26.761 1.00 81.56 397 LEU A N 1
ATOM 3058 C CA . LEU A 1 397 ? 3.590 -0.590 27.344 1.00 81.56 397 LEU A CA 1
ATOM 3059 C C . LEU A 1 397 ? 3.915 -0.927 28.811 1.00 81.56 397 LEU A C 1
ATOM 3061 O O . LEU A 1 397 ? 2.987 -0.915 29.627 1.00 81.56 397 LEU A O 1
ATOM 3065 N N . PRO A 1 398 ? 5.179 -1.226 29.188 1.00 84.25 398 PRO A N 1
ATOM 3066 C CA . PRO A 1 398 ? 5.522 -1.530 30.575 1.00 84.25 398 PRO A CA 1
ATOM 3067 C C . PRO A 1 398 ? 5.224 -0.368 31.522 1.00 84.25 398 PRO A C 1
ATOM 3069 O O . PRO A 1 398 ? 4.787 -0.605 32.647 1.00 84.25 398 PRO A O 1
ATOM 3072 N N . TYR A 1 399 ? 5.415 0.870 31.058 1.00 85.50 399 TYR A N 1
ATOM 3073 C CA . TYR A 1 399 ? 5.132 2.073 31.834 1.00 85.50 399 TYR A CA 1
ATOM 3074 C C . TYR A 1 399 ? 3.631 2.195 32.124 1.00 85.50 399 TYR A C 1
ATOM 3076 O O . TYR A 1 399 ? 3.228 2.216 33.289 1.00 85.50 399 TYR A O 1
ATOM 3084 N N . TRP A 1 400 ? 2.789 2.160 31.086 1.00 87.88 400 TRP A N 1
ATOM 3085 C CA . TRP A 1 400 ? 1.336 2.267 31.253 1.00 87.88 400 TRP A CA 1
ATOM 3086 C C . TRP A 1 400 ? 0.753 1.103 32.066 1.00 87.88 400 TRP A C 1
ATOM 3088 O O . TRP A 1 400 ? -0.069 1.305 32.961 1.00 87.88 400 TRP A O 1
ATOM 3098 N N . ALA A 1 401 ? 1.216 -0.126 31.816 1.00 87.88 401 ALA A N 1
ATOM 3099 C CA . ALA A 1 401 ? 0.790 -1.292 32.586 1.00 87.88 401 ALA A CA 1
ATOM 3100 C C . ALA A 1 401 ? 1.254 -1.221 34.051 1.00 87.88 401 ALA A C 1
ATOM 3102 O O . ALA A 1 401 ? 0.533 -1.665 34.945 1.00 87.88 401 ALA A O 1
ATOM 3103 N N . GLY A 1 402 ? 2.439 -0.660 34.305 1.00 86.56 402 GLY A N 1
ATOM 3104 C CA . GLY A 1 402 ? 2.963 -0.414 35.646 1.00 86.56 402 GLY A CA 1
ATOM 3105 C C . GLY A 1 402 ? 2.079 0.542 36.442 1.00 86.56 402 GLY A C 1
ATOM 3106 O O . GLY A 1 402 ? 1.704 0.214 37.567 1.00 86.56 402 GLY A O 1
ATOM 3107 N N . LEU A 1 403 ? 1.668 1.660 35.834 1.00 86.44 403 LEU A N 1
ATOM 3108 C CA . LEU A 1 403 ? 0.767 2.631 36.463 1.00 86.44 403 LEU A CA 1
ATOM 3109 C C . LEU A 1 403 ? -0.586 2.010 36.845 1.00 86.44 403 LEU A C 1
ATOM 3111 O O . LEU A 1 403 ? -1.081 2.256 37.941 1.00 86.44 403 LEU A O 1
ATOM 3115 N N . LEU A 1 404 ? -1.164 1.148 35.999 1.00 86.94 404 LEU A N 1
ATOM 3116 C CA . LEU A 1 404 ? -2.396 0.433 36.359 1.00 86.94 404 LEU A CA 1
ATOM 3117 C C . LEU A 1 404 ? -2.187 -0.583 37.493 1.00 86.94 404 LEU A C 1
ATOM 3119 O O . LEU A 1 404 ? -3.037 -0.699 38.376 1.00 86.94 404 LEU A O 1
ATOM 3123 N N . LYS A 1 405 ? -1.063 -1.315 37.491 1.00 86.00 405 LYS A N 1
ATOM 3124 C CA . LYS A 1 405 ? -0.756 -2.342 38.505 1.00 86.00 405 LYS A CA 1
ATOM 3125 C C . LYS A 1 405 ? -0.497 -1.764 39.895 1.00 86.00 405 LYS A C 1
ATOM 3127 O O . LYS A 1 405 ? -0.805 -2.424 40.882 1.00 86.00 405 LYS A O 1
ATOM 3132 N N . GLN A 1 406 ? 0.059 -0.558 39.979 1.00 79.75 406 GLN A N 1
ATOM 3133 C CA . GLN A 1 406 ? 0.337 0.121 41.250 1.00 79.75 406 GLN A CA 1
ATOM 3134 C C . GLN A 1 406 ? -0.944 0.549 41.997 1.00 79.75 406 GLN A C 1
ATOM 3136 O O . GLN A 1 406 ? -0.893 0.858 43.189 1.00 79.75 406 GLN A O 1
ATOM 3141 N N . GLY A 1 407 ? -2.113 0.503 41.346 1.00 71.75 407 GLY A N 1
ATOM 3142 C CA . GLY A 1 407 ? -3.412 0.662 42.001 1.00 71.75 407 GLY A CA 1
ATOM 3143 C C . GLY A 1 407 ? -3.569 2.021 42.690 1.00 71.75 407 GLY A C 1
ATOM 3144 O O . GLY A 1 407 ? -3.462 3.056 42.044 1.00 71.75 407 GLY A O 1
ATOM 3145 N N . LEU A 1 408 ? -3.837 2.018 44.002 1.00 65.50 408 LEU A N 1
ATOM 3146 C CA . LEU A 1 408 ? -4.028 3.233 44.815 1.00 65.50 408 LEU A CA 1
ATOM 3147 C C . LEU A 1 408 ? -2.722 3.996 45.117 1.00 65.50 408 LEU A C 1
ATOM 3149 O O . LEU A 1 408 ? -2.767 5.039 45.762 1.00 65.50 408 LEU A O 1
ATOM 3153 N N . GLN A 1 409 ? -1.560 3.479 44.700 1.00 74.56 409 GLN A N 1
ATOM 3154 C CA . GLN A 1 409 ? -0.259 4.114 44.954 1.00 74.56 409 GLN A CA 1
ATOM 3155 C C . GLN A 1 409 ? 0.096 5.212 43.939 1.00 74.56 409 GLN A C 1
ATOM 3157 O O . GLN A 1 409 ? 1.094 5.905 44.119 1.00 74.56 409 GLN A O 1
ATOM 3162 N N . VAL A 1 410 ? -0.718 5.393 42.896 1.00 77.94 410 VAL A N 1
ATOM 3163 C CA . VAL A 1 410 ? -0.572 6.460 41.897 1.00 77.94 410 VAL A CA 1
ATOM 3164 C C . VAL A 1 410 ? -1.774 7.408 41.938 1.00 77.94 410 VAL A C 1
ATOM 3166 O O . VAL A 1 410 ? -2.877 6.972 42.273 1.00 77.94 410 VAL A O 1
ATOM 3169 N N . PRO A 1 411 ? -1.602 8.696 41.579 1.00 83.88 411 PRO A N 1
ATOM 3170 C CA . PRO A 1 411 ? -2.725 9.614 41.428 1.00 83.88 411 PRO A CA 1
ATOM 3171 C C . PRO A 1 411 ? -3.786 9.066 40.464 1.00 83.88 411 PRO A C 1
ATOM 3173 O O . PRO A 1 411 ? -3.458 8.489 39.425 1.00 83.88 411 PRO A O 1
ATOM 3176 N N . ASP A 1 412 ? -5.064 9.301 40.767 1.00 86.50 412 ASP A N 1
ATOM 3177 C CA . ASP A 1 412 ? -6.179 8.818 39.942 1.00 86.50 412 ASP A CA 1
ATOM 3178 C C . ASP A 1 412 ? -6.118 9.315 38.489 1.00 86.50 412 ASP A C 1
ATOM 3180 O O . ASP A 1 412 ? -6.484 8.578 37.573 1.00 86.50 412 ASP A O 1
ATOM 3184 N N . SER A 1 413 ? -5.613 10.532 38.266 1.00 88.06 413 SER A N 1
ATOM 3185 C CA . SER A 1 413 ? -5.372 11.094 36.930 1.00 88.06 413 SER A CA 1
ATOM 3186 C C . SER A 1 413 ? -4.382 10.254 36.125 1.00 88.06 413 SER A C 1
ATOM 3188 O O . SER A 1 413 ? -4.639 9.918 34.972 1.00 88.06 413 SER A O 1
ATOM 3190 N N . ALA A 1 414 ? -3.284 9.820 36.742 1.00 86.38 414 ALA A N 1
ATOM 3191 C CA . ALA A 1 414 ? -2.299 8.965 36.091 1.00 86.38 414 ALA A CA 1
ATOM 3192 C C . ALA A 1 414 ? -2.861 7.578 35.765 1.00 86.38 414 ALA A C 1
ATOM 3194 O O . ALA A 1 414 ? -2.600 7.034 34.692 1.00 86.38 414 ALA A O 1
ATOM 3195 N N . ARG A 1 415 ? -3.687 7.022 36.660 1.00 88.88 415 ARG A N 1
ATOM 3196 C CA . ARG A 1 415 ? -4.390 5.759 36.412 1.00 88.88 415 ARG A CA 1
ATOM 3197 C C . ARG A 1 415 ? -5.364 5.882 35.235 1.00 88.88 415 ARG A C 1
ATOM 3199 O O . ARG A 1 415 ? -5.415 4.978 34.402 1.00 88.88 415 ARG A O 1
ATOM 3206 N N . ARG A 1 416 ? -6.097 6.998 35.130 1.00 92.38 416 ARG A N 1
ATOM 3207 C CA . ARG A 1 416 ? -6.992 7.279 33.994 1.00 92.38 416 ARG A CA 1
ATOM 3208 C C . ARG A 1 416 ? -6.246 7.421 32.675 1.00 92.38 416 ARG A C 1
ATOM 3210 O O . ARG A 1 416 ? -6.630 6.781 31.700 1.00 92.38 416 ARG A O 1
ATOM 3217 N N . LEU A 1 417 ? -5.151 8.173 32.660 1.00 92.06 417 LEU A N 1
ATOM 3218 C CA . LEU A 1 417 ? -4.303 8.329 31.478 1.00 92.06 417 LEU A CA 1
ATOM 3219 C C . LEU A 1 417 ? -3.700 6.991 31.029 1.00 92.06 417 LEU A C 1
ATOM 3221 O O . LEU A 1 417 ? -3.728 6.673 29.842 1.00 92.06 417 LEU A O 1
ATOM 3225 N N . ALA A 1 418 ? -3.235 6.166 31.972 1.00 91.06 418 ALA A N 1
ATOM 3226 C CA . ALA A 1 418 ? -2.726 4.830 31.677 1.00 91.06 418 ALA A CA 1
ATOM 3227 C C . ALA A 1 418 ? -3.804 3.899 31.110 1.00 91.06 418 ALA A C 1
ATOM 3229 O O . ALA A 1 418 ? -3.558 3.193 30.129 1.00 91.06 418 ALA A O 1
ATOM 3230 N N . ALA A 1 419 ? -5.012 3.926 31.682 1.00 93.88 419 ALA A N 1
ATOM 3231 C CA . ALA A 1 419 ? -6.147 3.190 31.142 1.00 93.88 419 ALA A CA 1
ATOM 3232 C C . ALA A 1 419 ? -6.498 3.667 29.730 1.00 93.88 419 ALA A C 1
ATOM 3234 O O . ALA A 1 419 ? -6.703 2.833 28.859 1.00 93.88 419 ALA A O 1
ATOM 3235 N N . PHE A 1 420 ? -6.526 4.978 29.477 1.00 93.44 420 PHE A N 1
ATOM 3236 C CA . PHE A 1 420 ? -6.806 5.531 28.151 1.00 93.44 420 PHE A CA 1
ATOM 3237 C C . PHE A 1 420 ? -5.756 5.108 27.118 1.00 93.44 420 PHE A C 1
ATOM 3239 O O . PHE A 1 420 ? -6.113 4.644 26.029 1.00 93.44 420 PHE A O 1
ATOM 3246 N N . ALA A 1 421 ? -4.470 5.210 27.470 1.00 89.44 421 ALA A N 1
ATOM 3247 C CA . ALA A 1 421 ? -3.367 4.802 26.608 1.00 89.44 421 ALA A CA 1
ATOM 3248 C C . ALA A 1 421 ? -3.475 3.315 26.237 1.00 89.44 421 ALA A C 1
ATOM 3250 O O . ALA A 1 421 ? -3.437 2.976 25.054 1.00 89.44 421 ALA A O 1
ATOM 3251 N N . LEU A 1 422 ? -3.688 2.435 27.222 1.00 90.06 422 LEU A N 1
ATOM 3252 C CA . LEU A 1 422 ? -3.819 0.993 26.994 1.00 90.06 422 LEU A CA 1
ATOM 3253 C C . LEU A 1 422 ? -5.121 0.611 26.285 1.00 90.06 422 LEU A C 1
ATOM 3255 O O . LEU A 1 422 ? -5.088 -0.232 25.393 1.00 90.06 422 LEU A O 1
ATOM 3259 N N . ALA A 1 423 ? -6.251 1.237 26.626 1.00 92.56 423 ALA A N 1
ATOM 3260 C CA . ALA A 1 423 ? -7.539 0.967 25.993 1.00 92.56 423 ALA A CA 1
ATOM 3261 C C . ALA A 1 423 ? -7.478 1.275 24.497 1.00 92.56 423 ALA A C 1
ATOM 3263 O O . ALA A 1 423 ? -7.811 0.419 23.679 1.00 92.56 423 ALA A O 1
ATOM 3264 N N . THR A 1 424 ? -6.976 2.456 24.133 1.00 87.88 424 THR A N 1
ATOM 3265 C CA . THR A 1 424 ? -6.786 2.859 22.732 1.00 87.88 424 THR A CA 1
ATOM 3266 C C . THR A 1 424 ? -5.860 1.881 22.016 1.00 87.88 424 THR A C 1
ATOM 3268 O O . THR A 1 424 ? -6.208 1.307 20.986 1.00 87.88 424 THR A O 1
ATOM 3271 N N . LEU A 1 425 ? -4.711 1.600 22.627 1.00 82.62 425 LEU A N 1
ATOM 3272 C CA . LEU A 1 425 ? -3.698 0.721 22.068 1.00 82.62 425 LEU A CA 1
ATOM 3273 C C . LEU A 1 425 ? -4.201 -0.696 21.789 1.00 82.62 425 LEU A C 1
ATOM 3275 O O . LEU A 1 425 ? -3.936 -1.253 20.725 1.00 82.62 425 LEU A O 1
ATOM 3279 N N . TRP A 1 426 ? -4.925 -1.283 22.736 1.00 88.25 426 TRP A N 1
ATOM 3280 C CA . TRP A 1 426 ? -5.465 -2.632 22.624 1.00 88.25 426 TRP A CA 1
ATOM 3281 C C . TRP A 1 426 ? -6.721 -2.710 21.747 1.00 88.25 426 TRP A C 1
ATOM 3283 O O . TRP A 1 426 ? -6.994 -3.785 21.210 1.00 88.25 426 TRP A O 1
ATOM 3293 N N . THR A 1 427 ? -7.442 -1.595 21.561 1.00 87.75 427 THR A N 1
ATOM 3294 C CA . THR A 1 427 ? -8.558 -1.474 20.601 1.00 87.75 427 THR A CA 1
ATOM 3295 C C . THR A 1 427 ? -8.041 -1.506 19.179 1.00 87.75 427 THR A C 1
ATOM 3297 O O . THR A 1 427 ? -8.435 -2.356 18.383 1.00 87.75 427 THR A O 1
ATOM 3300 N N . ASP A 1 428 ? -7.124 -0.595 18.869 1.00 77.81 428 ASP A N 1
ATOM 3301 C CA . ASP A 1 428 ? -6.603 -0.449 17.517 1.00 77.81 428 ASP A CA 1
ATOM 3302 C C . ASP A 1 428 ? -5.655 -1.604 17.196 1.00 77.81 428 ASP A C 1
ATOM 3304 O O . ASP A 1 428 ? -5.530 -2.036 16.051 1.00 77.81 428 ASP A O 1
ATOM 3308 N N . GLY A 1 429 ? -4.985 -2.125 18.229 1.00 71.25 429 GLY A N 1
ATOM 3309 C CA . GLY A 1 429 ? -3.842 -3.001 18.058 1.00 71.25 429 GLY A CA 1
ATOM 3310 C C . GLY A 1 429 ? -2.753 -2.278 17.280 1.00 71.25 429 GLY A C 1
ATOM 3311 O O . GLY A 1 429 ? -2.096 -2.928 16.480 1.00 71.25 429 GLY A O 1
ATOM 3312 N N . LEU A 1 430 ? -2.607 -0.950 17.456 1.00 62.91 430 LEU A N 1
ATOM 3313 C CA . LEU A 1 430 ? -1.673 -0.073 16.740 1.00 62.91 430 LEU A CA 1
ATOM 3314 C C . LEU A 1 430 ? -0.647 0.583 17.703 1.00 62.91 430 LEU A C 1
ATOM 3316 O O . LEU A 1 430 ? -1.022 1.367 18.562 1.00 62.91 430 LEU A O 1
ATOM 3320 N N . LEU A 1 431 ? 0.650 0.289 17.548 1.00 53.47 431 LEU A N 1
ATOM 3321 C CA . LEU A 1 431 ? 1.811 0.701 18.361 1.00 53.47 431 LEU A CA 1
ATOM 3322 C C . LEU A 1 431 ? 2.782 1.693 17.662 1.00 53.47 431 LEU A C 1
ATOM 3324 O O . LEU A 1 431 ? 3.818 2.039 18.199 1.00 53.47 431 LEU A O 1
ATOM 3328 N N . GLU A 1 432 ? 2.490 2.192 16.468 1.00 52.28 432 GLU A N 1
ATOM 3329 C CA . GLU A 1 432 ? 3.248 3.267 15.803 1.00 52.28 432 GLU A CA 1
ATOM 3330 C C . GLU A 1 432 ? 2.343 3.959 14.766 1.00 52.28 432 GLU A C 1
ATOM 3332 O O . GLU A 1 432 ? 1.362 3.349 14.316 1.00 52.28 432 GLU A O 1
ATOM 3337 N N . PRO A 1 433 ? 2.703 5.186 14.339 1.00 48.91 433 PRO A N 1
ATOM 3338 C CA . PRO A 1 433 ? 2.155 5.829 13.140 1.00 48.91 433 PRO A CA 1
ATOM 3339 C C . PRO A 1 433 ? 2.433 5.066 11.826 1.00 48.91 433 PRO A C 1
ATOM 3341 O O . PRO A 1 433 ? 1.789 5.333 10.816 1.00 48.91 433 PRO A O 1
ATOM 3344 N N . GLN A 1 434 ? 3.390 4.128 11.819 1.00 50.97 434 GLN A N 1
ATOM 3345 C CA . GLN A 1 434 ? 3.625 3.092 10.789 1.00 50.97 434 GLN A CA 1
ATOM 3346 C C . GLN A 1 434 ? 3.759 1.707 11.471 1.00 50.97 434 GLN A C 1
ATOM 3348 O O . GLN A 1 434 ? 3.466 1.681 12.649 1.00 50.97 434 GLN A O 1
ATOM 3353 N N . PRO A 1 435 ? 4.002 0.542 10.823 1.00 49.34 435 PRO A N 1
ATOM 3354 C CA . PRO A 1 435 ? 4.047 -0.780 11.507 1.00 49.34 435 PRO A CA 1
ATOM 3355 C C . PRO A 1 435 ? 5.469 -1.345 11.760 1.00 49.34 435 PRO A C 1
ATOM 3357 O O . PRO A 1 435 ? 6.268 -1.349 10.811 1.00 49.34 435 PRO A O 1
ATOM 3360 N N . PRO A 1 436 ? 5.724 -2.012 12.923 1.00 50.03 436 PRO A N 1
ATOM 3361 C CA . PRO A 1 436 ? 5.482 -3.467 13.044 1.00 50.03 436 PRO A CA 1
ATOM 3362 C C . PRO A 1 436 ? 4.855 -3.976 14.387 1.00 50.03 436 PRO A C 1
ATOM 3364 O O . PRO A 1 436 ? 4.345 -3.190 15.182 1.00 50.03 436 PRO A O 1
ATOM 3367 N N . ARG A 1 437 ? 4.775 -5.327 14.489 1.00 54.38 437 ARG A N 1
ATOM 3368 C CA . ARG A 1 437 ? 4.258 -6.310 15.498 1.00 54.38 437 ARG A CA 1
ATOM 3369 C C . ARG A 1 437 ? 3.267 -5.857 16.574 1.00 54.38 437 ARG A C 1
ATOM 3371 O O . ARG A 1 437 ? 3.619 -5.104 17.470 1.00 54.38 437 ARG A O 1
ATOM 3378 N N . ARG A 1 438 ? 2.025 -6.370 16.508 1.00 66.19 438 ARG A N 1
ATOM 3379 C CA . ARG A 1 438 ? 0.921 -5.973 17.404 1.00 66.19 438 ARG A CA 1
ATOM 3380 C C . ARG A 1 438 ? -0.185 -7.016 17.459 1.00 66.19 438 ARG A C 1
ATOM 3382 O O . ARG A 1 438 ? -0.402 -7.746 16.495 1.00 66.19 438 ARG A O 1
ATOM 3389 N N . CYS A 1 439 ? -0.935 -7.002 18.553 1.00 66.44 439 CYS A N 1
ATOM 3390 C CA . CYS A 1 439 ? -2.075 -7.873 18.788 1.00 66.44 439 CYS A CA 1
ATOM 3391 C C . CYS A 1 439 ? -3.201 -7.057 19.447 1.00 66.44 439 CYS A C 1
ATOM 3393 O O . CYS A 1 439 ? -2.979 -6.470 20.508 1.00 66.44 439 CYS A O 1
ATOM 3395 N N . GLN A 1 440 ? -4.387 -6.982 18.827 1.00 84.62 440 GLN A N 1
ATOM 3396 C CA . GLN A 1 440 ? -5.577 -6.424 19.489 1.00 84.62 440 GLN A CA 1
ATOM 3397 C C . GLN A 1 440 ? -5.936 -7.277 20.709 1.00 84.62 440 GLN A C 1
ATOM 3399 O O . GLN A 1 440 ? -6.039 -8.499 20.594 1.00 84.62 440 GLN A O 1
ATOM 3404 N N . ARG A 1 441 ? -6.193 -6.632 21.848 1.00 88.00 441 ARG A N 1
ATOM 3405 C CA . ARG A 1 441 ? -6.658 -7.281 23.081 1.00 88.00 441 ARG A CA 1
ATOM 3406 C C . ARG A 1 441 ? -8.043 -6.743 23.421 1.00 88.00 441 ARG A C 1
ATOM 3408 O O . ARG A 1 441 ? -8.194 -5.884 24.284 1.00 88.00 441 ARG A O 1
ATOM 3415 N N . LEU A 1 442 ? -9.049 -7.187 22.667 1.00 90.88 442 LEU A N 1
ATOM 3416 C CA . LEU A 1 442 ? -10.376 -6.560 22.671 1.00 90.88 442 LEU A CA 1
ATOM 3417 C C . LEU A 1 442 ? -11.099 -6.679 24.019 1.00 90.88 442 LEU A C 1
ATOM 3419 O O . LEU A 1 442 ? -11.791 -5.741 24.409 1.00 90.88 442 LEU A O 1
ATOM 3423 N N . ASP A 1 443 ? -10.937 -7.788 24.740 1.00 92.62 443 ASP A N 1
ATOM 3424 C CA . ASP A 1 443 ? -11.553 -7.943 26.064 1.00 92.62 443 ASP A CA 1
ATOM 3425 C C . ASP A 1 443 ? -10.923 -6.999 27.093 1.00 92.62 443 ASP A C 1
ATOM 3427 O O . ASP A 1 443 ? -11.640 -6.280 27.794 1.00 92.62 443 ASP A O 1
ATOM 3431 N N . ASP A 1 444 ? -9.590 -6.920 27.116 1.00 92.75 444 ASP A N 1
ATOM 3432 C CA . ASP A 1 444 ? -8.866 -6.008 28.002 1.00 92.75 444 ASP A CA 1
ATOM 3433 C C . ASP A 1 444 ? -9.170 -4.538 27.670 1.00 92.75 444 ASP A C 1
ATOM 3435 O O . ASP A 1 444 ? -9.439 -3.731 28.561 1.00 92.75 444 ASP A O 1
ATOM 3439 N N . ALA A 1 445 ? -9.187 -4.188 26.380 1.00 94.12 445 ALA A N 1
ATOM 3440 C CA . ALA A 1 445 ? -9.534 -2.848 25.919 1.00 94.12 445 ALA A CA 1
ATOM 3441 C C . ALA A 1 445 ? -10.961 -2.461 26.325 1.00 94.12 445 ALA A C 1
ATOM 3443 O O . ALA A 1 445 ? -11.187 -1.358 26.817 1.00 94.12 445 ALA A O 1
ATOM 3444 N N . HIS A 1 446 ? -11.925 -3.371 26.154 1.00 96.31 446 HIS A N 1
ATOM 3445 C CA . HIS A 1 446 ? -13.313 -3.120 26.524 1.00 96.31 446 HIS A CA 1
ATOM 3446 C C . HIS A 1 446 ? -13.464 -2.869 28.024 1.00 96.31 446 HIS A C 1
ATOM 3448 O O . HIS A 1 446 ? -14.192 -1.960 28.417 1.00 96.31 446 HIS A O 1
ATOM 3454 N N . ALA A 1 447 ? -12.795 -3.663 28.867 1.00 96.56 447 ALA A N 1
ATOM 3455 C CA . ALA A 1 447 ? -12.837 -3.474 30.315 1.00 96.56 447 ALA A CA 1
ATOM 3456 C C . ALA A 1 447 ? -12.339 -2.074 30.710 1.00 96.56 447 ALA A C 1
ATOM 3458 O O . ALA A 1 447 ? -13.002 -1.376 31.480 1.00 96.56 447 ALA A O 1
ATOM 3459 N N . LEU A 1 448 ? -11.224 -1.632 30.119 1.00 96.31 448 LEU A N 1
ATOM 3460 C CA . LEU A 1 448 ? -10.693 -0.289 30.347 1.00 96.31 448 LEU A CA 1
ATOM 3461 C C . LEU A 1 448 ? -11.631 0.805 29.827 1.00 96.31 448 LEU A C 1
ATOM 3463 O O . LEU A 1 448 ? -11.847 1.793 30.524 1.00 96.31 448 LEU A O 1
ATOM 3467 N N . TRP A 1 449 ? -12.236 0.636 28.649 1.00 97.50 449 TRP A N 1
ATOM 3468 C CA . TRP A 1 449 ? -13.194 1.613 28.128 1.00 97.50 449 TRP A CA 1
ATOM 3469 C C . TRP A 1 449 ? -14.470 1.712 28.959 1.00 97.50 449 TRP A C 1
ATOM 3471 O O . TRP A 1 449 ? -14.960 2.817 29.164 1.00 97.50 449 TRP A O 1
ATOM 3481 N N . CYS A 1 450 ? -15.004 0.602 29.472 1.00 97.50 450 CYS A N 1
ATOM 3482 C CA . CYS A 1 450 ? -16.133 0.646 30.403 1.00 97.50 450 CYS A CA 1
ATOM 3483 C C . CYS A 1 450 ? -15.785 1.431 31.664 1.00 97.50 450 CYS A C 1
ATOM 3485 O O . CYS A 1 450 ? -16.543 2.312 32.057 1.00 97.50 450 CYS A O 1
ATOM 3487 N N . TRP A 1 451 ? -14.614 1.172 32.244 1.00 96.50 451 TRP A N 1
ATOM 3488 C CA . TRP A 1 451 ? -14.154 1.909 33.414 1.00 96.50 451 TRP A CA 1
ATOM 3489 C C . TRP A 1 451 ? -13.944 3.405 33.120 1.00 96.50 451 TRP A C 1
ATOM 3491 O O . TRP A 1 451 ? -14.339 4.254 33.916 1.00 96.50 451 TRP A O 1
ATOM 3501 N N . LEU A 1 452 ? -13.388 3.754 31.952 1.00 96.31 452 LEU A N 1
ATOM 3502 C CA . LEU A 1 452 ? -13.243 5.146 31.506 1.00 96.31 452 LEU A CA 1
ATOM 3503 C C . LEU A 1 452 ? -14.592 5.826 31.235 1.00 96.31 452 LEU A C 1
ATOM 3505 O O . LEU A 1 452 ? -14.709 7.031 31.437 1.00 96.31 452 LEU A O 1
ATOM 3509 N N . ALA A 1 453 ? -15.616 5.083 30.808 1.00 96.62 453 ALA A N 1
ATOM 3510 C CA . ALA A 1 453 ? -16.951 5.628 30.563 1.00 96.62 453 ALA A CA 1
ATOM 3511 C C . ALA A 1 453 ? -17.632 6.139 31.844 1.00 96.62 453 ALA A C 1
ATOM 3513 O O . ALA A 1 453 ? -18.498 7.009 31.767 1.00 96.62 453 ALA A O 1
ATOM 3514 N N . GLU A 1 454 ? -17.217 5.630 33.005 1.00 95.75 454 GLU A N 1
ATOM 3515 C CA . GLU A 1 454 ? -17.659 6.081 34.329 1.00 95.75 454 GLU A CA 1
ATOM 3516 C C . GLU A 1 454 ? -16.908 7.337 34.807 1.00 95.75 454 GLU A C 1
ATOM 3518 O O . GLU A 1 454 ? -17.313 7.968 35.782 1.00 95.75 454 GLU A O 1
ATOM 3523 N N . GLN A 1 455 ? -15.827 7.732 34.124 1.00 94.12 455 GLN A N 1
ATOM 3524 C CA . GLN A 1 455 ? -15.033 8.913 34.459 1.00 94.12 455 GLN A CA 1
ATOM 3525 C C . GLN A 1 455 ? -15.548 10.129 33.672 1.00 94.12 455 GLN A C 1
ATOM 3527 O O . GLN A 1 455 ? -15.448 10.127 32.443 1.00 94.12 455 GLN A O 1
ATOM 3532 N N . PRO A 1 456 ? -16.034 11.209 34.320 1.00 89.88 456 PRO A N 1
ATOM 3533 C CA . PRO A 1 456 ? -16.637 12.347 33.615 1.00 89.88 456 PRO A CA 1
ATOM 3534 C C . PRO A 1 456 ? -15.760 12.949 32.506 1.00 89.88 456 PRO A C 1
ATOM 3536 O O . PRO A 1 456 ? -16.261 13.242 31.425 1.00 89.88 456 PRO A O 1
ATOM 3539 N N . ALA A 1 457 ? -14.447 13.058 32.739 1.00 85.44 457 ALA A N 1
ATOM 3540 C CA . ALA A 1 457 ? -13.491 13.613 31.776 1.00 85.44 457 ALA A CA 1
ATOM 3541 C C . ALA A 1 457 ? -13.276 12.738 30.520 1.00 85.44 457 ALA A C 1
ATOM 3543 O O . ALA A 1 457 ? -12.842 13.242 29.490 1.00 85.44 457 ALA A O 1
ATOM 3544 N N . TYR A 1 458 ? -13.599 11.440 30.579 1.00 91.00 458 TYR A N 1
ATOM 3545 C CA . TYR A 1 458 ? -13.379 10.484 29.483 1.00 91.00 458 TYR A CA 1
ATOM 3546 C C . TYR A 1 458 ? -14.681 9.917 28.919 1.00 91.00 458 TYR A C 1
ATOM 3548 O O . TYR A 1 458 ? -14.654 9.268 27.874 1.00 91.00 458 TYR A O 1
ATOM 3556 N N . ALA A 1 459 ? -15.819 10.165 29.572 1.00 91.00 459 ALA A N 1
ATOM 3557 C CA . ALA A 1 459 ? -17.090 9.516 29.279 1.00 91.00 459 ALA A CA 1
ATOM 3558 C C . ALA A 1 459 ? -17.487 9.609 27.799 1.00 91.00 459 ALA A C 1
ATOM 3560 O O . ALA A 1 459 ? -17.840 8.598 27.195 1.00 91.00 459 ALA A O 1
ATOM 3561 N N . ALA A 1 460 ? -17.375 10.792 27.188 1.00 88.19 460 ALA A N 1
ATOM 3562 C CA . ALA A 1 460 ? -17.714 10.983 25.778 1.00 88.19 460 ALA A CA 1
ATOM 3563 C C . ALA A 1 460 ? -16.805 10.165 24.840 1.00 88.19 460 ALA A C 1
ATOM 3565 O O . ALA A 1 460 ? -17.302 9.464 23.957 1.00 88.19 460 ALA A O 1
ATOM 3566 N N . LEU A 1 461 ? -15.486 10.200 25.070 1.00 87.69 461 LEU A N 1
ATOM 3567 C CA . LEU A 1 461 ? -14.499 9.446 24.288 1.00 87.69 461 LEU A CA 1
ATOM 3568 C C . LEU A 1 461 ? -14.699 7.936 24.444 1.00 87.69 461 LEU A C 1
ATOM 3570 O O . LEU A 1 461 ? -14.754 7.207 23.456 1.00 87.69 461 LEU A O 1
ATOM 3574 N N . ALA A 1 462 ? -14.872 7.471 25.679 1.00 94.00 462 ALA A N 1
ATOM 3575 C CA . ALA A 1 462 ? -15.061 6.063 25.990 1.00 94.00 462 ALA A CA 1
ATOM 3576 C C . ALA A 1 462 ? -16.379 5.517 25.427 1.00 94.00 462 ALA A C 1
ATOM 3578 O O . ALA A 1 462 ? -16.405 4.434 24.847 1.00 94.00 462 ALA A O 1
ATOM 3579 N N . GLN A 1 463 ? -17.474 6.277 25.519 1.00 94.06 463 GLN A N 1
ATOM 3580 C CA . GLN A 1 463 ? -18.743 5.889 24.904 1.00 94.06 463 GLN A CA 1
ATOM 3581 C C . GLN A 1 463 ? -18.655 5.854 23.379 1.00 94.06 463 GLN A C 1
ATOM 3583 O O . GLN A 1 463 ? -19.248 4.966 22.765 1.00 94.06 463 GLN A O 1
ATOM 3588 N N . ALA A 1 464 ? -17.934 6.793 22.760 1.00 90.06 464 ALA A N 1
ATOM 3589 C CA . ALA A 1 464 ? -17.682 6.755 21.326 1.00 90.06 464 ALA A CA 1
ATOM 3590 C C . ALA A 1 464 ? -16.879 5.501 20.946 1.00 90.06 464 ALA A C 1
ATOM 3592 O O . ALA A 1 464 ? -17.279 4.790 20.024 1.00 90.06 464 ALA A O 1
ATOM 3593 N N . ALA A 1 465 ? -15.821 5.175 21.699 1.00 91.00 465 ALA A N 1
ATOM 3594 C CA . ALA A 1 465 ? -15.017 3.970 21.502 1.00 91.00 465 ALA A CA 1
ATOM 3595 C C . ALA A 1 465 ? -15.856 2.689 21.641 1.00 91.00 465 ALA A C 1
ATOM 3597 O O . ALA A 1 465 ? -15.869 1.868 20.728 1.00 91.00 465 ALA A O 1
ATOM 3598 N N . LEU A 1 466 ? -16.644 2.544 22.713 1.00 94.81 466 LEU A N 1
ATOM 3599 C CA . LEU A 1 466 ? -17.493 1.369 22.972 1.00 94.81 466 LEU A CA 1
ATOM 3600 C C . LEU A 1 466 ? -18.563 1.121 21.897 1.00 94.81 466 LEU A C 1
ATOM 3602 O O . LEU A 1 466 ? -19.019 -0.011 21.740 1.00 94.81 466 LEU A O 1
ATOM 3606 N N . ARG A 1 467 ? -18.958 2.150 21.136 1.00 93.62 467 ARG A N 1
ATOM 3607 C CA . ARG A 1 467 ? -19.897 2.022 20.005 1.00 93.62 467 ARG A CA 1
ATOM 3608 C C . ARG A 1 467 ? -19.226 1.562 18.709 1.00 93.62 467 ARG A C 1
ATOM 3610 O O . ARG A 1 467 ? -19.927 1.222 17.758 1.00 93.62 467 ARG A O 1
ATOM 3617 N N . GLN A 1 468 ? -17.896 1.529 18.647 1.00 89.06 468 GLN A N 1
ATOM 3618 C CA . GLN A 1 468 ? -17.171 1.097 17.455 1.00 89.06 468 GLN A CA 1
ATOM 3619 C C . GLN A 1 468 ? -17.349 -0.403 17.185 1.00 89.06 468 GLN A C 1
ATOM 3621 O O . GLN A 1 468 ? -17.680 -1.203 18.069 1.00 89.06 468 GLN A O 1
ATOM 3626 N N . ALA A 1 469 ? -17.089 -0.807 15.938 1.00 88.81 469 ALA A N 1
ATOM 3627 C CA . ALA A 1 469 ? -17.212 -2.196 15.498 1.00 88.81 469 ALA A CA 1
ATOM 3628 C C . ALA A 1 469 ? -16.304 -3.161 16.285 1.00 88.81 469 ALA A C 1
ATOM 3630 O O . ALA A 1 469 ? -16.679 -4.314 16.496 1.00 88.81 469 ALA A O 1
ATOM 3631 N N . ALA A 1 470 ? -15.157 -2.695 16.789 1.00 89.50 470 ALA A N 1
ATOM 3632 C CA . ALA A 1 470 ? -14.271 -3.496 17.633 1.00 89.50 470 ALA A CA 1
ATOM 3633 C C . ALA A 1 470 ? -15.018 -4.142 18.820 1.00 89.50 470 ALA A C 1
ATOM 3635 O O . ALA A 1 470 ? -14.855 -5.331 19.094 1.00 89.50 470 ALA A O 1
ATOM 3636 N N . PHE A 1 471 ? -15.924 -3.402 19.465 1.00 93.12 471 PHE A N 1
ATOM 3637 C CA . PHE A 1 471 ? -16.623 -3.863 20.669 1.00 93.12 471 PHE A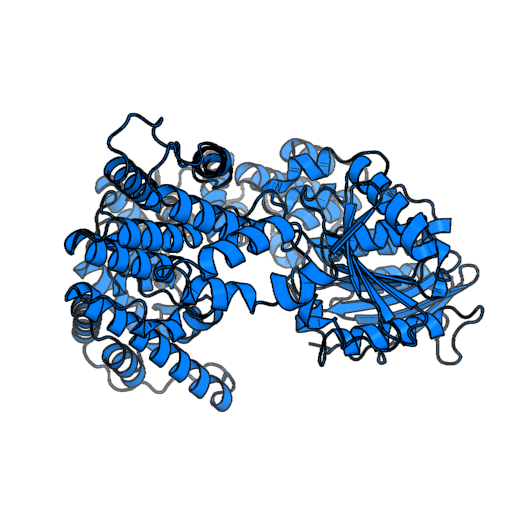 CA 1
ATOM 3638 C C . PHE A 1 471 ? -18.052 -4.330 20.432 1.00 93.12 471 PHE A C 1
ATOM 3640 O O . PHE A 1 471 ? -18.516 -5.250 21.108 1.00 93.12 471 PHE A O 1
ATOM 3647 N N . THR A 1 472 ? -18.741 -3.725 19.467 1.00 92.62 472 THR A N 1
ATOM 3648 C CA . THR A 1 472 ? -20.125 -4.086 19.126 1.00 92.62 472 THR A CA 1
ATOM 3649 C C . THR A 1 472 ? -20.205 -5.287 18.184 1.00 92.62 472 THR A C 1
ATOM 3651 O O . THR A 1 472 ? -21.231 -5.966 18.133 1.00 92.62 472 THR A O 1
ATOM 3654 N N . VAL A 1 473 ? -19.131 -5.571 17.437 1.00 91.75 473 VAL A N 1
ATOM 3655 C CA . VAL A 1 473 ? -19.097 -6.618 16.408 1.00 91.75 473 VAL A CA 1
ATOM 3656 C C . VAL A 1 473 ? -18.033 -7.672 16.685 1.00 91.75 473 VAL A C 1
ATOM 3658 O O . VAL A 1 473 ? -18.360 -8.855 16.704 1.00 91.75 473 VAL A O 1
ATOM 3661 N N . MET A 1 474 ? -16.776 -7.269 16.871 1.00 93.06 474 MET A N 1
ATOM 3662 C CA . MET A 1 474 ? -15.647 -8.206 16.886 1.00 93.06 474 MET A CA 1
ATOM 3663 C C . MET A 1 474 ? -15.523 -8.923 18.230 1.00 93.06 474 MET A C 1
ATOM 3665 O O . MET A 1 474 ? -15.561 -10.148 18.261 1.00 93.06 474 MET A O 1
ATOM 3669 N N . ARG A 1 475 ? -15.472 -8.189 19.348 1.00 94.25 475 ARG A N 1
ATOM 3670 C CA . ARG A 1 475 ? -15.340 -8.783 20.689 1.00 94.25 475 ARG A CA 1
ATOM 3671 C C . ARG A 1 475 ? -16.383 -9.881 20.994 1.00 94.25 475 ARG A C 1
ATOM 3673 O O . ARG A 1 475 ? -15.979 -10.949 21.437 1.00 94.25 475 ARG A O 1
ATOM 3680 N N . PRO A 1 476 ? -17.697 -9.726 20.720 1.00 95.06 476 PRO A N 1
ATOM 3681 C CA . PRO A 1 476 ? -18.669 -10.797 20.988 1.00 95.06 476 PRO A CA 1
ATOM 3682 C C . PRO A 1 476 ? -18.414 -12.096 20.198 1.00 95.06 476 PRO A C 1
ATOM 3684 O O . PRO A 1 476 ? -18.811 -13.184 20.626 1.00 95.06 476 PRO A O 1
ATOM 3687 N N . ALA A 1 477 ? -17.752 -11.991 19.043 1.00 95.00 477 ALA A N 1
ATOM 3688 C CA . ALA A 1 477 ? -17.373 -13.115 18.192 1.00 95.00 477 ALA A CA 1
ATOM 3689 C C . ALA A 1 477 ? -15.984 -13.685 18.521 1.00 95.00 477 ALA A C 1
ATOM 3691 O O . ALA A 1 477 ? -15.582 -14.671 17.905 1.00 95.00 477 ALA A O 1
ATOM 3692 N N . LEU A 1 478 ? -15.262 -13.086 19.473 1.00 94.75 478 LEU A N 1
ATOM 3693 C CA . LEU A 1 478 ? -13.916 -13.491 19.855 1.00 94.75 478 LEU A CA 1
ATOM 3694 C C . LEU A 1 478 ? -13.922 -14.874 20.496 1.00 94.75 478 LEU A C 1
ATOM 3696 O O . LEU A 1 478 ? -14.714 -15.155 21.398 1.00 94.75 478 LEU A O 1
ATOM 3700 N N . ARG A 1 479 ? -13.050 -15.752 20.017 1.00 94.38 479 ARG A N 1
ATOM 3701 C CA . ARG A 1 479 ? -12.865 -17.112 20.517 1.00 94.38 479 ARG A CA 1
ATOM 3702 C C . ARG A 1 479 ? -11.378 -17.423 20.573 1.00 94.38 479 ARG A C 1
ATOM 3704 O O . ARG A 1 479 ? -10.575 -16.818 19.866 1.00 94.38 479 ARG A O 1
ATOM 3711 N N . GLN A 1 480 ? -11.025 -18.411 21.383 1.00 92.00 480 GLN A N 1
ATOM 3712 C CA . GLN A 1 480 ? -9.669 -18.929 21.467 1.00 92.00 480 GLN A CA 1
ATOM 3713 C C . GLN A 1 480 ? -9.708 -20.451 21.366 1.00 92.00 480 GLN A C 1
ATOM 3715 O O . GLN A 1 480 ? -10.462 -21.108 22.081 1.00 92.00 480 GLN A O 1
ATOM 3720 N N . LEU A 1 481 ? -8.898 -21.008 20.469 1.00 89.94 481 LEU A N 1
ATOM 3721 C CA . LEU A 1 481 ? -8.707 -22.450 20.328 1.00 89.94 481 LEU A CA 1
ATOM 3722 C C . LEU A 1 481 ? -7.275 -22.712 19.872 1.00 89.94 481 LEU A C 1
ATOM 3724 O O . LEU A 1 481 ? -6.757 -21.973 19.042 1.00 89.94 481 LEU A O 1
ATOM 3728 N N . ALA A 1 482 ? -6.635 -23.753 20.408 1.00 83.25 482 ALA A N 1
ATOM 3729 C CA . ALA A 1 482 ? -5.273 -24.140 20.030 1.00 83.25 482 ALA A CA 1
ATOM 3730 C C . ALA A 1 482 ? -4.218 -23.017 20.176 1.00 83.25 482 ALA A C 1
ATOM 3732 O O . ALA A 1 482 ? -3.232 -23.007 19.447 1.00 83.25 482 ALA A O 1
ATOM 3733 N N . GLY A 1 483 ? -4.429 -22.068 21.096 1.00 83.44 483 GLY A N 1
ATOM 3734 C CA . GLY A 1 483 ? -3.576 -20.881 21.249 1.00 83.44 483 GLY A CA 1
ATOM 3735 C C . GLY A 1 483 ? -3.851 -19.764 20.232 1.00 83.44 483 GLY A C 1
ATOM 3736 O O . GLY A 1 483 ? -3.269 -18.692 20.345 1.00 83.44 483 GLY A O 1
ATOM 3737 N N . VAL A 1 484 ? -4.777 -19.969 19.290 1.00 86.81 484 VAL A N 1
ATOM 3738 C CA . VAL A 1 484 ? -5.154 -18.996 18.260 1.00 86.81 484 VAL A CA 1
ATOM 3739 C C . VAL A 1 484 ? -6.416 -18.246 18.672 1.00 86.81 484 VAL A C 1
ATOM 3741 O O . VAL A 1 484 ? -7.504 -18.823 18.778 1.00 86.81 484 VAL A O 1
ATOM 3744 N N . GLU A 1 485 ? -6.280 -16.936 18.857 1.00 90.56 485 GLU A N 1
ATOM 3745 C CA . GLU A 1 485 ? -7.429 -16.035 18.932 1.00 90.56 485 GLU A CA 1
ATOM 3746 C C . GLU A 1 485 ? -7.993 -15.792 17.525 1.00 90.56 485 GLU A C 1
ATOM 3748 O O . GLU A 1 485 ? -7.253 -15.479 16.587 1.00 90.56 485 GLU A O 1
ATOM 3753 N N . HIS A 1 486 ? -9.302 -15.960 17.375 1.00 93.69 486 HIS A N 1
ATOM 3754 C CA . HIS A 1 486 ? -10.006 -15.835 16.105 1.00 93.69 486 HIS A CA 1
ATOM 3755 C C . HIS A 1 486 ? -11.413 -15.263 16.307 1.00 93.69 486 HIS A C 1
ATOM 3757 O O . HIS A 1 486 ? -11.955 -15.296 17.414 1.00 93.69 486 HIS A O 1
ATOM 3763 N N . LEU A 1 487 ? -12.029 -14.764 15.231 1.00 96.00 487 LEU A N 1
ATOM 3764 C CA . LEU A 1 487 ? -13.450 -14.401 15.246 1.00 96.00 487 LEU A CA 1
ATOM 3765 C C . LEU A 1 487 ? -14.281 -15.487 14.578 1.00 96.00 487 LEU A C 1
ATOM 3767 O O . LEU A 1 487 ? -13.981 -15.880 13.451 1.00 96.00 487 LEU A O 1
ATOM 3771 N N . TRP A 1 488 ? -15.359 -15.905 15.236 1.00 96.75 488 TRP A N 1
ATOM 3772 C CA . TRP A 1 488 ? -16.341 -16.833 14.682 1.00 96.75 488 TRP A CA 1
ATOM 3773 C C . TRP A 1 488 ? -17.715 -16.171 14.592 1.00 96.75 488 TRP A C 1
ATOM 3775 O O . TRP A 1 488 ? -18.332 -15.852 15.611 1.00 96.75 488 TRP A O 1
ATOM 3785 N N . PHE A 1 489 ? -18.214 -15.985 13.371 1.00 96.12 489 PHE A N 1
ATOM 3786 C CA . PHE A 1 489 ? -19.562 -15.481 13.127 1.00 96.12 489 PHE A CA 1
ATOM 3787 C C . PHE A 1 489 ? -20.443 -16.578 12.546 1.00 96.12 489 PHE A C 1
ATOM 3789 O O . PHE A 1 489 ? -20.210 -17.069 11.437 1.00 96.12 489 PHE A O 1
ATOM 3796 N N . GLU A 1 490 ? -21.499 -16.915 13.282 1.00 94.00 490 GLU A N 1
ATOM 3797 C CA . GLU A 1 490 ? -22.513 -17.838 12.797 1.00 94.00 490 GLU A CA 1
ATOM 3798 C C . GLU A 1 490 ? -23.576 -17.125 11.969 1.00 94.00 490 GLU A C 1
ATOM 3800 O O . GLU A 1 490 ? -24.084 -16.072 12.354 1.00 94.00 490 GLU A O 1
ATOM 3805 N N . ALA A 1 491 ? -23.914 -17.721 10.828 1.00 92.69 491 ALA A N 1
ATOM 3806 C CA . ALA A 1 491 ? -25.024 -17.309 9.992 1.00 92.69 491 ALA A CA 1
ATOM 3807 C C . ALA A 1 491 ? -26.090 -18.417 10.044 1.00 92.69 491 ALA A C 1
ATOM 3809 O O . ALA A 1 491 ? -25.812 -19.539 9.616 1.00 92.69 491 ALA A O 1
ATOM 3810 N N . PRO A 1 492 ? -27.289 -18.150 10.590 1.00 88.06 492 PRO A N 1
ATOM 3811 C CA . PRO A 1 492 ? -28.365 -19.135 10.616 1.00 88.06 492 PRO A CA 1
ATOM 3812 C C . PRO A 1 492 ? -28.679 -19.672 9.213 1.00 88.06 492 PRO A C 1
ATOM 3814 O O . PRO A 1 492 ? -28.824 -18.897 8.269 1.00 88.06 492 PRO A O 1
ATOM 3817 N N . GLY A 1 493 ? -28.771 -20.998 9.079 1.00 87.69 493 GLY A N 1
ATOM 3818 C CA . GLY A 1 493 ? -29.035 -21.670 7.800 1.00 87.69 493 GLY A CA 1
ATOM 3819 C C . GLY A 1 493 ? -27.848 -21.719 6.830 1.00 87.69 493 GLY A C 1
ATOM 3820 O O . GLY A 1 493 ? -28.016 -22.156 5.696 1.00 87.69 493 GLY A O 1
ATOM 3821 N N . ALA A 1 494 ? -26.655 -21.273 7.235 1.00 92.31 494 ALA A N 1
ATOM 3822 C CA . ALA A 1 494 ? -25.451 -21.465 6.436 1.00 92.31 494 ALA A CA 1
ATOM 3823 C C . ALA A 1 494 ? -25.006 -22.935 6.433 1.00 92.31 494 ALA A C 1
ATOM 3825 O O . ALA A 1 494 ? -25.130 -23.643 7.430 1.00 92.31 494 ALA A O 1
ATOM 3826 N N . HIS A 1 495 ? -24.468 -23.372 5.295 1.00 91.44 495 HIS A N 1
ATOM 3827 C CA . HIS A 1 495 ? -23.967 -24.739 5.096 1.00 91.44 495 HIS A CA 1
ATOM 3828 C C . HIS A 1 495 ? -22.460 -24.788 4.843 1.00 91.44 495 HIS A C 1
ATOM 3830 O O . HIS A 1 495 ? -21.868 -25.859 4.903 1.00 91.44 495 HIS A O 1
ATOM 3836 N N . GLY A 1 496 ? -21.837 -23.639 4.575 1.00 95.25 496 GLY A N 1
ATOM 3837 C CA . GLY A 1 496 ? -20.398 -23.541 4.375 1.00 95.25 496 GLY A CA 1
ATOM 3838 C C . GLY A 1 496 ? -19.757 -22.482 5.248 1.00 95.25 496 GLY A C 1
ATOM 3839 O O . GLY A 1 496 ? -20.435 -21.749 5.969 1.00 95.25 496 GLY A O 1
ATOM 3840 N N . VAL A 1 497 ? -18.435 -22.404 5.173 1.00 97.81 497 VAL A N 1
ATOM 3841 C CA . VAL A 1 497 ? -17.639 -21.440 5.927 1.00 97.81 497 VAL A CA 1
ATOM 3842 C C . VAL A 1 497 ? -16.561 -20.828 5.050 1.00 97.81 497 VAL A C 1
ATOM 3844 O O . VAL A 1 497 ? -15.874 -21.506 4.285 1.00 97.81 497 VAL A O 1
ATOM 3847 N N . THR A 1 498 ? -16.387 -19.520 5.200 1.00 98.00 498 THR A N 1
ATOM 3848 C CA . THR A 1 498 ? -15.266 -18.794 4.614 1.00 98.00 498 THR A CA 1
ATOM 3849 C C . THR A 1 498 ? -14.269 -18.428 5.706 1.00 98.00 498 THR A C 1
ATOM 3851 O O . THR A 1 498 ? -14.601 -17.731 6.667 1.00 98.00 498 THR A O 1
ATOM 3854 N N . VAL A 1 499 ? -13.042 -18.915 5.543 1.00 98.19 499 VAL A N 1
ATOM 3855 C CA . VAL A 1 499 ? -11.886 -18.613 6.382 1.00 98.19 499 VAL A CA 1
ATOM 3856 C C . VAL A 1 499 ? -11.149 -17.424 5.778 1.00 98.19 499 VAL A C 1
ATOM 3858 O O . VAL A 1 499 ? -10.646 -17.496 4.656 1.00 98.19 499 VAL A O 1
ATOM 3861 N N . VAL A 1 500 ? -11.097 -16.331 6.527 1.00 97.25 500 VAL A N 1
ATOM 3862 C CA . VAL A 1 500 ? -10.504 -15.055 6.139 1.00 97.25 500 VAL A CA 1
ATOM 3863 C C . VAL A 1 500 ? -9.156 -14.896 6.828 1.00 97.25 500 VAL A C 1
ATOM 3865 O O . VAL A 1 500 ? -9.094 -14.813 8.056 1.00 97.25 500 VAL A O 1
ATOM 3868 N N . PHE A 1 501 ? -8.083 -14.824 6.047 1.00 95.38 501 PHE A N 1
ATOM 3869 C CA . PHE A 1 501 ? -6.719 -14.670 6.561 1.00 95.38 501 PHE A CA 1
ATOM 3870 C C . PHE A 1 501 ? -6.289 -13.202 6.548 1.00 95.38 501 PHE A C 1
ATOM 3872 O O . PHE A 1 501 ? -6.528 -12.488 5.583 1.00 95.38 501 PHE A O 1
ATOM 3879 N N . SER A 1 502 ? -5.599 -12.723 7.580 1.00 90.75 502 SER A N 1
ATOM 3880 C CA . SER A 1 502 ? -5.046 -11.358 7.581 1.00 90.75 502 SER A CA 1
ATOM 3881 C C . SER A 1 502 ? -3.857 -11.190 6.620 1.00 90.75 502 SER A C 1
ATOM 3883 O O . SER A 1 502 ? -3.018 -12.085 6.527 1.00 90.75 502 SER A O 1
ATOM 3885 N N . CYS A 1 503 ? -3.697 -10.028 5.975 1.00 89.12 503 CYS A N 1
ATOM 3886 C CA . CYS A 1 503 ? -2.474 -9.697 5.224 1.00 89.12 503 CYS A CA 1
ATOM 3887 C C . CYS A 1 503 ? -1.493 -8.874 6.063 1.00 89.12 503 CYS A C 1
ATOM 3889 O O . CYS A 1 503 ? -1.762 -8.553 7.213 1.00 89.12 503 CYS A O 1
ATOM 3891 N N . ILE A 1 504 ? -0.381 -8.459 5.453 1.00 83.06 504 ILE A N 1
ATOM 3892 C CA . ILE A 1 504 ? 0.646 -7.626 6.087 1.00 83.06 504 ILE A CA 1
ATOM 3893 C C . ILE A 1 504 ? 0.114 -6.305 6.665 1.00 83.06 504 ILE A C 1
ATOM 3895 O O . ILE A 1 504 ? 0.696 -5.785 7.607 1.00 83.06 504 ILE A O 1
ATOM 3899 N N . ALA A 1 505 ? -0.978 -5.758 6.121 1.00 80.38 505 ALA A N 1
ATOM 3900 C CA . ALA A 1 505 ? -1.576 -4.513 6.603 1.00 80.38 505 ALA A CA 1
ATOM 3901 C C . ALA A 1 505 ? -2.551 -4.740 7.767 1.00 80.38 505 ALA A C 1
ATOM 3903 O O . ALA A 1 505 ? -2.677 -3.886 8.634 1.00 80.38 505 ALA A O 1
ATOM 3904 N N . THR A 1 506 ? -3.212 -5.898 7.810 1.00 83.75 506 THR A N 1
ATOM 3905 C CA . THR A 1 506 ? -4.239 -6.231 8.811 1.00 83.75 506 THR A CA 1
ATOM 3906 C C . THR A 1 506 ? -3.773 -7.316 9.779 1.00 83.75 506 THR A C 1
ATOM 3908 O O . THR A 1 506 ? -4.586 -7.899 10.475 1.00 83.75 506 THR A O 1
ATOM 3911 N N . HIS A 1 507 ? -2.481 -7.645 9.801 1.00 84.50 507 HIS A N 1
ATOM 3912 C CA . HIS A 1 507 ? -1.927 -8.794 10.528 1.00 84.50 507 HIS A CA 1
ATOM 3913 C C . HIS A 1 507 ? -2.205 -8.757 12.044 1.00 84.50 507 HIS A C 1
ATOM 3915 O O . HIS A 1 507 ? -2.342 -9.797 12.681 1.00 84.50 507 HIS A O 1
ATOM 3921 N N . HIS A 1 508 ? -2.334 -7.553 12.603 1.00 77.88 508 HIS A N 1
ATOM 3922 C CA . HIS A 1 508 ? -2.614 -7.283 14.014 1.00 77.88 508 HIS A CA 1
ATOM 3923 C C . HIS A 1 508 ? -4.111 -7.240 14.366 1.00 77.88 508 HIS A C 1
ATOM 3925 O O . HIS A 1 508 ? -4.467 -7.179 15.546 1.00 77.88 508 HIS A O 1
ATOM 3931 N N . SER A 1 509 ? -4.982 -7.254 13.358 1.00 84.12 509 SER A N 1
ATOM 3932 C CA . SER A 1 509 ? -6.435 -7.134 13.473 1.00 84.12 509 SER A CA 1
ATOM 3933 C C . SER A 1 509 ? -7.129 -8.177 12.589 1.00 84.12 509 SER A C 1
ATOM 3935 O O . SER A 1 509 ? -6.506 -9.126 12.110 1.00 84.12 509 SER A O 1
ATOM 3937 N N . TYR A 1 510 ? -8.439 -8.048 12.396 1.00 87.25 510 TYR A N 1
ATOM 3938 C CA . TYR A 1 510 ? -9.223 -8.980 11.591 1.00 87.25 510 TYR A CA 1
ATOM 3939 C C . TYR A 1 510 ? -9.653 -8.305 10.287 1.00 87.25 510 TYR A C 1
ATOM 3941 O O . TYR A 1 510 ? -10.337 -7.281 10.294 1.00 87.25 510 TYR A O 1
ATOM 3949 N N . ALA A 1 511 ? -9.226 -8.873 9.160 1.00 85.62 511 ALA A N 1
ATOM 3950 C CA . ALA A 1 511 ? -9.458 -8.308 7.835 1.00 85.62 511 ALA A CA 1
ATOM 3951 C C . ALA A 1 511 ? -10.943 -8.315 7.451 1.00 85.62 511 ALA A C 1
ATOM 3953 O O . ALA A 1 511 ? -11.606 -9.328 7.620 1.00 85.62 511 ALA A O 1
ATOM 3954 N N . GLU A 1 512 ? -11.445 -7.222 6.867 1.00 85.75 512 GLU A N 1
ATOM 3955 C CA . GLU A 1 512 ? -12.723 -7.182 6.128 1.00 85.75 512 GLU A CA 1
ATOM 3956 C C . GLU A 1 512 ? -13.976 -7.614 6.927 1.00 85.75 512 GLU A C 1
ATOM 3958 O O . GLU A 1 512 ? -15.006 -7.979 6.353 1.00 85.75 512 GLU A O 1
ATOM 3963 N N . VAL A 1 513 ? -13.938 -7.530 8.265 1.00 89.56 513 VAL A N 1
ATOM 3964 C CA . VAL A 1 513 ? -15.069 -7.924 9.130 1.00 89.56 513 VAL A CA 1
ATOM 3965 C C . VAL A 1 513 ? -16.343 -7.157 8.769 1.00 89.56 513 VAL A C 1
ATOM 3967 O O . VAL A 1 513 ? -17.399 -7.759 8.582 1.00 89.56 513 VAL A O 1
ATOM 3970 N N . THR A 1 514 ? -16.261 -5.832 8.634 1.00 85.81 514 THR A N 1
ATOM 3971 C CA . THR A 1 514 ? -17.413 -4.975 8.300 1.00 85.81 514 THR A CA 1
ATOM 3972 C C . THR A 1 514 ? -17.867 -5.126 6.846 1.00 85.81 514 THR A C 1
ATOM 3974 O O . THR A 1 514 ? -19.039 -4.894 6.543 1.00 85.81 514 THR A O 1
ATOM 3977 N N . ALA A 1 515 ? -16.970 -5.538 5.947 1.00 85.44 515 ALA A N 1
ATOM 3978 C CA . ALA A 1 515 ? -17.285 -5.760 4.542 1.00 85.44 515 ALA A CA 1
ATOM 3979 C C . ALA A 1 515 ? -18.021 -7.087 4.305 1.00 85.44 515 ALA A C 1
ATOM 3981 O O . ALA A 1 515 ? -18.865 -7.151 3.408 1.00 85.44 515 ALA A O 1
ATOM 3982 N N . LEU A 1 516 ? -17.742 -8.119 5.111 1.00 90.44 516 LEU A N 1
ATOM 3983 C CA . LEU A 1 516 ? -18.286 -9.468 4.923 1.00 90.44 516 LEU A CA 1
ATOM 3984 C C . LEU A 1 516 ? -19.412 -9.849 5.887 1.00 90.44 516 LEU A C 1
ATOM 3986 O O . LEU A 1 516 ? -20.340 -10.559 5.488 1.00 90.44 516 LEU A O 1
ATOM 3990 N N . ARG A 1 517 ? -19.356 -9.418 7.154 1.00 89.25 517 ARG A N 1
ATOM 3991 C CA . ARG A 1 517 ? -20.320 -9.855 8.173 1.00 89.25 517 ARG A CA 1
ATOM 3992 C C . ARG A 1 517 ? -21.749 -9.501 7.763 1.00 89.25 517 ARG A C 1
ATOM 3994 O O . ARG A 1 517 ? -22.064 -8.343 7.504 1.00 89.25 517 ARG A O 1
ATOM 4001 N N . GLY A 1 518 ? -22.620 -10.513 7.747 1.00 85.06 518 GLY A N 1
ATOM 4002 C CA . GLY A 1 518 ? -24.029 -10.369 7.368 1.00 85.06 518 GLY A CA 1
ATOM 4003 C C . GLY A 1 518 ? -24.255 -10.082 5.880 1.00 85.06 518 GLY A C 1
ATOM 4004 O O . GLY A 1 518 ? -25.371 -9.750 5.495 1.00 85.06 518 GLY A O 1
ATOM 4005 N N . ARG A 1 519 ? -23.209 -10.181 5.048 1.00 89.38 519 ARG A N 1
ATOM 4006 C CA . ARG A 1 519 ? -23.240 -9.830 3.619 1.00 89.38 519 ARG A CA 1
ATOM 4007 C C . ARG A 1 519 ? -22.840 -10.984 2.696 1.00 89.38 519 ARG A C 1
ATOM 4009 O O . ARG A 1 519 ? -23.009 -10.854 1.489 1.00 89.38 519 ARG A O 1
ATOM 4016 N N . LEU A 1 520 ? -22.341 -12.098 3.242 1.00 89.50 520 LEU A N 1
ATOM 4017 C CA . LEU A 1 520 ? -22.017 -13.318 2.496 1.00 89.50 520 LEU A CA 1
ATOM 4018 C C . LEU A 1 520 ? -23.080 -14.404 2.776 1.00 89.50 520 LEU A C 1
ATOM 4020 O O . LEU A 1 520 ? -22.998 -15.087 3.799 1.00 89.50 520 LEU A O 1
ATOM 4024 N N . PRO A 1 521 ? -24.123 -14.536 1.936 1.00 84.00 521 PRO A N 1
ATOM 4025 C CA . PRO A 1 521 ? -25.245 -15.428 2.218 1.00 84.00 521 PRO A CA 1
ATOM 4026 C C . PRO A 1 521 ? -24.821 -16.902 2.223 1.00 84.00 521 PRO A C 1
ATOM 4028 O O . PRO A 1 521 ? -24.019 -17.338 1.400 1.00 84.00 521 PRO A O 1
ATOM 4031 N N . GLY A 1 522 ? -25.390 -17.683 3.147 1.00 89.69 522 GLY A N 1
ATOM 4032 C CA . GLY A 1 522 ? -25.151 -19.127 3.246 1.00 89.69 522 GLY A CA 1
ATOM 4033 C C . GLY A 1 522 ? -23.762 -19.527 3.759 1.00 89.69 522 GLY A C 1
ATOM 4034 O O . GLY A 1 522 ? -23.398 -20.700 3.642 1.00 89.69 522 GLY A O 1
ATOM 4035 N N . GLN A 1 523 ? -22.989 -18.584 4.310 1.00 94.50 523 GLN A N 1
ATOM 4036 C CA . GLN A 1 523 ? -21.634 -18.809 4.816 1.00 94.50 523 GLN A CA 1
ATOM 4037 C C . GLN A 1 523 ? -21.489 -18.356 6.274 1.00 94.50 523 GLN A C 1
ATOM 4039 O O . GLN A 1 523 ? -21.820 -17.223 6.623 1.00 94.50 523 GLN A O 1
ATOM 4044 N N . HIS A 1 524 ? -20.927 -19.226 7.111 1.00 97.06 524 HIS A N 1
ATOM 4045 C CA . HIS A 1 524 ? -20.261 -18.821 8.346 1.00 97.06 524 HIS A CA 1
ATOM 4046 C C . HIS A 1 524 ? -18.956 -18.088 8.010 1.00 97.06 524 HIS A C 1
ATOM 4048 O O . HIS A 1 524 ? -18.385 -18.283 6.932 1.00 97.06 524 HIS A O 1
ATOM 4054 N N . LEU A 1 525 ? -18.453 -17.271 8.936 1.00 97.81 525 LEU A N 1
ATOM 4055 C CA . LEU A 1 525 ? -17.181 -16.568 8.759 1.00 97.81 525 LEU A CA 1
ATOM 4056 C C . LEU A 1 525 ? -16.234 -16.879 9.917 1.00 97.81 525 LEU A C 1
ATOM 4058 O O . LEU A 1 525 ? -16.583 -16.664 11.080 1.00 97.81 525 LEU A O 1
ATOM 4062 N N . LEU A 1 526 ? -15.028 -17.334 9.578 1.00 97.75 526 LEU A N 1
ATOM 4063 C CA . LEU A 1 526 ? -13.907 -17.496 10.498 1.00 97.75 526 LEU A CA 1
ATOM 4064 C C . LEU A 1 526 ? -12.819 -16.495 10.111 1.00 97.75 526 LEU A C 1
ATOM 4066 O O . LEU A 1 526 ? -12.259 -16.604 9.027 1.00 97.75 526 LEU A O 1
ATOM 4070 N N . PHE A 1 527 ? -12.490 -15.545 10.982 1.00 96.69 527 PHE A N 1
ATOM 4071 C CA . PHE A 1 527 ? -11.383 -14.616 10.743 1.00 96.69 527 PHE A CA 1
ATOM 4072 C C . PHE A 1 527 ? -10.171 -15.031 11.566 1.00 96.69 527 PHE A C 1
ATOM 4074 O O . PHE A 1 527 ? -10.245 -15.088 12.795 1.00 96.69 527 PHE A O 1
ATOM 4081 N N . VAL A 1 528 ? -9.053 -15.274 10.885 1.00 93.75 528 VAL A N 1
ATOM 4082 C CA . VAL A 1 528 ? -7.779 -15.653 11.495 1.00 93.75 528 VAL A CA 1
ATOM 4083 C C . VAL A 1 528 ? -6.758 -14.557 11.220 1.00 93.75 528 VAL A C 1
ATOM 4085 O O . VAL A 1 528 ? -6.504 -14.175 10.073 1.00 93.75 528 VAL A O 1
ATOM 4088 N N . ARG A 1 529 ? -6.170 -14.038 12.294 1.00 89.12 529 ARG A N 1
ATOM 4089 C CA . ARG A 1 529 ? -5.116 -13.023 12.235 1.00 89.12 529 ARG A CA 1
ATOM 4090 C C . ARG A 1 529 ? -3.733 -13.644 12.429 1.00 89.12 529 ARG A C 1
ATOM 4092 O O . ARG A 1 529 ? -3.623 -14.766 12.911 1.00 89.12 529 ARG A O 1
ATOM 4099 N N . CYS A 1 530 ? -2.685 -12.898 12.094 1.00 85.88 530 CYS A N 1
ATOM 4100 C CA . CYS A 1 530 ? -1.292 -13.327 12.225 1.00 85.88 530 CYS A CA 1
ATOM 4101 C C . CYS A 1 530 ? -0.429 -12.191 12.796 1.00 85.88 530 CYS A C 1
ATOM 4103 O O . CYS A 1 530 ? 0.294 -11.522 12.053 1.00 85.88 530 CYS A O 1
ATOM 4105 N N . PRO A 1 531 ? -0.496 -11.951 14.118 1.00 78.81 531 PRO A N 1
ATOM 4106 C CA . PRO A 1 531 ? 0.179 -10.828 14.775 1.00 78.81 531 PRO A CA 1
ATOM 4107 C C . PRO A 1 531 ? 1.674 -10.728 14.443 1.00 78.81 531 PRO A C 1
ATOM 4109 O O . PRO A 1 531 ? 2.184 -9.635 14.187 1.00 78.81 531 PRO A O 1
ATOM 4112 N N . GLU A 1 532 ? 2.342 -11.877 14.336 1.00 77.75 532 GLU A N 1
ATOM 4113 C CA . GLU A 1 532 ? 3.782 -11.997 14.093 1.00 77.75 532 GLU A CA 1
ATOM 4114 C C . GLU A 1 532 ? 4.183 -11.943 12.607 1.00 77.75 532 GLU A C 1
ATOM 4116 O O . GLU A 1 532 ? 5.362 -12.083 12.286 1.00 77.75 532 GLU A O 1
ATOM 4121 N N . LYS A 1 533 ? 3.229 -11.721 11.686 1.00 79.06 533 LYS A N 1
ATOM 4122 C CA . LYS A 1 533 ? 3.440 -11.690 10.218 1.00 79.06 533 LYS A CA 1
ATOM 4123 C C . LYS A 1 533 ? 4.027 -12.988 9.642 1.00 79.06 533 LYS A C 1
ATOM 4125 O O . LYS A 1 533 ? 4.573 -13.007 8.543 1.00 79.06 533 LYS A O 1
ATOM 4130 N N . ASN A 1 534 ? 3.907 -14.079 10.377 1.00 76.62 534 ASN A N 1
ATOM 4131 C CA . ASN A 1 534 ? 4.591 -15.337 10.151 1.00 76.62 534 ASN A CA 1
ATOM 4132 C C . ASN A 1 534 ? 3.655 -16.430 9.610 1.00 76.62 534 ASN A C 1
ATOM 4134 O O . ASN A 1 534 ? 3.734 -17.572 10.045 1.00 76.62 534 ASN A O 1
ATOM 4138 N N . TRP A 1 535 ? 2.826 -16.145 8.596 1.00 84.31 535 TRP A N 1
ATOM 4139 C CA . TRP A 1 535 ? 2.165 -17.233 7.841 1.00 84.31 535 TRP A CA 1
ATOM 4140 C C . TRP A 1 535 ? 3.167 -18.257 7.265 1.00 84.31 535 TRP A C 1
ATOM 4142 O O . TRP A 1 535 ? 2.811 -19.385 6.916 1.00 84.31 535 TRP A O 1
ATOM 4152 N N . TYR A 1 536 ? 4.433 -17.855 7.228 1.00 79.88 536 TYR A N 1
ATOM 4153 C CA . TYR A 1 536 ? 5.601 -18.606 6.813 1.00 79.88 536 TYR A CA 1
ATOM 4154 C C . TYR A 1 536 ? 6.233 -19.470 7.919 1.00 79.88 536 TYR A C 1
ATOM 4156 O O . TYR A 1 536 ? 7.104 -20.263 7.596 1.00 79.88 536 TYR A O 1
ATOM 4164 N N . SER A 1 537 ? 5.845 -19.350 9.196 1.00 77.81 537 SER A N 1
ATOM 4165 C CA . SER A 1 537 ? 6.417 -20.186 10.266 1.00 77.81 537 SER A CA 1
ATOM 4166 C C . SER A 1 537 ? 5.646 -21.489 10.473 1.00 77.81 537 SER A C 1
ATOM 4168 O O . SER A 1 537 ? 4.438 -21.568 10.219 1.00 77.81 537 SER A O 1
ATOM 4170 N N . ASP A 1 538 ? 6.353 -22.491 10.991 1.00 78.75 538 ASP A N 1
ATOM 4171 C CA . ASP A 1 538 ? 5.780 -23.792 11.335 1.00 78.75 538 ASP A CA 1
ATOM 4172 C C . ASP A 1 538 ? 4.922 -23.706 12.613 1.00 78.75 538 ASP A C 1
ATOM 4174 O O . ASP A 1 538 ? 3.835 -24.269 12.663 1.00 78.75 538 ASP A O 1
ATOM 4178 N N . GLU A 1 539 ? 5.304 -22.885 13.600 1.00 81.94 539 GLU A N 1
ATOM 4179 C CA . GLU A 1 539 ? 4.506 -22.681 14.824 1.00 81.94 539 GLU A CA 1
ATOM 4180 C C . GLU A 1 539 ? 3.099 -22.124 14.528 1.00 81.94 539 GLU A C 1
ATOM 4182 O O . GLU A 1 539 ? 2.086 -22.657 14.992 1.00 81.94 539 GLU A O 1
ATOM 4187 N N . THR A 1 540 ? 3.017 -21.060 13.721 1.00 83.50 540 THR A N 1
ATOM 4188 C CA . THR A 1 540 ? 1.727 -20.476 13.324 1.00 83.50 540 THR A CA 1
ATOM 4189 C C . THR A 1 540 ? 0.954 -21.432 12.430 1.00 83.50 540 THR A C 1
ATOM 4191 O O . THR A 1 540 ? -0.276 -21.502 12.521 1.00 83.50 540 THR A O 1
ATOM 4194 N N . TYR A 1 541 ? 1.660 -22.186 11.583 1.00 86.50 541 TYR A N 1
ATOM 4195 C CA . TYR A 1 541 ? 1.046 -23.225 10.776 1.00 86.50 541 TYR A CA 1
ATOM 4196 C C . TYR A 1 541 ? 0.362 -24.280 11.642 1.00 86.50 541 TYR A C 1
ATOM 4198 O O . TYR A 1 541 ? -0.835 -24.482 11.473 1.00 86.50 541 TYR A O 1
ATOM 4206 N N . ASP A 1 542 ? 1.061 -24.878 12.603 1.00 89.06 542 ASP A N 1
ATOM 4207 C CA . ASP A 1 542 ? 0.532 -25.942 13.459 1.00 89.06 542 ASP A CA 1
AT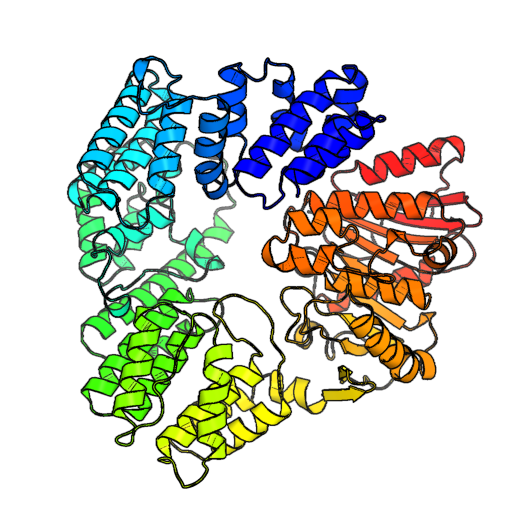OM 4208 C C . ASP A 1 542 ? -0.675 -25.484 14.281 1.00 89.06 542 ASP A C 1
ATOM 4210 O O . ASP A 1 542 ? -1.673 -26.205 14.416 1.00 89.06 542 ASP A O 1
ATOM 4214 N N . ALA A 1 543 ? -0.607 -24.267 14.823 1.00 90.06 543 ALA A N 1
ATOM 4215 C CA . ALA A 1 543 ? -1.685 -23.695 15.615 1.00 90.06 543 ALA A CA 1
ATOM 4216 C C . ALA A 1 543 ? -2.957 -23.490 14.771 1.00 90.06 543 ALA A C 1
ATOM 4218 O O . ALA A 1 543 ? -4.052 -23.897 15.176 1.00 90.06 543 ALA A O 1
ATOM 4219 N N . VAL A 1 544 ? -2.822 -22.921 13.567 1.00 92.75 544 VAL A N 1
ATOM 4220 C CA . VAL A 1 544 ? -3.962 -22.697 12.664 1.00 92.75 544 VAL A CA 1
ATOM 4221 C C . VAL A 1 544 ? -4.425 -23.987 11.993 1.00 92.75 544 VAL A C 1
ATOM 4223 O O . VAL A 1 544 ? -5.626 -24.190 11.839 1.00 92.75 544 VAL A O 1
ATOM 4226 N N . HIS A 1 545 ? -3.520 -24.909 11.682 1.00 93.62 545 HIS A N 1
ATOM 4227 C CA . HIS A 1 545 ? -3.850 -26.253 11.220 1.00 93.62 545 HIS A CA 1
ATOM 4228 C C . HIS A 1 545 ? -4.765 -26.952 12.236 1.00 93.62 545 HIS A C 1
ATOM 4230 O O . HIS A 1 545 ? -5.825 -27.471 11.877 1.00 93.62 545 HIS A O 1
ATOM 4236 N N . ARG A 1 546 ? -4.404 -26.911 13.528 1.00 94.62 546 ARG A N 1
ATOM 4237 C CA . ARG A 1 546 ? -5.225 -27.467 14.612 1.00 94.62 546 ARG A CA 1
ATOM 4238 C C . ARG A 1 546 ? -6.586 -26.776 14.707 1.00 94.62 546 ARG A C 1
ATOM 4240 O O . ARG A 1 546 ? -7.599 -27.471 14.755 1.00 94.62 546 ARG A O 1
ATOM 4247 N N . LEU A 1 547 ? -6.614 -25.440 14.659 1.00 96.00 547 LEU A N 1
ATOM 4248 C CA . LEU A 1 547 ? -7.852 -24.653 14.624 1.00 96.00 547 LEU A CA 1
ATOM 4249 C C . LEU A 1 547 ? -8.770 -25.094 13.474 1.00 96.00 547 LEU A C 1
ATOM 4251 O O . LEU A 1 547 ? -9.941 -25.379 13.707 1.00 96.00 547 LEU A O 1
ATOM 4255 N N . LEU A 1 548 ? -8.258 -25.175 12.244 1.00 96.75 548 LEU A N 1
ATOM 4256 C CA . LEU A 1 548 ? -9.064 -25.545 11.079 1.00 96.75 548 LEU A CA 1
ATOM 4257 C C . LEU A 1 548 ? -9.556 -26.989 11.170 1.00 96.75 548 LEU A C 1
ATOM 4259 O O . LEU A 1 548 ? -10.724 -27.260 10.895 1.00 96.75 548 LEU A O 1
ATOM 4263 N N . ARG A 1 549 ? -8.718 -27.917 11.625 1.00 96.50 549 ARG A N 1
ATOM 4264 C CA . ARG A 1 549 ? -9.130 -29.309 11.812 1.00 96.50 549 ARG A CA 1
ATOM 4265 C C . ARG A 1 549 ? -10.256 -29.446 12.841 1.00 96.50 549 ARG A C 1
ATOM 4267 O O . ARG A 1 549 ? -11.229 -30.151 12.591 1.00 96.50 549 ARG A O 1
ATOM 4274 N N . GLU A 1 550 ? -10.133 -28.773 13.981 1.00 95.69 550 GLU A N 1
ATOM 4275 C CA . GLU A 1 550 ? -11.043 -28.946 15.119 1.00 95.69 550 GLU A CA 1
ATOM 4276 C C . GLU A 1 550 ? -12.308 -28.090 15.027 1.00 95.69 550 GLU A C 1
ATOM 4278 O O . GLU A 1 550 ? -13.378 -28.563 15.404 1.00 95.69 550 GLU A O 1
ATOM 4283 N N . ALA A 1 551 ? -12.220 -26.862 14.508 1.00 94.25 551 ALA A N 1
ATOM 4284 C CA . ALA A 1 551 ? -13.353 -25.937 14.436 1.00 94.25 551 ALA A CA 1
ATOM 4285 C C . ALA A 1 551 ? -14.054 -25.912 13.070 1.00 94.25 551 ALA A C 1
ATOM 4287 O O . ALA A 1 551 ? -15.223 -25.527 13.007 1.00 94.25 551 ALA A O 1
ATOM 4288 N N . VAL A 1 552 ? -13.366 -26.291 11.985 1.00 96.88 552 VAL A N 1
ATOM 4289 C CA . VAL A 1 552 ? -13.908 -26.229 10.617 1.00 96.88 552 VAL A CA 1
ATOM 4290 C C . VAL A 1 552 ? -14.154 -27.625 10.052 1.00 96.88 552 VAL A C 1
ATOM 4292 O O . VAL A 1 552 ? -15.300 -27.991 9.803 1.00 96.88 552 VAL A O 1
ATOM 4295 N N . LEU A 1 553 ? -13.116 -28.441 9.881 1.00 97.00 553 LEU A N 1
ATOM 4296 C CA . LEU A 1 553 ? -13.229 -29.729 9.181 1.00 97.00 553 LEU A CA 1
ATOM 4297 C C . LEU A 1 553 ? -14.010 -30.793 9.964 1.00 97.00 553 LEU A C 1
ATOM 4299 O O . LEU A 1 553 ? -14.495 -31.753 9.376 1.00 97.00 553 LEU A O 1
ATOM 4303 N N . SER A 1 554 ? -14.177 -30.612 11.274 1.00 95.44 554 SER A N 1
ATOM 4304 C CA . SER A 1 554 ? -15.066 -31.434 12.103 1.00 95.44 554 SER A CA 1
ATOM 4305 C C . SER A 1 554 ? -16.559 -31.164 11.854 1.00 95.44 554 SER A C 1
ATOM 4307 O O . SER A 1 554 ? -17.397 -31.974 12.246 1.00 95.44 554 SER A O 1
ATOM 4309 N N . ARG A 1 555 ? -16.901 -30.025 11.230 1.00 95.12 555 ARG A N 1
ATOM 4310 C CA . ARG A 1 555 ? -18.279 -29.525 11.067 1.00 95.12 555 ARG A CA 1
ATOM 4311 C C . ARG A 1 555 ? -18.716 -29.390 9.610 1.00 95.12 555 ARG A C 1
ATOM 4313 O O . ARG A 1 555 ? -19.910 -29.476 9.342 1.00 95.12 555 ARG A O 1
ATOM 4320 N N . PHE A 1 556 ? -17.783 -29.152 8.690 1.00 97.12 556 PHE A N 1
ATOM 4321 C CA . PHE A 1 556 ? -18.078 -28.827 7.293 1.00 97.12 556 PHE A CA 1
ATOM 4322 C C . PHE A 1 556 ? -17.363 -29.781 6.339 1.00 97.12 556 PHE A C 1
ATOM 4324 O O . PHE A 1 556 ? -16.201 -30.136 6.549 1.00 97.12 556 PHE A O 1
ATOM 4331 N N . ALA A 1 557 ? -18.041 -30.159 5.254 1.00 95.12 557 ALA A N 1
ATOM 4332 C CA . ALA A 1 557 ? -17.398 -30.866 4.156 1.00 95.12 557 ALA A CA 1
ATOM 4333 C C . ALA A 1 557 ? -16.368 -29.951 3.478 1.00 95.12 557 ALA A C 1
ATOM 4335 O O . ALA A 1 557 ? -16.575 -28.744 3.369 1.00 95.12 557 ALA A O 1
ATOM 4336 N N . LYS A 1 558 ? -15.272 -30.526 2.971 1.00 94.88 558 LYS A N 1
ATOM 4337 C CA . LYS A 1 558 ? -14.186 -29.774 2.312 1.00 94.88 558 LYS A CA 1
ATOM 4338 C C . LYS A 1 558 ? -14.691 -28.871 1.180 1.00 94.88 558 LYS A C 1
ATOM 4340 O O . LYS A 1 558 ? -14.268 -27.723 1.073 1.00 94.88 558 LYS A O 1
ATOM 4345 N N . SER A 1 559 ? -15.657 -29.361 0.400 1.00 92.94 559 SER A N 1
ATOM 4346 C CA . SER A 1 559 ? -16.321 -28.624 -0.683 1.00 92.94 559 SER A CA 1
ATOM 4347 C C . SER A 1 559 ? -17.060 -27.373 -0.203 1.00 92.94 559 SER A C 1
ATOM 4349 O O . SER A 1 559 ? -17.230 -26.426 -0.966 1.00 92.94 559 SER A O 1
ATOM 4351 N N . ASP A 1 560 ? -17.458 -27.306 1.067 1.00 95.56 560 ASP A N 1
ATOM 4352 C CA . ASP A 1 560 ? -18.195 -26.184 1.654 1.00 95.56 560 ASP A CA 1
ATOM 4353 C C . ASP A 1 560 ? -17.295 -25.175 2.378 1.00 95.56 560 ASP A C 1
ATOM 4355 O O . ASP A 1 560 ? -17.780 -24.157 2.875 1.00 95.56 560 ASP A O 1
ATOM 4359 N N . VAL A 1 561 ? -15.980 -25.399 2.371 1.00 97.94 561 VAL A N 1
ATOM 4360 C CA . VAL A 1 561 ? -14.990 -24.510 2.984 1.00 97.94 561 VAL A CA 1
ATOM 4361 C C . VAL A 1 561 ? -14.257 -23.709 1.909 1.00 97.94 561 VAL A C 1
ATOM 4363 O O . VAL A 1 561 ? -13.843 -24.243 0.880 1.00 97.94 561 VAL A O 1
ATOM 4366 N N . SER A 1 562 ? -14.088 -22.406 2.136 1.00 97.88 562 SER A N 1
ATOM 4367 C CA . SER A 1 562 ? -13.272 -21.529 1.287 1.00 97.88 562 SER A CA 1
ATOM 4368 C C . SER A 1 562 ? -12.228 -20.779 2.102 1.00 97.88 562 SER A C 1
ATOM 4370 O O . SER A 1 562 ? -12.563 -20.144 3.097 1.00 97.88 562 SER A O 1
ATOM 4372 N N . CYS A 1 563 ? -10.982 -20.789 1.648 1.00 98.31 563 CYS A N 1
ATOM 4373 C CA . CYS A 1 563 ? -9.897 -19.962 2.156 1.00 98.31 563 CYS A CA 1
ATOM 4374 C C . CYS A 1 563 ? -9.777 -18.703 1.292 1.00 98.31 563 CYS A C 1
ATOM 4376 O O . CYS A 1 563 ? -9.616 -18.789 0.073 1.00 98.31 563 CYS A O 1
ATOM 4378 N N . TRP A 1 564 ? -9.858 -17.528 1.912 1.00 96.88 564 TRP A N 1
ATOM 4379 C CA . TRP A 1 564 ? -9.872 -16.252 1.205 1.00 96.88 564 TRP A CA 1
ATOM 4380 C C . TRP A 1 564 ? -8.936 -15.243 1.849 1.00 96.88 564 TRP A C 1
ATOM 4382 O O . TRP A 1 564 ? -9.057 -14.999 3.048 1.00 96.88 564 TRP A O 1
ATOM 4392 N N . TYR A 1 565 ? -8.054 -14.652 1.033 1.00 95.25 565 TYR A N 1
ATOM 4393 C CA . TYR A 1 565 ? -7.580 -13.264 1.121 1.00 95.25 565 TYR A CA 1
ATOM 4394 C C . TYR A 1 565 ? -6.516 -12.977 0.044 1.00 95.25 565 TYR A C 1
ATOM 4396 O O . TYR A 1 565 ? -6.280 -13.791 -0.845 1.00 95.25 565 TYR A O 1
ATOM 4404 N N . GLY A 1 566 ? -5.838 -11.827 0.123 1.00 94.06 566 GLY A N 1
ATOM 4405 C CA . GLY A 1 566 ? -4.725 -11.481 -0.760 1.00 94.06 566 GLY A CA 1
ATOM 4406 C C . GLY A 1 566 ? -3.412 -11.164 -0.055 1.00 94.06 566 GLY A C 1
ATOM 4407 O O . GLY A 1 566 ? -3.333 -11.139 1.179 1.00 94.06 566 GLY A O 1
ATOM 4408 N N . SER A 1 567 ? -2.364 -10.901 -0.842 1.00 93.44 567 SER A N 1
ATOM 4409 C CA . SER A 1 567 ? -1.015 -10.611 -0.335 1.00 93.44 567 SER A CA 1
ATOM 4410 C C . SER A 1 567 ? -0.518 -11.739 0.589 1.00 93.44 567 SER A C 1
ATOM 4412 O O . SER A 1 567 ? -0.702 -12.920 0.290 1.00 93.44 567 SER A O 1
ATOM 4414 N N . MET A 1 568 ? 0.088 -11.397 1.726 1.00 92.31 568 MET A N 1
ATOM 4415 C CA . MET A 1 568 ? 0.513 -12.333 2.775 1.00 92.31 568 MET A CA 1
ATOM 4416 C C . MET A 1 568 ? -0.632 -13.263 3.225 1.00 92.31 568 MET A C 1
ATOM 4418 O O . MET A 1 568 ? -0.423 -14.448 3.451 1.00 92.31 568 MET A O 1
ATOM 4422 N N . GLY A 1 569 ? -1.870 -12.760 3.317 1.00 93.56 569 GLY A N 1
ATOM 4423 C CA . GLY A 1 569 ? -3.025 -13.587 3.688 1.00 93.56 569 GLY A CA 1
ATOM 4424 C C . GLY A 1 569 ? -3.449 -14.542 2.570 1.00 93.56 569 GLY A C 1
ATOM 4425 O O . GLY A 1 569 ? -3.924 -15.634 2.852 1.00 93.56 569 GLY A O 1
ATOM 4426 N N . GLY A 1 570 ? -3.203 -14.174 1.310 1.00 95.19 570 GLY A N 1
ATOM 4427 C CA . GLY A 1 570 ? -3.362 -15.065 0.160 1.00 95.19 570 GLY A CA 1
ATOM 4428 C C . GLY A 1 570 ? -2.364 -16.226 0.179 1.00 95.19 570 GLY A C 1
ATOM 4429 O O . GLY A 1 570 ? -2.728 -17.336 -0.193 1.00 95.19 570 GLY A O 1
ATOM 4430 N N . HIS A 1 571 ? -1.142 -16.005 0.681 1.00 94.25 571 HIS A N 1
ATOM 4431 C CA . HIS A 1 571 ? -0.195 -17.093 0.945 1.00 94.25 571 HIS A CA 1
ATOM 4432 C C . HIS A 1 571 ? -0.749 -18.072 1.988 1.00 94.25 571 HIS A C 1
ATOM 4434 O O . HIS A 1 571 ? -0.802 -19.272 1.731 1.00 94.25 571 HIS A O 1
ATOM 4440 N N . GLY A 1 572 ? -1.224 -17.560 3.133 1.00 93.81 572 GLY A N 1
ATOM 4441 C CA . GLY A 1 572 ? -1.868 -18.386 4.160 1.00 93.81 572 GLY A CA 1
ATOM 4442 C C . GLY A 1 572 ? -3.075 -19.156 3.613 1.00 93.81 572 GLY A C 1
ATOM 4443 O O . GLY A 1 572 ? -3.183 -20.362 3.817 1.00 93.81 572 GLY A O 1
ATOM 4444 N N . ALA A 1 573 ? -3.936 -18.488 2.841 1.00 96.12 573 ALA A N 1
ATOM 4445 C CA . ALA A 1 573 ? -5.097 -19.108 2.212 1.00 96.12 573 ALA A CA 1
ATOM 4446 C C . ALA A 1 573 ? -4.715 -20.251 1.257 1.00 96.12 573 ALA A C 1
ATOM 4448 O O . ALA A 1 573 ? -5.322 -21.315 1.340 1.00 96.12 573 ALA A O 1
ATOM 4449 N N . LEU A 1 574 ? -3.705 -20.063 0.395 1.00 95.75 574 LEU A N 1
ATOM 4450 C CA . LEU A 1 574 ? -3.198 -21.128 -0.480 1.00 95.75 574 LEU A CA 1
ATOM 4451 C C . LEU A 1 574 ? -2.618 -22.289 0.326 1.00 95.75 574 LEU A C 1
ATOM 4453 O O . LEU A 1 574 ? -2.956 -23.435 0.062 1.00 95.75 574 LEU A O 1
ATOM 4457 N N . LYS A 1 575 ? -1.787 -21.999 1.329 1.00 93.25 575 LYS A N 1
ATOM 4458 C CA . LYS A 1 575 ? -1.120 -23.011 2.156 1.00 93.25 575 LYS A CA 1
ATOM 4459 C C . LYS A 1 575 ? -2.121 -23.962 2.819 1.00 93.25 575 LYS A C 1
ATOM 4461 O O . LYS A 1 575 ? -1.997 -25.174 2.683 1.00 93.25 575 LYS A O 1
ATOM 4466 N N . PHE A 1 576 ? -3.156 -23.432 3.473 1.00 94.75 576 PHE A N 1
ATOM 4467 C CA . PHE A 1 576 ? -4.172 -24.277 4.113 1.00 94.75 576 PHE A CA 1
ATOM 4468 C C . PHE A 1 576 ? -5.158 -24.908 3.124 1.00 94.75 576 PHE A C 1
ATOM 4470 O O . PHE A 1 576 ? -5.685 -25.986 3.396 1.00 94.75 576 PHE A O 1
ATOM 4477 N N . ALA A 1 577 ? -5.408 -24.274 1.977 1.00 96.44 577 ALA A N 1
ATOM 4478 C CA . ALA A 1 577 ? -6.217 -24.886 0.931 1.00 96.44 577 ALA A CA 1
ATOM 4479 C C . ALA A 1 577 ? -5.510 -26.088 0.285 1.00 96.44 577 ALA A C 1
ATOM 4481 O O . ALA A 1 577 ? -6.165 -27.104 0.057 1.00 96.44 577 ALA A O 1
ATOM 4482 N N . LEU A 1 578 ? -4.191 -26.007 0.072 1.00 95.19 578 LEU A N 1
ATOM 4483 C CA . LEU A 1 578 ? -3.359 -27.112 -0.414 1.00 95.19 578 LEU A CA 1
ATOM 4484 C C . LEU A 1 578 ? -3.304 -28.268 0.591 1.00 95.19 578 LEU A C 1
ATOM 4486 O O . LEU A 1 578 ? -3.520 -29.410 0.198 1.00 95.19 578 LEU A O 1
ATOM 4490 N N . GLU A 1 579 ? -3.089 -27.976 1.878 1.00 94.19 579 GLU A N 1
ATOM 4491 C CA . GLU A 1 579 ? -3.044 -28.996 2.939 1.00 94.19 579 GLU A CA 1
ATOM 4492 C C . GLU A 1 579 ? -4.319 -29.835 2.996 1.00 94.19 579 GLU A C 1
ATOM 4494 O O . GLU A 1 579 ? -4.293 -31.065 3.037 1.00 94.19 579 GLU A O 1
ATOM 4499 N N . PHE A 1 580 ? -5.469 -29.166 3.000 1.00 95.44 580 PHE A N 1
ATOM 4500 C CA . PHE A 1 580 ? -6.731 -29.835 3.279 1.00 95.44 580 PHE A CA 1
ATOM 4501 C C . PHE A 1 580 ? -7.540 -30.176 2.023 1.00 95.44 580 PHE A C 1
ATOM 4503 O O . PHE A 1 580 ? -8.517 -30.924 2.136 1.00 95.44 580 PHE A O 1
ATOM 4510 N N . GLY A 1 581 ? -7.150 -29.686 0.842 1.00 95.50 581 GLY A N 1
ATOM 4511 C CA . GLY A 1 581 ? -7.929 -29.791 -0.396 1.00 95.50 581 GLY A CA 1
ATOM 4512 C C . GLY A 1 581 ? -9.212 -28.958 -0.333 1.00 95.50 581 GLY A C 1
ATOM 4513 O O . GLY A 1 581 ? -10.307 -29.487 -0.522 1.00 95.50 581 GLY A O 1
ATOM 4514 N N . LEU A 1 582 ? -9.090 -27.679 0.036 1.00 97.19 582 LEU A N 1
ATOM 4515 C CA . LEU A 1 582 ? -10.208 -26.728 0.165 1.00 97.19 582 LEU A CA 1
ATOM 4516 C C . LEU A 1 582 ? -10.230 -25.769 -1.025 1.00 97.19 582 LEU A C 1
ATOM 4518 O O . LEU A 1 582 ? -9.261 -25.668 -1.770 1.00 97.19 582 LEU A O 1
ATOM 4522 N N . ARG A 1 583 ? -11.311 -25.002 -1.186 1.00 97.69 583 ARG A N 1
ATOM 4523 C CA . ARG A 1 583 ? -11.349 -23.944 -2.205 1.00 97.69 583 ARG A CA 1
ATOM 4524 C C . ARG A 1 583 ? -10.473 -22.767 -1.790 1.00 97.69 583 ARG A C 1
ATOM 4526 O O . ARG A 1 583 ? -10.612 -22.267 -0.675 1.00 97.69 583 ARG A O 1
ATOM 4533 N N . ALA A 1 584 ? -9.648 -22.263 -2.699 1.00 98.12 584 ALA A N 1
ATOM 4534 C CA . ALA A 1 584 ? -8.869 -21.045 -2.504 1.00 98.12 584 ALA A CA 1
ATOM 4535 C C . ALA A 1 584 ? -9.405 -19.904 -3.378 1.00 98.12 584 ALA A C 1
ATOM 4537 O O . ALA A 1 584 ? -9.663 -20.073 -4.568 1.00 98.12 584 ALA A O 1
ATOM 4538 N N . ILE A 1 585 ? -9.567 -18.719 -2.791 1.00 97.50 585 ILE A N 1
ATOM 4539 C CA . ILE A 1 585 ? -9.952 -17.496 -3.502 1.00 97.50 585 ILE A CA 1
ATOM 4540 C C . ILE A 1 585 ? -8.948 -16.420 -3.122 1.00 97.50 585 ILE A C 1
ATOM 4542 O O . ILE A 1 585 ? -9.038 -15.820 -2.049 1.00 97.50 585 ILE A O 1
ATOM 4546 N N . VAL A 1 586 ? -7.970 -16.191 -3.992 1.00 97.25 586 VAL A N 1
ATOM 4547 C CA . VAL A 1 586 ? -6.814 -15.355 -3.670 1.00 97.25 586 VAL A CA 1
ATOM 4548 C C . VAL A 1 586 ? -6.580 -14.257 -4.686 1.00 97.25 586 VAL A C 1
ATOM 4550 O O . VAL A 1 586 ? -6.930 -14.372 -5.860 1.00 97.25 586 VAL A O 1
ATOM 4553 N N . PHE A 1 587 ? -5.987 -13.164 -4.214 1.00 95.06 587 PHE A N 1
ATOM 4554 C CA . PHE A 1 587 ? -5.577 -12.053 -5.062 1.00 95.06 587 PHE A CA 1
ATOM 4555 C C . PHE A 1 587 ? -4.178 -11.562 -4.694 1.00 95.06 587 PHE A C 1
ATOM 4557 O O . PHE A 1 587 ? -3.901 -11.311 -3.521 1.00 95.06 587 PHE A O 1
ATOM 4564 N N . ASN A 1 588 ? -3.289 -11.428 -5.680 1.00 95.25 588 ASN A N 1
ATOM 4565 C CA . ASN A 1 588 ? -1.881 -11.073 -5.459 1.00 95.25 588 ASN A CA 1
ATOM 4566 C C . ASN A 1 588 ? -1.220 -11.870 -4.301 1.00 95.25 588 ASN A C 1
ATOM 4568 O O . ASN A 1 588 ? -0.667 -11.255 -3.383 1.00 95.25 588 ASN A O 1
ATOM 4572 N N . PRO A 1 589 ? -1.359 -13.212 -4.226 1.00 95.19 589 PRO A N 1
ATOM 4573 C CA . PRO A 1 589 ? -0.788 -13.985 -3.126 1.00 95.19 589 PRO A CA 1
ATOM 4574 C C . PRO A 1 589 ? 0.744 -14.004 -3.182 1.00 95.19 589 PRO A C 1
ATOM 4576 O O . PRO A 1 589 ? 1.349 -13.996 -4.252 1.00 95.19 589 PRO A O 1
ATOM 4579 N N . GLN A 1 590 ? 1.382 -14.074 -2.012 1.00 92.69 590 GLN A N 1
ATOM 4580 C CA . GLN A 1 590 ? 2.843 -14.100 -1.915 1.00 92.69 590 GLN A CA 1
ATOM 4581 C C . GLN A 1 590 ? 3.386 -15.526 -2.074 1.00 92.69 590 GLN A C 1
ATOM 4583 O O . GLN A 1 590 ? 3.546 -16.232 -1.089 1.00 92.69 590 GLN A O 1
ATOM 4588 N N . THR A 1 591 ? 3.618 -15.991 -3.302 1.00 90.50 591 THR A N 1
ATOM 4589 C CA . THR A 1 591 ? 3.949 -17.408 -3.571 1.00 90.50 591 THR A CA 1
ATOM 4590 C C . THR A 1 591 ? 5.452 -17.713 -3.561 1.00 90.50 591 THR A C 1
ATOM 4592 O O . THR A 1 591 ? 5.843 -18.802 -3.147 1.00 90.50 591 THR A O 1
ATOM 4595 N N . ASP A 1 592 ? 6.289 -16.741 -3.933 1.00 88.62 592 ASP A N 1
ATOM 4596 C CA . ASP A 1 592 ? 7.754 -16.842 -3.972 1.00 88.62 592 ASP A CA 1
ATOM 4597 C C . ASP A 1 592 ? 8.406 -15.985 -2.873 1.00 88.62 592 ASP A C 1
ATOM 4599 O O . ASP A 1 592 ? 8.524 -14.764 -2.991 1.00 88.62 592 ASP A O 1
ATOM 4603 N N . LEU A 1 593 ? 8.816 -16.615 -1.772 1.00 87.25 593 LEU A N 1
ATOM 4604 C CA . LEU A 1 593 ? 9.309 -15.888 -0.597 1.00 87.25 593 LEU A CA 1
ATOM 4605 C C . LEU A 1 593 ? 10.646 -15.174 -0.841 1.00 87.25 593 LEU A C 1
ATOM 4607 O O . LEU A 1 593 ? 10.854 -14.089 -0.295 1.00 87.25 593 LEU A O 1
ATOM 4611 N N . ASP A 1 594 ? 11.517 -15.725 -1.691 1.00 85.12 594 ASP A N 1
ATOM 4612 C CA . ASP A 1 594 ? 12.819 -15.130 -2.017 1.00 85.12 594 ASP A CA 1
ATOM 4613 C C . ASP A 1 594 ? 12.655 -13.865 -2.874 1.00 85.12 594 ASP A C 1
ATOM 4615 O O . ASP A 1 594 ? 13.377 -12.878 -2.699 1.00 85.12 594 ASP A O 1
ATOM 4619 N N . LEU A 1 595 ? 11.663 -13.858 -3.768 1.00 89.19 595 LEU A N 1
ATOM 4620 C CA . LEU A 1 595 ? 11.223 -12.656 -4.468 1.00 89.19 595 LEU A CA 1
ATOM 4621 C C . LEU A 1 595 ? 10.660 -11.635 -3.474 1.00 89.19 595 LEU A C 1
ATOM 4623 O O . LEU A 1 595 ? 11.112 -10.489 -3.423 1.00 89.19 595 LEU A O 1
ATOM 4627 N N . TRP A 1 596 ? 9.708 -12.047 -2.633 1.00 89.44 596 TRP A N 1
ATOM 4628 C CA . TRP A 1 596 ? 9.043 -11.143 -1.693 1.00 89.44 596 TRP A CA 1
ATOM 4629 C C . TRP A 1 596 ? 9.994 -10.530 -0.661 1.00 89.44 596 TRP A C 1
ATOM 4631 O O . TRP A 1 596 ? 9.787 -9.383 -0.265 1.00 89.44 596 TRP A O 1
ATOM 4641 N N . ALA A 1 597 ? 11.079 -11.216 -0.300 1.00 88.75 597 ALA A N 1
ATOM 4642 C CA . ALA A 1 597 ? 12.138 -10.700 0.565 1.00 88.75 597 ALA A CA 1
ATOM 4643 C C . ALA A 1 597 ? 12.860 -9.465 -0.019 1.00 88.75 597 ALA A C 1
ATOM 4645 O O . ALA A 1 597 ? 13.389 -8.630 0.728 1.00 88.75 597 ALA A O 1
ATOM 4646 N N . ALA A 1 598 ? 12.855 -9.297 -1.346 1.00 88.56 598 ALA A N 1
ATOM 4647 C CA . ALA A 1 598 ? 13.361 -8.094 -2.008 1.00 88.56 598 ALA A CA 1
ATOM 4648 C C . ALA A 1 598 ? 12.330 -6.957 -2.051 1.00 88.56 598 ALA A C 1
ATOM 4650 O O . ALA A 1 598 ? 12.700 -5.789 -1.989 1.00 88.56 598 ALA A O 1
ATOM 4651 N N . PHE A 1 599 ? 11.037 -7.277 -2.113 1.00 89.50 599 PHE A N 1
ATOM 4652 C CA . PHE A 1 599 ? 9.947 -6.291 -2.086 1.00 89.50 599 PHE A CA 1
ATOM 4653 C C . PHE A 1 599 ? 9.540 -5.872 -0.663 1.00 89.50 599 PHE A C 1
ATOM 4655 O O . PHE A 1 599 ? 8.771 -4.925 -0.493 1.00 89.50 599 PHE A O 1
ATOM 4662 N N . ARG A 1 600 ? 10.026 -6.580 0.366 1.00 85.12 600 ARG A N 1
ATOM 4663 C CA . ARG A 1 600 ? 9.683 -6.379 1.782 1.00 85.12 600 ARG A CA 1
ATOM 4664 C C . ARG A 1 600 ? 10.939 -6.331 2.661 1.00 85.12 600 ARG A C 1
ATOM 4666 O O . ARG A 1 600 ? 11.177 -7.256 3.434 1.00 85.12 600 ARG A O 1
ATOM 4673 N N . PRO A 1 601 ? 11.753 -5.261 2.586 1.00 82.81 601 PRO A N 1
ATOM 4674 C CA . PRO A 1 601 ? 12.999 -5.160 3.347 1.00 82.81 601 PRO A CA 1
ATOM 4675 C C . PRO A 1 601 ? 12.803 -5.308 4.860 1.00 82.81 601 PRO A C 1
ATOM 4677 O O . PRO A 1 601 ? 13.637 -5.926 5.516 1.00 82.81 601 PRO A O 1
ATOM 4680 N N . ARG A 1 602 ? 11.687 -4.804 5.407 1.00 81.06 602 ARG A N 1
ATOM 4681 C CA . ARG A 1 602 ? 11.373 -4.891 6.844 1.00 81.06 602 ARG A CA 1
ATOM 4682 C C . ARG A 1 602 ? 11.061 -6.318 7.308 1.00 81.06 602 ARG A C 1
ATOM 4684 O O . ARG A 1 602 ? 11.356 -6.666 8.444 1.00 81.06 602 ARG A O 1
ATOM 4691 N N . GLU A 1 603 ? 10.482 -7.146 6.441 1.00 80.12 603 GLU A N 1
ATOM 4692 C CA . GLU A 1 603 ? 10.126 -8.543 6.725 1.00 80.12 603 GLU A CA 1
ATOM 4693 C C . GLU A 1 603 ? 11.126 -9.552 6.141 1.00 80.12 603 GLU A C 1
ATOM 4695 O O . GLU A 1 603 ? 10.927 -10.758 6.242 1.00 80.12 603 GLU A O 1
ATOM 4700 N N . ARG A 1 604 ? 12.216 -9.084 5.532 1.00 85.06 604 ARG A N 1
ATOM 4701 C CA . ARG A 1 604 ? 13.183 -9.919 4.811 1.00 85.06 604 ARG A CA 1
ATOM 4702 C C . ARG A 1 604 ? 13.747 -11.061 5.653 1.00 85.06 604 ARG A C 1
ATOM 4704 O O . ARG A 1 604 ? 13.804 -12.191 5.183 1.00 85.06 604 ARG A O 1
ATOM 4711 N N . SER A 1 605 ? 14.132 -10.776 6.897 1.00 82.19 605 SER A N 1
ATOM 4712 C CA . SER A 1 605 ? 14.641 -11.797 7.820 1.00 82.19 605 SER A CA 1
ATOM 4713 C C . SER A 1 605 ? 13.596 -12.870 8.128 1.00 82.19 605 SER A C 1
ATOM 4715 O O . SER A 1 605 ? 13.941 -14.043 8.203 1.00 82.19 605 SER A O 1
ATOM 4717 N N . LEU A 1 606 ? 12.323 -12.485 8.247 1.00 80.06 606 LEU A N 1
ATOM 4718 C CA . LEU A 1 606 ? 11.211 -13.403 8.480 1.00 80.06 606 LEU A CA 1
ATOM 4719 C C . LEU A 1 606 ? 10.936 -14.290 7.260 1.00 80.06 606 LEU A C 1
ATOM 4721 O O . LEU A 1 606 ? 10.673 -15.475 7.416 1.00 80.06 606 LEU A O 1
ATOM 4725 N N . LEU A 1 607 ? 10.995 -13.716 6.057 1.00 83.88 607 LEU A N 1
ATOM 4726 C CA . LEU A 1 607 ? 10.747 -14.435 4.806 1.00 83.88 607 LEU A CA 1
ATOM 4727 C C . LEU A 1 607 ? 11.852 -15.455 4.500 1.00 83.88 607 LEU A C 1
ATOM 4729 O O . LEU A 1 607 ? 11.554 -16.562 4.064 1.00 83.88 607 LEU A O 1
ATOM 4733 N N . TRP A 1 608 ? 13.115 -15.104 4.759 1.00 81.62 608 TRP A N 1
ATOM 4734 C CA . TRP A 1 608 ? 14.246 -16.024 4.589 1.00 81.62 608 TRP A CA 1
ATOM 4735 C C . TRP A 1 608 ? 14.397 -17.034 5.720 1.00 81.62 608 TRP A C 1
ATOM 4737 O O . TRP A 1 608 ? 14.876 -18.136 5.480 1.00 81.62 608 TRP A O 1
ATOM 4747 N N . GLY A 1 609 ? 13.991 -16.675 6.937 1.00 75.56 609 GLY A N 1
ATOM 4748 C CA . GLY A 1 609 ? 13.971 -17.581 8.086 1.00 75.56 609 GLY A CA 1
ATOM 4749 C C . GLY A 1 609 ? 12.789 -18.550 8.088 1.00 75.56 609 GLY A C 1
ATOM 4750 O O . GLY A 1 609 ? 12.521 -19.163 9.113 1.00 75.56 609 GLY A O 1
ATOM 4751 N N . ALA A 1 610 ? 12.041 -18.642 6.989 1.00 73.19 610 ALA A N 1
ATOM 4752 C CA . ALA A 1 610 ? 10.869 -19.489 6.899 1.00 73.19 610 ALA A CA 1
ATOM 4753 C C . ALA A 1 610 ? 11.240 -20.954 6.590 1.00 73.19 610 ALA A C 1
ATOM 4755 O O . ALA A 1 610 ? 12.060 -21.214 5.706 1.00 73.19 610 ALA A O 1
ATOM 4756 N N . GLU A 1 611 ? 10.632 -21.896 7.319 1.00 68.38 611 GLU A N 1
ATOM 4757 C CA . GLU A 1 611 ? 11.034 -23.313 7.386 1.00 68.38 611 GLU A CA 1
ATOM 4758 C C . GLU A 1 611 ? 10.102 -24.252 6.576 1.00 68.38 611 GLU A C 1
ATOM 4760 O O . GLU A 1 611 ? 9.584 -23.870 5.524 1.00 68.38 611 GLU A O 1
ATOM 4765 N N . HIS A 1 612 ? 9.941 -25.509 7.008 1.00 63.50 612 HIS A N 1
ATOM 4766 C CA . HIS A 1 612 ? 9.548 -26.669 6.197 1.00 63.50 612 HIS A CA 1
ATOM 4767 C C . HIS A 1 612 ? 8.158 -26.549 5.544 1.00 63.50 612 HIS A C 1
ATOM 4769 O O . HIS A 1 612 ? 7.924 -27.134 4.484 1.00 63.50 612 HIS A O 1
ATOM 4775 N N . HIS A 1 613 ? 7.239 -25.778 6.138 1.00 64.94 613 HIS A N 1
ATOM 4776 C CA . HIS A 1 613 ? 5.896 -25.547 5.594 1.00 64.94 613 HIS A CA 1
ATOM 4777 C C . HIS A 1 613 ? 5.721 -24.159 4.967 1.00 64.94 613 HIS A C 1
ATOM 4779 O O . HIS A 1 613 ? 4.608 -23.772 4.606 1.00 64.94 613 HIS A O 1
ATOM 4785 N N . ALA A 1 614 ? 6.781 -23.362 4.852 1.00 69.50 614 ALA A N 1
ATOM 4786 C CA . ALA A 1 614 ? 6.703 -21.997 4.345 1.00 69.50 614 ALA A CA 1
ATOM 4787 C C . ALA A 1 614 ? 6.560 -21.910 2.828 1.00 69.50 614 ALA A C 1
ATOM 4789 O O . ALA A 1 614 ? 5.897 -21.017 2.309 1.00 69.50 614 ALA A O 1
ATOM 4790 N N . ARG A 1 615 ? 7.236 -22.792 2.094 1.00 83.81 615 ARG A N 1
ATOM 4791 C CA . ARG A 1 615 ? 7.392 -22.652 0.647 1.00 83.81 615 ARG A CA 1
ATOM 4792 C C . ARG A 1 615 ? 6.263 -23.386 -0.059 1.00 83.81 615 ARG A C 1
ATOM 4794 O O . ARG A 1 615 ? 6.163 -24.607 -0.003 1.00 83.81 615 ARG A O 1
ATOM 4801 N N . LEU A 1 616 ? 5.454 -22.650 -0.822 1.00 87.62 616 LEU A N 1
ATOM 4802 C CA . LEU A 1 616 ? 4.431 -23.258 -1.685 1.00 87.62 616 LEU A CA 1
ATOM 4803 C C . LEU A 1 616 ? 5.044 -24.194 -2.749 1.00 87.62 616 LEU A C 1
ATOM 4805 O O . LEU A 1 616 ? 4.350 -25.033 -3.314 1.00 87.62 616 LEU A O 1
ATOM 4809 N N . ALA A 1 617 ? 6.352 -24.063 -2.997 1.00 84.25 617 ALA A N 1
ATOM 4810 C CA . ALA A 1 617 ? 7.125 -24.871 -3.935 1.00 84.25 617 ALA A CA 1
ATOM 4811 C C . ALA A 1 617 ? 7.288 -26.330 -3.513 1.00 84.25 617 ALA A C 1
ATOM 4813 O O . ALA A 1 617 ? 7.462 -27.195 -4.376 1.00 84.25 617 ALA A O 1
ATOM 4814 N N . ASP A 1 618 ? 7.214 -26.581 -2.212 1.00 86.25 618 ASP A N 1
ATOM 4815 C CA . ASP A 1 618 ? 7.514 -27.885 -1.631 1.00 86.25 618 ASP A CA 1
ATOM 4816 C C . ASP A 1 618 ? 6.240 -28.732 -1.478 1.00 86.25 618 ASP A C 1
ATOM 4818 O O . ASP A 1 618 ? 6.301 -29.911 -1.132 1.00 86.25 618 ASP A O 1
ATOM 4822 N N . TRP A 1 619 ? 5.071 -28.158 -1.796 1.00 89.31 619 TRP A N 1
ATOM 4823 C CA . TRP A 1 619 ? 3.805 -28.883 -1.806 1.00 89.31 619 TRP A CA 1
ATOM 4824 C C . TRP A 1 619 ? 3.736 -29.862 -2.982 1.00 89.31 619 TRP A C 1
ATOM 4826 O O . TRP A 1 619 ? 4.034 -29.486 -4.123 1.00 89.31 619 TRP A O 1
ATOM 4836 N N . PRO A 1 620 ? 3.306 -31.111 -2.737 1.00 91.94 620 PRO A N 1
ATOM 4837 C CA . PRO A 1 620 ? 3.319 -32.149 -3.751 1.00 91.94 620 PRO A CA 1
ATOM 4838 C C . PRO A 1 620 ? 2.229 -31.905 -4.804 1.00 91.94 620 PRO A C 1
ATOM 4840 O O . PRO A 1 620 ? 1.160 -31.370 -4.507 1.00 91.94 620 PRO A O 1
ATOM 4843 N N . GLN A 1 621 ? 2.471 -32.353 -6.039 1.00 92.19 621 GLN A N 1
ATOM 4844 C CA . GLN A 1 621 ? 1.544 -32.175 -7.167 1.00 92.19 621 GLN A CA 1
ATOM 4845 C C . GLN A 1 621 ? 0.086 -32.600 -6.872 1.00 92.19 621 GLN A C 1
ATOM 4847 O O . GLN A 1 621 ? -0.819 -31.850 -7.234 1.00 92.19 621 GLN A O 1
ATOM 4852 N N . PRO A 1 622 ? -0.188 -33.716 -6.160 1.00 94.12 622 PRO A N 1
ATOM 4853 C CA . PRO A 1 622 ? -1.559 -34.104 -5.822 1.00 94.12 622 PRO A CA 1
ATOM 4854 C C . PRO A 1 622 ? -2.322 -33.089 -4.957 1.00 94.12 622 PRO A C 1
ATOM 4856 O O . PRO A 1 622 ? -3.548 -33.050 -5.015 1.00 94.12 622 PRO A O 1
ATOM 4859 N N . ALA A 1 623 ? -1.630 -32.263 -4.163 1.00 94.44 623 ALA A N 1
ATOM 4860 C CA . ALA A 1 623 ? -2.278 -31.201 -3.390 1.00 94.44 623 ALA A CA 1
ATOM 4861 C C . ALA A 1 623 ? -2.810 -30.096 -4.316 1.00 94.44 623 ALA A C 1
ATOM 4863 O O . ALA A 1 623 ? -3.932 -29.622 -4.147 1.00 94.44 623 ALA A O 1
ATOM 4864 N N . TRP A 1 624 ? -2.034 -29.742 -5.345 1.00 94.69 624 TRP A N 1
ATOM 4865 C CA . TRP A 1 624 ? -2.465 -28.820 -6.395 1.00 94.69 624 TRP A CA 1
ATOM 4866 C C . TRP A 1 624 ? -3.615 -29.398 -7.223 1.00 94.69 624 TRP A C 1
ATOM 4868 O O . TRP A 1 624 ? -4.536 -28.659 -7.565 1.00 94.69 624 TRP A O 1
ATOM 4878 N N . ASP A 1 625 ? -3.605 -30.712 -7.477 1.00 93.62 625 ASP A N 1
ATOM 4879 C CA . ASP A 1 625 ? -4.679 -31.380 -8.220 1.00 93.62 625 ASP A CA 1
ATOM 4880 C C . ASP A 1 625 ? -6.041 -31.322 -7.501 1.00 93.62 625 ASP A C 1
ATOM 4882 O O . ASP A 1 625 ? -7.100 -31.311 -8.133 1.00 93.62 625 ASP A O 1
ATOM 4886 N N . ALA A 1 626 ? -6.021 -31.299 -6.166 1.00 90.44 626 ALA A N 1
ATOM 4887 C CA . ALA A 1 626 ? -7.210 -31.386 -5.324 1.00 90.44 626 ALA A CA 1
ATOM 4888 C C . ALA A 1 626 ? -7.835 -30.027 -4.963 1.00 90.44 626 ALA A C 1
ATOM 4890 O O . ALA A 1 626 ? -8.887 -30.006 -4.326 1.00 90.44 626 ALA A O 1
ATOM 4891 N N . MET A 1 627 ? -7.200 -28.904 -5.320 1.00 94.94 627 MET A N 1
ATOM 4892 C CA . MET A 1 627 ? -7.561 -27.568 -4.833 1.00 94.94 627 MET A CA 1
ATOM 4893 C C . MET A 1 627 ? -8.253 -26.725 -5.923 1.00 94.94 627 MET A C 1
ATOM 4895 O O . MET A 1 627 ? -7.584 -26.222 -6.830 1.00 94.94 627 MET A O 1
ATOM 4899 N N . PRO A 1 628 ? -9.573 -26.477 -5.834 1.00 97.12 628 PRO A N 1
ATOM 4900 C CA . PRO A 1 628 ? -10.244 -25.531 -6.719 1.00 97.12 628 PRO A CA 1
ATOM 4901 C C . PRO A 1 628 ? -9.821 -24.100 -6.373 1.00 97.12 628 PRO A C 1
ATOM 4903 O O . PRO A 1 628 ? -9.808 -23.712 -5.200 1.00 97.12 628 PRO A O 1
ATOM 4906 N N . LEU A 1 629 ? -9.480 -23.300 -7.383 1.00 97.94 629 LEU A N 1
ATOM 4907 C CA . LEU A 1 629 ? -8.765 -22.044 -7.169 1.00 97.94 629 LEU A CA 1
ATOM 4908 C C . LEU A 1 629 ? -9.284 -20.909 -8.048 1.00 97.94 629 LEU A C 1
ATOM 4910 O O . LEU A 1 629 ? -9.261 -20.982 -9.272 1.00 97.94 629 LEU A O 1
ATOM 4914 N N . TYR A 1 630 ? -9.666 -19.807 -7.411 1.00 98.00 630 TYR A N 1
ATOM 4915 C CA . TYR A 1 630 ? -9.737 -18.500 -8.048 1.00 98.00 630 TYR A CA 1
ATOM 4916 C C . TYR A 1 630 ? -8.458 -17.720 -7.737 1.00 98.00 630 TYR A C 1
ATOM 4918 O O . TYR A 1 630 ? -8.137 -17.489 -6.568 1.00 98.00 630 TYR A O 1
ATOM 4926 N N . TYR A 1 631 ? -7.754 -17.287 -8.778 1.00 97.62 631 TYR A N 1
ATOM 4927 C CA . TYR A 1 631 ? -6.523 -16.517 -8.689 1.00 97.62 631 TYR A CA 1
ATOM 4928 C C . TYR A 1 631 ? -6.668 -15.212 -9.471 1.00 97.62 631 TYR A C 1
ATOM 4930 O O . TYR A 1 631 ? -6.685 -15.203 -10.703 1.00 97.62 631 TYR A O 1
ATOM 4938 N N . ALA A 1 632 ? -6.720 -14.092 -8.757 1.00 96.00 632 ALA A N 1
ATOM 4939 C CA . ALA A 1 632 ? -6.622 -12.770 -9.360 1.00 96.00 632 ALA A CA 1
ATOM 4940 C C . ALA A 1 632 ? -5.212 -12.195 -9.193 1.00 96.00 632 ALA A C 1
ATOM 4942 O O . ALA A 1 632 ? -4.626 -12.268 -8.113 1.00 96.00 632 ALA A O 1
ATOM 4943 N N . CYS A 1 633 ? -4.681 -11.543 -10.223 1.00 94.75 633 CYS A N 1
ATOM 4944 C CA . CYS A 1 633 ? -3.469 -10.744 -10.068 1.00 94.75 633 CYS A CA 1
ATOM 4945 C C . CYS A 1 633 ? -3.485 -9.442 -10.852 1.00 94.75 633 CYS A C 1
ATOM 4947 O O . CYS A 1 633 ? -3.909 -9.388 -12.011 1.00 94.75 633 CYS A O 1
ATOM 4949 N N . GLY A 1 634 ? -2.948 -8.408 -10.215 1.00 92.75 634 GLY A N 1
ATOM 4950 C CA . GLY A 1 634 ? -2.635 -7.140 -10.848 1.00 92.75 634 GLY A CA 1
ATOM 4951 C C . GLY A 1 634 ? -1.413 -7.240 -11.758 1.00 92.75 634 GLY A C 1
ATOM 4952 O O . GLY A 1 634 ? -0.808 -8.298 -11.937 1.00 92.75 634 GLY A O 1
ATOM 4953 N N . SER A 1 635 ? -1.037 -6.104 -12.320 1.00 90.25 635 SER A N 1
ATOM 4954 C CA . SER A 1 635 ? 0.141 -5.915 -13.145 1.00 90.25 635 SER A CA 1
ATOM 4955 C C . SER A 1 635 ? 1.324 -5.426 -12.313 1.00 90.25 635 SER A C 1
ATOM 4957 O O . SER A 1 635 ? 2.170 -4.736 -12.848 1.00 90.25 635 SER A O 1
ATOM 4959 N N . ASN A 1 636 ? 1.449 -5.747 -11.023 1.00 90.12 636 ASN A N 1
ATOM 4960 C CA . ASN A 1 636 ? 2.716 -5.530 -10.315 1.00 90.12 636 ASN A CA 1
ATOM 4961 C C . ASN A 1 636 ? 3.723 -6.625 -10.705 1.00 90.12 636 ASN A C 1
ATOM 4963 O O . ASN A 1 636 ? 3.335 -7.784 -10.845 1.00 90.12 636 ASN A O 1
ATOM 4967 N N . SER A 1 637 ? 5.006 -6.288 -10.852 1.00 90.38 637 SER A N 1
ATOM 4968 C CA . SER A 1 637 ? 6.029 -7.252 -11.288 1.00 90.38 637 SER A CA 1
ATOM 4969 C C . SER A 1 637 ? 6.176 -8.434 -10.326 1.00 90.38 637 SER A C 1
ATOM 4971 O O . SER A 1 637 ? 6.255 -9.572 -10.783 1.00 90.38 637 SER A O 1
ATOM 4973 N N . ALA A 1 638 ? 6.110 -8.194 -9.010 1.00 91.38 638 ALA A N 1
ATOM 4974 C CA . ALA A 1 638 ? 6.162 -9.274 -8.025 1.00 91.38 638 ALA A CA 1
ATOM 4975 C C . ALA A 1 638 ? 4.934 -10.192 -8.106 1.00 91.38 638 ALA A C 1
ATOM 4977 O O . ALA A 1 638 ? 5.057 -11.405 -7.979 1.00 91.38 638 ALA A O 1
ATOM 4978 N N . ASP A 1 639 ? 3.751 -9.618 -8.346 1.00 93.31 639 ASP A N 1
ATOM 4979 C CA . ASP A 1 639 ? 2.492 -10.366 -8.442 1.00 93.31 639 ASP A CA 1
ATOM 4980 C C . ASP A 1 639 ? 2.411 -11.199 -9.730 1.00 93.31 639 ASP A C 1
ATOM 4982 O O . ASP A 1 639 ? 1.866 -12.304 -9.729 1.00 93.31 639 ASP A O 1
ATOM 4986 N N . ARG A 1 640 ? 2.969 -10.675 -10.828 1.00 92.00 640 ARG A N 1
ATOM 4987 C CA . ARG A 1 640 ? 3.090 -11.379 -12.109 1.00 92.00 640 ARG A CA 1
ATOM 4988 C C . ARG A 1 640 ? 4.043 -12.561 -11.998 1.00 92.00 640 ARG A C 1
ATOM 4990 O O . ARG A 1 640 ? 3.646 -13.665 -12.344 1.00 92.00 640 ARG A O 1
ATOM 4997 N N . GLU A 1 641 ? 5.232 -12.351 -11.445 1.00 91.25 641 GLU A N 1
ATOM 4998 C CA . GLU A 1 641 ? 6.198 -13.432 -11.230 1.00 91.25 641 GLU A CA 1
ATOM 4999 C C . GLU A 1 641 ? 5.664 -14.477 -10.230 1.00 91.25 641 GLU A C 1
ATOM 5001 O O . GLU A 1 641 ? 5.812 -15.682 -10.434 1.00 91.25 641 GLU A O 1
ATOM 5006 N N . ALA A 1 642 ? 4.942 -14.035 -9.194 1.00 91.75 642 ALA A N 1
ATOM 5007 C CA . ALA A 1 642 ? 4.240 -14.923 -8.270 1.00 91.75 642 ALA A CA 1
ATOM 5008 C C . ALA A 1 642 ? 3.186 -15.801 -8.973 1.00 91.75 642 ALA A C 1
ATOM 5010 O O . ALA A 1 642 ? 3.044 -16.974 -8.621 1.00 91.75 642 ALA A O 1
ATOM 5011 N N . LEU A 1 643 ? 2.463 -15.270 -9.969 1.00 93.81 643 LEU A N 1
ATOM 5012 C CA . LEU A 1 643 ? 1.566 -16.069 -10.811 1.00 93.81 643 LEU A CA 1
ATOM 5013 C C . LEU A 1 643 ? 2.354 -17.040 -11.698 1.00 93.81 643 LEU A C 1
ATOM 5015 O O . LEU A 1 643 ? 1.959 -18.199 -11.783 1.00 93.81 643 LEU A O 1
ATOM 5019 N N . SER A 1 644 ? 3.452 -16.609 -12.326 1.00 92.00 644 SER A N 1
ATOM 5020 C CA . SER A 1 644 ? 4.283 -17.476 -13.176 1.00 92.00 644 SER A CA 1
ATOM 5021 C C . SER A 1 644 ? 4.752 -18.720 -12.421 1.00 92.00 644 SER A C 1
ATOM 5023 O O . SER A 1 644 ? 4.654 -19.836 -12.930 1.00 92.00 644 SER A O 1
ATOM 5025 N N . PHE A 1 645 ? 5.159 -18.542 -11.161 1.00 90.56 645 PHE A N 1
ATOM 5026 C CA . PHE A 1 645 ? 5.491 -19.642 -10.260 1.00 90.56 645 PHE A CA 1
ATOM 5027 C C . PHE A 1 645 ? 4.332 -20.644 -10.085 1.00 90.56 645 PHE A C 1
ATOM 5029 O O . PHE A 1 645 ? 4.549 -21.855 -10.088 1.00 90.56 645 PHE A O 1
ATOM 5036 N N . VAL A 1 646 ? 3.096 -20.159 -9.933 1.00 93.44 646 VAL A N 1
ATOM 5037 C CA . VAL A 1 646 ? 1.916 -21.020 -9.749 1.00 93.44 646 VAL A CA 1
ATOM 5038 C C . VAL A 1 646 ? 1.487 -21.683 -11.061 1.00 93.44 646 VAL A C 1
ATOM 5040 O O . VAL A 1 646 ? 1.117 -22.856 -11.049 1.00 93.44 646 VAL A O 1
ATOM 5043 N N . ILE A 1 647 ? 1.589 -20.983 -12.197 1.00 94.69 647 ILE A N 1
ATOM 5044 C CA . ILE A 1 647 ? 1.330 -21.556 -13.527 1.00 94.69 647 ILE A CA 1
ATOM 5045 C C . ILE A 1 647 ? 2.215 -22.782 -13.759 1.00 94.69 647 ILE A C 1
ATOM 5047 O O . ILE A 1 647 ? 1.721 -23.797 -14.245 1.00 94.69 647 ILE A O 1
ATOM 5051 N N . GLU A 1 648 ? 3.485 -22.732 -13.351 1.00 92.00 648 GLU A N 1
ATOM 5052 C CA . GLU A 1 648 ? 4.390 -23.878 -13.471 1.00 92.00 648 GLU A CA 1
ATOM 5053 C C . GLU A 1 648 ? 3.897 -25.102 -12.681 1.00 92.00 648 GLU A C 1
ATOM 5055 O O . GLU A 1 648 ? 4.028 -26.236 -13.136 1.00 92.00 648 GLU A O 1
ATOM 5060 N N . ARG A 1 649 ? 3.225 -24.896 -11.542 1.00 93.69 649 ARG A N 1
ATOM 5061 C CA . ARG A 1 649 ? 2.585 -25.988 -10.789 1.00 93.69 649 ARG A CA 1
ATOM 5062 C C . ARG A 1 649 ? 1.356 -26.534 -11.501 1.00 93.69 649 ARG A C 1
ATOM 5064 O O . ARG A 1 649 ? 1.174 -27.747 -11.538 1.00 93.69 649 ARG A O 1
ATOM 5071 N N . TRP A 1 650 ? 0.542 -25.676 -12.111 1.00 94.81 650 TRP A N 1
ATOM 5072 C CA . TRP A 1 650 ? -0.632 -26.117 -12.873 1.00 94.81 650 TRP A CA 1
ATOM 5073 C C . TRP A 1 650 ? -0.274 -26.879 -14.149 1.00 94.81 650 TRP A C 1
ATOM 5075 O O . TRP A 1 650 ? -1.015 -27.777 -14.537 1.00 94.81 650 TRP A O 1
ATOM 5085 N N . ARG A 1 651 ? 0.872 -26.585 -14.777 1.00 94.06 651 ARG A N 1
ATOM 5086 C CA . ARG A 1 651 ? 1.376 -27.355 -15.930 1.00 94.06 651 ARG A CA 1
ATOM 5087 C C . ARG A 1 651 ? 1.580 -28.834 -15.606 1.00 94.06 651 ARG A C 1
ATOM 5089 O O . ARG A 1 651 ? 1.383 -29.677 -16.474 1.00 94.06 651 ARG A O 1
ATOM 5096 N N . GLY A 1 652 ? 1.958 -29.141 -14.364 1.00 92.19 652 GLY A N 1
ATOM 5097 C CA . GLY A 1 652 ? 2.129 -30.508 -13.875 1.00 92.19 652 GLY A CA 1
ATOM 5098 C C . GLY A 1 652 ? 0.835 -31.193 -13.423 1.00 92.19 652 GLY A C 1
ATOM 5099 O O . GLY A 1 652 ? 0.867 -32.385 -13.107 1.00 92.19 652 GLY A O 1
ATOM 5100 N N . CYS A 1 653 ? -0.291 -30.473 -13.356 1.00 94.88 653 CYS A N 1
ATOM 5101 C CA . CYS A 1 653 ? -1.540 -31.010 -12.824 1.00 94.88 653 CYS A CA 1
ATOM 5102 C C . CYS A 1 653 ? -2.197 -32.005 -13.783 1.00 94.88 653 CYS A C 1
ATOM 5104 O O . CYS A 1 653 ? -2.251 -31.801 -14.996 1.00 94.88 653 CYS A O 1
ATOM 5106 N N . ARG A 1 654 ? -2.793 -33.061 -13.223 1.00 94.25 654 ARG A N 1
ATOM 5107 C CA . ARG A 1 654 ? -3.683 -33.960 -13.979 1.00 94.25 654 ARG A CA 1
ATOM 5108 C C . ARG A 1 654 ? -5.140 -33.561 -13.844 1.00 94.25 654 ARG A C 1
ATOM 5110 O O . ARG A 1 654 ? -5.920 -33.775 -14.772 1.00 94.25 654 ARG A O 1
ATOM 5117 N N . HIS A 1 655 ? -5.499 -32.988 -12.704 1.00 95.50 655 HIS A N 1
ATOM 5118 C CA . HIS A 1 655 ? -6.840 -32.516 -12.415 1.00 95.50 655 HIS A CA 1
ATOM 5119 C C . HIS A 1 655 ? -6.756 -31.091 -11.876 1.00 95.50 655 HIS A C 1
ATOM 5121 O O . HIS A 1 655 ? -5.903 -30.823 -11.053 1.00 95.50 655 HIS A O 1
ATOM 5127 N N . ALA A 1 656 ? -7.591 -30.162 -12.334 1.00 95.88 656 ALA A N 1
ATOM 5128 C CA . ALA A 1 656 ? -7.643 -28.820 -11.748 1.00 95.88 656 ALA A CA 1
ATOM 5129 C C . ALA A 1 656 ? -8.940 -28.106 -12.121 1.00 95.88 656 ALA A C 1
ATOM 5131 O O . ALA A 1 656 ? -9.482 -28.327 -13.205 1.00 95.88 656 ALA A O 1
ATOM 5132 N N . SER A 1 657 ? -9.413 -27.216 -11.253 1.00 97.25 657 SER A N 1
ATOM 5133 C CA . SER A 1 657 ? -10.562 -26.344 -11.521 1.00 97.25 657 SER A CA 1
ATOM 5134 C C . SER A 1 657 ? -10.169 -24.918 -11.156 1.00 97.25 657 SER A C 1
ATOM 5136 O O . SER A 1 657 ? -10.058 -24.589 -9.975 1.00 97.25 657 SER A O 1
ATOM 5138 N N . LEU A 1 658 ? -9.884 -24.099 -12.169 1.00 97.69 658 LEU A N 1
ATOM 5139 C CA . LEU A 1 658 ? -9.211 -22.814 -12.001 1.00 97.69 658 LEU A CA 1
ATOM 5140 C C . LEU A 1 658 ? -10.031 -21.676 -12.608 1.00 97.69 658 LEU A C 1
ATOM 5142 O O . LEU A 1 658 ? -10.610 -21.812 -13.683 1.00 97.69 658 LEU A O 1
ATOM 5146 N N . ILE A 1 659 ? -10.009 -20.520 -11.958 1.00 97.75 659 ILE A N 1
ATOM 5147 C CA . ILE A 1 659 ? -10.420 -19.241 -12.534 1.00 97.75 659 ILE A CA 1
ATOM 5148 C C . ILE A 1 659 ? -9.234 -18.297 -12.382 1.00 97.75 659 ILE A C 1
ATOM 5150 O O . ILE A 1 659 ? -8.811 -18.019 -11.262 1.00 97.75 659 ILE A O 1
ATOM 5154 N N . VAL A 1 660 ? -8.684 -17.816 -13.493 1.00 97.38 660 VAL A N 1
ATOM 5155 C CA . VAL A 1 660 ? -7.511 -16.936 -13.507 1.00 97.38 660 VAL A CA 1
ATOM 5156 C C . VAL A 1 660 ? -7.902 -15.598 -14.107 1.00 97.38 660 VAL A C 1
ATOM 5158 O O . VAL A 1 660 ? -8.340 -15.522 -15.256 1.00 97.38 660 VAL A O 1
ATOM 5161 N N . GLU A 1 661 ? -7.722 -14.529 -13.336 1.00 95.94 661 GLU A N 1
ATOM 5162 C CA . GLU A 1 661 ? -8.039 -13.170 -13.765 1.00 95.94 661 GLU A CA 1
ATOM 5163 C C . GLU A 1 661 ? -6.830 -12.245 -13.598 1.00 95.94 661 GLU A C 1
ATOM 5165 O O . GLU A 1 661 ? -6.401 -11.905 -12.494 1.00 95.94 661 GLU A O 1
ATOM 5170 N N . LYS A 1 662 ? -6.271 -11.820 -14.728 1.00 94.06 662 LYS A N 1
ATOM 5171 C CA . LYS A 1 662 ? -5.178 -10.857 -14.827 1.00 94.06 662 LYS A CA 1
ATOM 5172 C C . LYS A 1 662 ? -5.753 -9.483 -15.133 1.00 94.06 662 LYS A C 1
ATOM 5174 O O . LYS A 1 662 ? -6.450 -9.306 -16.131 1.00 94.06 662 LYS A O 1
ATOM 5179 N N . PHE A 1 663 ? -5.398 -8.512 -14.304 1.00 91.56 663 PHE A N 1
ATOM 5180 C CA . PHE A 1 663 ? -5.805 -7.118 -14.439 1.00 91.56 663 PHE A CA 1
ATOM 5181 C C . PHE A 1 663 ? -4.598 -6.248 -14.767 1.00 91.56 663 PHE A C 1
ATOM 5183 O O . PHE A 1 663 ? -3.495 -6.525 -14.283 1.00 91.56 663 PHE A O 1
ATOM 5190 N N . ASP A 1 664 ? -4.810 -5.183 -15.537 1.00 88.94 664 ASP A N 1
ATOM 5191 C CA . ASP A 1 664 ? -3.821 -4.118 -15.721 1.00 88.94 664 ASP A CA 1
ATOM 5192 C C . ASP A 1 664 ? -3.881 -3.116 -14.555 1.00 88.94 664 ASP A C 1
ATOM 5194 O O . ASP A 1 664 ? -4.228 -1.948 -14.705 1.00 88.94 664 ASP A O 1
ATOM 5198 N N . ASP A 1 665 ? -3.620 -3.614 -13.347 1.00 87.50 665 ASP A N 1
ATOM 5199 C CA . ASP A 1 665 ? -3.588 -2.810 -12.126 1.00 87.50 665 ASP A CA 1
ATOM 5200 C C . ASP A 1 665 ? -2.220 -2.934 -11.443 1.00 87.50 665 ASP A C 1
ATOM 5202 O O . ASP A 1 665 ? -1.936 -3.981 -10.853 1.00 87.50 665 ASP A O 1
ATOM 5206 N N . PRO A 1 666 ? -1.375 -1.889 -11.465 1.00 85.50 666 PRO A N 1
ATOM 5207 C CA . PRO A 1 666 ? -0.017 -1.971 -10.929 1.00 85.50 666 PRO A CA 1
ATOM 5208 C C . PRO A 1 666 ? 0.028 -2.046 -9.392 1.00 85.50 666 PRO A C 1
ATOM 5210 O O . PRO A 1 666 ? 1.094 -2.263 -8.807 1.00 85.50 666 PRO A O 1
ATOM 5213 N N . ASN A 1 667 ? -1.108 -1.856 -8.712 1.00 85.62 667 ASN A N 1
ATOM 5214 C CA . ASN A 1 667 ? -1.173 -1.792 -7.259 1.00 85.62 667 ASN A CA 1
ATOM 5215 C C . ASN A 1 667 ? -1.330 -3.185 -6.635 1.00 85.62 667 ASN A C 1
ATOM 5217 O O . ASN A 1 667 ? -2.356 -3.850 -6.783 1.00 85.62 667 ASN A O 1
ATOM 5221 N N . HIS A 1 668 ? -0.352 -3.573 -5.816 1.00 89.31 668 HIS A N 1
ATOM 5222 C CA . HIS A 1 668 ? -0.368 -4.851 -5.104 1.00 89.31 668 HIS A CA 1
ATOM 5223 C C . HIS A 1 668 ? -1.515 -4.971 -4.077 1.00 89.31 668 HIS A C 1
ATOM 5225 O O . HIS A 1 668 ? -2.245 -5.962 -4.039 1.00 89.31 668 HIS A O 1
ATOM 5231 N N . ALA A 1 669 ? -1.695 -3.973 -3.208 1.00 84.81 669 ALA A N 1
ATOM 5232 C CA . ALA A 1 669 ? -2.692 -4.034 -2.136 1.00 84.81 669 ALA A CA 1
ATOM 5233 C C . ALA A 1 669 ? -4.092 -3.673 -2.647 1.00 84.81 669 ALA A C 1
ATOM 5235 O O . ALA A 1 669 ? -4.213 -2.847 -3.543 1.00 84.81 669 ALA A O 1
ATOM 5236 N N . GLY A 1 670 ? -5.150 -4.233 -2.051 1.00 80.44 670 GLY A N 1
ATOM 5237 C CA . GLY A 1 670 ? -6.537 -3.805 -2.290 1.00 80.44 670 GLY A CA 1
ATOM 5238 C C . GLY A 1 670 ? -7.107 -4.121 -3.678 1.00 80.44 670 GLY A C 1
ATOM 5239 O O . GLY A 1 670 ? -8.103 -3.509 -4.055 1.00 80.44 670 GLY A O 1
ATOM 5240 N N . LEU A 1 671 ? -6.501 -5.053 -4.431 1.00 86.25 671 LEU A N 1
ATOM 5241 C CA . LEU A 1 671 ? -6.952 -5.419 -5.781 1.00 86.25 671 LEU A CA 1
ATOM 5242 C C . LEU A 1 671 ? -8.443 -5.762 -5.802 1.00 86.25 671 LEU A C 1
ATOM 5244 O O . LEU A 1 671 ? -9.183 -5.179 -6.585 1.00 86.25 671 LEU A O 1
ATOM 5248 N N . MET A 1 672 ? -8.894 -6.628 -4.887 1.00 86.81 672 MET A N 1
ATOM 5249 C CA . MET A 1 672 ? -10.298 -7.045 -4.814 1.00 86.81 672 MET A CA 1
ATOM 5250 C C . MET A 1 672 ? -11.257 -5.854 -4.678 1.00 86.81 672 MET A C 1
ATOM 5252 O O . MET A 1 672 ? -12.244 -5.778 -5.401 1.00 86.81 672 MET A O 1
ATOM 5256 N N . ASN A 1 673 ? -10.920 -4.877 -3.833 1.00 84.56 673 ASN A N 1
ATOM 5257 C CA . ASN A 1 673 ? -11.733 -3.673 -3.633 1.00 84.56 673 ASN A CA 1
ATOM 5258 C C . ASN A 1 673 ? -11.823 -2.805 -4.897 1.00 84.56 673 ASN A C 1
ATOM 5260 O O . ASN A 1 673 ? -12.791 -2.070 -5.061 1.00 84.56 673 ASN A O 1
ATOM 5264 N N . ARG A 1 674 ? -10.836 -2.883 -5.798 1.00 84.44 674 ARG A N 1
ATOM 5265 C CA . ARG A 1 674 ? -10.829 -2.128 -7.060 1.00 84.44 674 ARG A CA 1
ATOM 5266 C C . ARG A 1 674 ? -11.495 -2.857 -8.221 1.00 84.44 674 ARG A C 1
ATOM 5268 O O . ARG A 1 674 ? -12.016 -2.178 -9.104 1.00 84.44 674 ARG A O 1
ATOM 5275 N N . ILE A 1 675 ? -11.460 -4.190 -8.234 1.00 82.94 675 ILE A N 1
ATOM 5276 C CA . ILE A 1 675 ? -12.015 -5.007 -9.330 1.00 82.94 675 ILE A CA 1
ATOM 5277 C C . ILE A 1 675 ? -13.440 -5.480 -9.058 1.00 82.94 675 ILE A C 1
ATOM 5279 O O . ILE A 1 675 ? -14.109 -5.955 -9.975 1.00 82.94 675 ILE A O 1
ATOM 5283 N N . ALA A 1 676 ? -13.907 -5.391 -7.813 1.00 81.00 676 ALA A N 1
ATOM 5284 C CA . ALA A 1 676 ? -15.264 -5.758 -7.468 1.00 81.00 676 ALA A CA 1
ATOM 5285 C C . ALA A 1 676 ? -16.246 -4.777 -8.129 1.00 81.00 676 ALA A C 1
ATOM 5287 O O . ALA A 1 676 ? -16.310 -3.614 -7.743 1.00 81.00 676 ALA A O 1
ATOM 5288 N N . ALA A 1 677 ? -17.042 -5.238 -9.102 1.00 70.19 677 ALA A N 1
ATOM 5289 C CA . ALA A 1 677 ? -18.108 -4.450 -9.745 1.00 70.19 677 ALA A CA 1
ATOM 5290 C C . ALA A 1 677 ? -19.316 -4.200 -8.804 1.00 70.19 677 ALA A C 1
ATOM 5292 O O . ALA A 1 677 ? -20.475 -4.240 -9.214 1.00 70.19 677 ALA A O 1
ATOM 5293 N N . GLY A 1 678 ? -19.064 -4.077 -7.499 1.00 77.94 678 GLY A N 1
ATOM 5294 C CA . GLY A 1 678 ? -20.040 -4.076 -6.416 1.00 77.94 678 GLY A CA 1
ATOM 5295 C C . GLY A 1 678 ? -19.391 -4.427 -5.069 1.00 77.94 678 GLY A C 1
ATOM 5296 O O . GLY A 1 678 ? -18.168 -4.481 -4.963 1.00 77.94 678 GLY A O 1
ATOM 5297 N N . PRO A 1 679 ? -20.182 -4.687 -4.013 1.00 85.50 679 PRO A N 1
ATOM 5298 C CA . PRO A 1 679 ? -19.642 -5.085 -2.715 1.00 85.50 679 PRO A CA 1
ATOM 5299 C C . PRO A 1 679 ? -18.837 -6.392 -2.801 1.00 85.50 679 PRO A C 1
ATOM 5301 O O . PRO A 1 679 ? -19.296 -7.364 -3.402 1.00 85.50 679 PRO A O 1
ATOM 5304 N N . VAL A 1 680 ? -17.680 -6.448 -2.130 1.00 89.00 680 VAL A N 1
ATOM 5305 C CA . VAL A 1 680 ? -16.766 -7.611 -2.119 1.00 89.00 680 VAL A CA 1
ATOM 5306 C C . VAL A 1 680 ? -17.484 -8.925 -1.802 1.00 89.00 680 VAL A C 1
ATOM 5308 O O . VAL A 1 680 ? -17.243 -9.932 -2.461 1.00 89.00 680 VAL A O 1
ATOM 5311 N N . ALA A 1 681 ? -18.416 -8.916 -0.843 1.00 89.62 681 ALA A N 1
ATOM 5312 C CA . ALA A 1 681 ? -19.162 -10.111 -0.457 1.00 89.62 681 ALA A CA 1
ATOM 5313 C C . ALA A 1 681 ? -20.004 -10.700 -1.609 1.00 89.62 681 ALA A C 1
ATOM 5315 O O . ALA A 1 681 ? -20.083 -11.918 -1.755 1.00 89.62 681 ALA A O 1
ATOM 5316 N N . ALA A 1 682 ? -20.583 -9.855 -2.470 1.00 89.25 682 ALA A N 1
ATOM 5317 C CA . ALA A 1 682 ? -21.359 -10.316 -3.621 1.00 89.25 682 ALA A CA 1
ATOM 5318 C C . ALA A 1 682 ? -20.460 -10.971 -4.680 1.00 89.25 682 ALA A C 1
ATOM 5320 O O . ALA A 1 682 ? -20.805 -12.014 -5.233 1.00 89.25 682 ALA A O 1
ATOM 5321 N N . VAL A 1 683 ? -19.283 -10.390 -4.931 1.00 90.88 683 VAL A N 1
ATOM 5322 C CA . VAL A 1 683 ? -18.282 -10.965 -5.843 1.00 90.88 683 VAL A CA 1
ATOM 5323 C C . VAL A 1 683 ? -17.788 -12.309 -5.316 1.00 90.88 683 VAL A C 1
ATOM 5325 O O . VAL A 1 683 ? -17.755 -13.285 -6.062 1.00 90.88 683 VAL A O 1
ATOM 5328 N N . LEU A 1 684 ? -17.477 -12.384 -4.020 1.00 92.81 684 LEU A N 1
ATOM 5329 C CA . LEU A 1 684 ? -17.015 -13.608 -3.376 1.00 92.81 684 LEU A CA 1
ATOM 5330 C C . LEU A 1 684 ? -18.048 -14.738 -3.490 1.00 92.81 684 LEU A C 1
ATOM 5332 O O . LEU A 1 684 ? -17.687 -15.852 -3.866 1.00 92.81 684 LEU A O 1
ATOM 5336 N N . ALA A 1 685 ? -19.332 -14.444 -3.259 1.00 91.50 685 ALA A N 1
ATOM 5337 C CA . ALA A 1 685 ? -20.412 -15.415 -3.429 1.00 91.50 685 ALA A CA 1
ATOM 5338 C C . ALA A 1 685 ? -20.502 -15.946 -4.873 1.00 91.50 685 ALA A C 1
ATOM 5340 O O . ALA A 1 685 ? -20.653 -17.154 -5.078 1.00 91.50 685 ALA A O 1
ATOM 5341 N N . ARG A 1 686 ? -20.356 -15.069 -5.881 1.00 92.69 686 ARG A N 1
ATOM 5342 C CA . ARG A 1 686 ? -20.344 -15.471 -7.300 1.00 92.69 686 ARG A CA 1
ATOM 5343 C C . ARG A 1 686 ? -19.147 -16.355 -7.637 1.00 92.69 686 ARG A C 1
ATOM 5345 O O . ARG A 1 686 ? -19.333 -17.393 -8.263 1.00 92.69 686 ARG A O 1
ATOM 5352 N N . ILE A 1 687 ? -17.947 -15.993 -7.178 1.00 94.88 687 ILE A N 1
ATOM 5353 C CA . ILE A 1 687 ? -16.736 -16.805 -7.373 1.00 94.88 687 ILE A CA 1
ATOM 5354 C C . ILE A 1 687 ? -16.917 -18.188 -6.737 1.00 94.88 687 ILE A C 1
ATOM 5356 O O . ILE A 1 687 ? -16.669 -19.204 -7.380 1.00 94.88 687 ILE A O 1
ATOM 5360 N N . GLN A 1 688 ? -17.407 -18.247 -5.496 1.00 93.75 688 GLN A N 1
ATOM 5361 C CA . GLN A 1 688 ? -17.669 -19.508 -4.797 1.00 93.75 688 GLN A CA 1
ATOM 5362 C C . GLN A 1 688 ? -18.686 -20.383 -5.533 1.00 93.75 688 GLN A C 1
ATOM 5364 O O . GLN A 1 688 ? -18.519 -21.600 -5.606 1.00 93.75 688 GLN A O 1
ATOM 5369 N N . GLN A 1 689 ? -19.756 -19.786 -6.059 1.00 92.69 689 GLN A N 1
ATOM 5370 C CA . GLN A 1 689 ? -20.728 -20.500 -6.881 1.00 92.69 689 GLN A CA 1
ATOM 5371 C C . GLN A 1 689 ? -20.091 -21.019 -8.171 1.00 92.69 689 GLN A C 1
ATOM 5373 O O . GLN A 1 689 ? -20.337 -22.166 -8.539 1.00 92.69 689 GLN A O 1
ATOM 5378 N N . ARG A 1 690 ? -19.263 -20.206 -8.833 1.00 94.44 690 ARG A N 1
ATOM 5379 C CA . ARG A 1 690 ? -18.646 -20.583 -10.102 1.00 94.44 690 ARG A CA 1
ATOM 5380 C C . ARG A 1 690 ? -17.608 -21.691 -9.946 1.00 94.44 690 ARG A C 1
ATOM 5382 O O . ARG A 1 690 ? -17.642 -22.645 -10.714 1.00 94.44 690 ARG A O 1
ATOM 5389 N N . LEU A 1 691 ? -16.765 -21.635 -8.915 1.00 95.12 691 LEU A N 1
ATOM 5390 C CA . LEU A 1 691 ? -15.818 -22.714 -8.607 1.00 95.12 691 LEU A CA 1
ATOM 5391 C C . LEU A 1 691 ? -16.533 -24.051 -8.372 1.00 95.12 691 LEU A C 1
ATOM 5393 O O . LEU A 1 691 ? -16.147 -25.050 -8.967 1.00 95.12 691 LEU A O 1
ATOM 5397 N N . ARG A 1 692 ? -17.650 -24.054 -7.628 1.00 92.81 692 ARG A N 1
ATOM 5398 C CA . ARG A 1 692 ? -18.458 -25.271 -7.423 1.00 92.81 692 ARG A CA 1
ATOM 5399 C C . ARG A 1 692 ? -18.990 -25.871 -8.726 1.00 92.81 692 ARG A C 1
ATOM 5401 O O . ARG A 1 692 ? -19.117 -27.084 -8.826 1.00 92.81 692 ARG A O 1
ATOM 5408 N N . GLN A 1 693 ? -19.304 -25.045 -9.724 1.00 93.31 693 GLN A N 1
ATOM 5409 C CA . GLN A 1 693 ? -19.712 -25.538 -11.045 1.00 93.31 693 GLN A CA 1
ATOM 5410 C C . GLN A 1 693 ? -18.532 -26.164 -11.801 1.00 93.31 693 GLN A C 1
ATOM 5412 O O . GLN A 1 693 ? -18.707 -27.179 -12.470 1.00 93.31 693 GLN A O 1
ATOM 5417 N N . LEU A 1 694 ? -17.334 -25.587 -11.672 1.00 94.06 694 LEU A N 1
ATOM 5418 C CA . LEU A 1 694 ? -16.118 -26.087 -12.317 1.00 94.06 694 LEU A CA 1
ATOM 5419 C C . LEU A 1 694 ? -15.567 -27.363 -11.673 1.00 94.06 694 LEU A C 1
ATOM 5421 O O . LEU A 1 694 ? -14.814 -28.071 -12.323 1.00 94.06 694 LEU A O 1
ATOM 5425 N N . GLU A 1 695 ? -15.928 -27.700 -10.439 1.00 91.44 695 GLU A N 1
ATOM 5426 C CA . GLU A 1 695 ? -15.437 -28.902 -9.742 1.00 91.44 695 GLU A CA 1
ATOM 5427 C C . GLU A 1 695 ? -15.981 -30.231 -10.291 1.00 91.44 695 GLU A C 1
ATOM 5429 O O . GLU A 1 695 ? -15.496 -31.297 -9.915 1.00 91.44 695 GLU A O 1
ATOM 5434 N N . GLY A 1 696 ? -16.963 -30.200 -11.198 1.00 88.06 696 GLY A N 1
ATOM 5435 C CA . GLY A 1 696 ? -17.554 -31.408 -11.775 1.00 88.06 696 GLY A CA 1
ATOM 5436 C C . GLY A 1 696 ? -16.522 -32.353 -12.424 1.00 88.06 696 GLY A C 1
ATOM 5437 O O . GLY A 1 696 ? -15.499 -31.901 -12.948 1.00 88.06 696 GLY A O 1
ATOM 5438 N N . PRO A 1 697 ? -16.774 -33.677 -12.444 1.00 86.44 697 PRO A N 1
ATOM 5439 C CA . PRO A 1 697 ? -15.824 -34.662 -12.975 1.00 86.44 697 PRO A CA 1
ATOM 5440 C C . PRO A 1 697 ? -15.607 -34.527 -14.487 1.00 86.44 697 PRO A C 1
ATOM 5442 O O . PRO A 1 697 ? -14.570 -34.936 -15.003 1.00 86.44 697 PRO A O 1
ATOM 5445 N N . SER A 1 698 ? -16.563 -33.928 -15.195 1.00 90.50 698 SER A N 1
ATOM 5446 C CA . SER A 1 698 ? -16.497 -33.675 -16.631 1.00 90.50 698 SER A CA 1
ATOM 5447 C C . SER A 1 698 ? -16.347 -32.183 -16.917 1.00 90.50 698 SER A C 1
ATOM 5449 O O . SER A 1 698 ? -16.814 -31.364 -16.117 1.00 90.50 698 SER A O 1
ATOM 5451 N N . PRO A 1 699 ? -15.729 -31.821 -18.055 1.00 91.44 699 PRO A N 1
ATOM 5452 C CA . PRO A 1 699 ? -15.681 -30.437 -18.481 1.00 91.44 699 PRO A CA 1
ATOM 5453 C C . PRO A 1 699 ? -17.081 -29.838 -18.646 1.00 91.44 699 PRO A C 1
ATOM 5455 O O . PRO A 1 699 ? -18.015 -30.551 -19.021 1.00 91.44 699 PRO A O 1
ATOM 5458 N N . LEU A 1 700 ? -17.236 -28.539 -18.385 1.00 92.12 700 LEU A N 1
ATOM 5459 C CA . LEU A 1 700 ? -18.485 -27.843 -18.698 1.00 92.12 700 LEU A CA 1
ATOM 5460 C C . LEU A 1 700 ? -18.723 -27.842 -20.215 1.00 92.12 700 LEU A C 1
ATOM 5462 O O . LEU A 1 700 ? -17.780 -27.728 -20.996 1.00 92.12 700 LEU A O 1
ATOM 5466 N N . THR A 1 701 ? -19.991 -27.929 -20.625 1.00 88.75 701 THR A N 1
ATOM 5467 C CA . THR A 1 701 ? -20.398 -28.091 -22.034 1.00 88.75 701 THR A CA 1
ATOM 5468 C C . THR A 1 701 ? -19.833 -27.017 -22.971 1.00 88.75 701 THR A C 1
ATOM 5470 O O . THR A 1 701 ? -19.523 -27.322 -24.118 1.00 88.75 701 THR A O 1
ATOM 5473 N N . ASP A 1 702 ? -19.666 -25.786 -22.485 1.00 89.50 702 ASP A N 1
ATOM 5474 C CA . ASP A 1 702 ? -19.252 -24.636 -23.298 1.00 89.50 702 ASP A CA 1
ATOM 5475 C C . ASP A 1 702 ? -17.725 -24.431 -23.350 1.00 89.50 702 ASP A C 1
ATOM 5477 O O . ASP A 1 702 ? -17.244 -23.499 -23.997 1.00 89.50 702 ASP A O 1
ATOM 5481 N N . MET A 1 703 ? -16.940 -25.288 -22.683 1.00 95.12 703 MET A N 1
ATOM 5482 C CA . MET A 1 703 ? -15.484 -25.147 -22.642 1.00 95.12 703 MET A CA 1
ATOM 5483 C C . MET A 1 703 ? -14.801 -25.756 -23.867 1.00 95.12 703 MET A C 1
ATOM 5485 O O . MET A 1 703 ? -15.089 -26.876 -24.292 1.00 95.12 703 MET A O 1
ATOM 5489 N N . LEU A 1 704 ? -13.827 -25.023 -24.401 1.00 96.38 704 LEU A N 1
ATOM 5490 C CA . LEU A 1 704 ? -13.059 -25.404 -25.578 1.00 96.38 704 LEU A CA 1
ATOM 5491 C C . LEU A 1 704 ? -11.843 -26.247 -25.167 1.00 96.38 704 LEU A C 1
ATOM 5493 O O . LEU A 1 704 ? -11.083 -25.815 -24.294 1.00 96.38 704 LEU A O 1
ATOM 5497 N N . PRO A 1 705 ? -11.617 -27.424 -25.778 1.00 97.06 705 PRO A N 1
ATOM 5498 C CA . PRO A 1 705 ? -10.397 -28.188 -25.545 1.00 97.06 705 PRO A CA 1
ATOM 5499 C C . PRO A 1 705 ? -9.179 -27.450 -26.119 1.00 97.06 705 PRO A C 1
ATOM 5501 O O . PRO A 1 705 ? -9.265 -26.805 -27.163 1.00 97.06 705 PRO A O 1
ATOM 5504 N N . VAL A 1 706 ? -8.036 -27.566 -25.444 1.00 96.75 706 VAL A N 1
ATOM 5505 C CA . VAL A 1 706 ? -6.724 -27.158 -25.963 1.00 96.75 706 VAL A CA 1
ATOM 5506 C C . VAL A 1 706 ? -6.008 -28.402 -26.470 1.00 96.75 706 VAL A C 1
ATOM 5508 O O . VAL A 1 706 ? -5.843 -29.371 -25.724 1.00 96.75 706 VAL A O 1
ATOM 5511 N N . ASP A 1 707 ? -5.569 -28.373 -27.727 1.00 94.56 707 ASP A N 1
ATOM 5512 C CA . ASP A 1 707 ? -4.821 -29.478 -28.318 1.00 94.56 707 ASP A CA 1
ATOM 5513 C C . ASP A 1 707 ? -3.553 -29.780 -27.510 1.00 94.56 707 ASP A C 1
ATOM 5515 O O . ASP A 1 707 ? -2.845 -28.879 -27.062 1.00 94.56 707 ASP A O 1
ATOM 5519 N N . ASN A 1 708 ? -3.240 -31.068 -27.330 1.00 90.94 708 ASN A N 1
ATOM 5520 C CA . ASN A 1 708 ? -2.107 -31.497 -26.499 1.00 90.94 708 ASN A CA 1
ATOM 5521 C C . ASN A 1 708 ? -0.767 -30.904 -26.963 1.00 90.94 708 ASN A C 1
ATOM 5523 O O . ASN A 1 708 ? 0.077 -30.595 -26.128 1.00 90.94 708 ASN A O 1
ATOM 5527 N N . ALA A 1 709 ? -0.586 -30.727 -28.276 1.00 92.69 709 ALA A N 1
ATOM 5528 C CA . ALA A 1 709 ? 0.609 -30.102 -28.845 1.00 92.69 709 ALA A CA 1
ATOM 5529 C C . ALA A 1 709 ? 0.714 -28.599 -28.516 1.00 92.69 709 ALA A C 1
ATOM 5531 O O . ALA A 1 709 ? 1.818 -28.063 -28.462 1.00 92.69 709 ALA A O 1
ATOM 5532 N N . ASP A 1 710 ? -0.414 -27.943 -28.232 1.00 94.25 710 ASP A N 1
ATOM 5533 C CA . ASP A 1 710 ? -0.513 -26.498 -28.011 1.00 94.25 710 ASP A CA 1
ATOM 5534 C C . ASP A 1 710 ? -0.644 -26.110 -26.532 1.00 94.25 710 ASP A C 1
ATOM 5536 O O . ASP A 1 710 ? -0.631 -24.917 -26.210 1.00 94.25 710 ASP A O 1
ATOM 5540 N N . GLN A 1 711 ? -0.751 -27.078 -25.614 1.00 94.81 711 GLN A N 1
ATOM 5541 C CA . GLN A 1 711 ? -0.920 -26.796 -24.184 1.00 94.81 711 GLN A CA 1
ATOM 5542 C C . GLN A 1 711 ? 0.226 -25.949 -23.616 1.00 94.81 711 GLN A C 1
ATOM 5544 O O . GLN A 1 711 ? -0.033 -24.985 -22.898 1.00 94.81 711 GLN A O 1
ATOM 5549 N N . ALA A 1 712 ? 1.482 -26.251 -23.966 1.00 93.31 712 ALA A N 1
ATOM 5550 C CA . ALA A 1 712 ? 2.635 -25.456 -23.530 1.00 93.31 712 ALA A CA 1
ATOM 5551 C C . ALA A 1 712 ? 2.495 -23.988 -23.972 1.00 93.31 712 ALA A C 1
ATOM 5553 O O . ALA A 1 712 ? 2.532 -23.077 -23.143 1.00 93.31 712 ALA A O 1
ATOM 5554 N N . GLY A 1 713 ? 2.185 -23.772 -25.255 1.00 93.88 713 GLY A N 1
ATOM 5555 C CA . GLY A 1 713 ? 1.956 -22.439 -25.805 1.00 93.88 713 GLY A CA 1
ATOM 5556 C C . GLY A 1 713 ? 0.739 -21.729 -25.203 1.00 93.88 713 GLY A C 1
ATOM 5557 O O . GLY A 1 713 ? 0.744 -20.505 -25.087 1.00 93.88 713 GLY A O 1
ATOM 5558 N N . PHE A 1 714 ? -0.305 -22.456 -24.790 1.00 96.00 714 PHE A N 1
ATOM 5559 C CA . PHE A 1 714 ? -1.428 -21.869 -24.053 1.00 96.00 714 PHE A CA 1
ATOM 5560 C C . PHE A 1 714 ? -0.973 -21.297 -22.709 1.00 96.00 714 PHE A C 1
ATOM 5562 O O . PHE A 1 714 ? -1.292 -20.147 -22.402 1.00 96.00 714 PHE A O 1
ATOM 5569 N N . TRP A 1 715 ? -0.202 -22.062 -21.932 1.00 95.56 715 TRP A N 1
ATOM 5570 C CA . TRP A 1 715 ? 0.315 -21.596 -20.648 1.00 95.56 715 TRP A CA 1
ATOM 5571 C C . TRP A 1 715 ? 1.258 -20.405 -20.804 1.00 95.56 715 TRP A C 1
ATOM 5573 O O . TRP A 1 715 ? 1.152 -19.459 -20.029 1.00 95.56 715 TRP A O 1
ATOM 5583 N N . ASP A 1 716 ? 2.133 -20.415 -21.813 1.00 91.56 716 ASP A N 1
ATOM 5584 C CA . ASP A 1 716 ? 3.017 -19.279 -22.109 1.00 91.56 716 ASP A CA 1
ATOM 5585 C C . ASP A 1 716 ? 2.219 -18.018 -22.472 1.00 91.56 716 ASP A C 1
ATOM 5587 O O . ASP A 1 716 ? 2.509 -16.929 -21.977 1.00 91.56 716 ASP A O 1
ATOM 5591 N N . ARG A 1 717 ? 1.153 -18.148 -23.277 1.00 92.12 717 ARG A N 1
ATOM 5592 C CA . ARG A 1 717 ? 0.256 -17.021 -23.589 1.00 92.12 717 ARG A CA 1
ATOM 5593 C C . ARG A 1 717 ? -0.487 -16.522 -22.354 1.00 92.12 717 ARG A C 1
ATOM 5595 O O . ARG A 1 717 ? -0.619 -15.311 -22.185 1.00 92.12 717 ARG A O 1
ATOM 5602 N N . LEU A 1 718 ? -0.961 -17.423 -21.491 1.00 93.69 718 LEU A N 1
ATOM 5603 C CA . LEU A 1 718 ? -1.603 -17.052 -20.230 1.00 93.69 718 LEU A CA 1
ATOM 5604 C C . LEU A 1 718 ? -0.629 -16.291 -19.321 1.00 93.69 718 LEU A C 1
ATOM 5606 O O . LEU A 1 718 ? -1.005 -15.263 -18.756 1.00 93.69 718 LEU A O 1
ATOM 5610 N N . ASP A 1 719 ? 0.619 -16.748 -19.218 1.00 91.94 719 ASP A N 1
ATOM 5611 C CA . ASP A 1 719 ? 1.675 -16.110 -18.428 1.00 91.94 719 ASP A CA 1
ATOM 5612 C C . ASP A 1 719 ? 2.075 -14.733 -18.990 1.00 91.94 719 ASP A C 1
ATOM 5614 O O . ASP A 1 719 ? 2.148 -13.752 -18.245 1.00 91.94 719 ASP A O 1
ATOM 5618 N N . ALA A 1 720 ? 2.206 -14.606 -20.313 1.00 87.81 720 ALA A N 1
ATOM 5619 C CA . ALA A 1 720 ? 2.581 -13.359 -20.983 1.00 87.81 720 ALA A CA 1
ATOM 5620 C C . ALA A 1 720 ? 1.444 -12.323 -21.082 1.00 87.81 720 ALA A C 1
ATOM 5622 O O . ALA A 1 720 ? 1.707 -11.127 -21.205 1.00 87.81 720 ALA A O 1
ATOM 5623 N N . ALA A 1 721 ? 0.174 -12.743 -21.025 1.00 89.38 721 ALA A N 1
ATOM 5624 C CA . ALA A 1 721 ? -0.964 -11.853 -21.264 1.00 89.38 721 ALA A CA 1
ATOM 5625 C C . ALA A 1 721 ? -1.007 -10.659 -20.293 1.00 89.38 721 ALA A C 1
ATOM 5627 O O . ALA A 1 721 ? -1.066 -10.840 -19.078 1.00 89.38 721 ALA A O 1
ATOM 5628 N N . LYS A 1 722 ? -1.071 -9.428 -20.808 1.00 86.81 722 LYS A N 1
ATOM 5629 C CA . LYS A 1 722 ? -1.169 -8.226 -19.963 1.00 86.81 722 LYS A CA 1
ATOM 5630 C C . LYS A 1 722 ? -2.452 -8.195 -19.123 1.00 86.81 722 LYS A C 1
ATOM 5632 O O . LYS A 1 722 ? -2.410 -7.836 -17.953 1.00 86.81 722 LYS A O 1
ATOM 5637 N N . ALA A 1 723 ? -3.580 -8.596 -19.700 1.00 90.31 723 ALA A N 1
ATOM 5638 C CA . ALA A 1 723 ? -4.857 -8.754 -19.013 1.00 90.31 723 ALA A CA 1
ATOM 5639 C C . ALA A 1 723 ? -5.652 -9.870 -19.694 1.00 90.31 723 ALA A C 1
ATOM 5641 O O . ALA A 1 723 ? -5.662 -9.964 -20.921 1.00 90.31 723 ALA A O 1
ATOM 5642 N N . ILE A 1 724 ? -6.278 -10.740 -18.906 1.00 93.50 724 ILE A N 1
ATOM 5643 C CA . ILE A 1 724 ? -7.068 -11.869 -19.405 1.00 93.50 724 ILE A CA 1
ATOM 5644 C C . ILE A 1 724 ? -7.930 -12.422 -18.272 1.00 93.50 724 ILE A C 1
ATOM 5646 O O . ILE A 1 724 ? -7.526 -12.378 -17.113 1.00 93.50 724 ILE A O 1
ATOM 5650 N N . LYS A 1 725 ? -9.105 -12.958 -18.592 1.00 95.31 725 LYS A N 1
ATOM 5651 C CA . LYS A 1 725 ? -9.964 -13.651 -17.630 1.00 95.31 725 LYS A CA 1
ATOM 5652 C C . LYS A 1 725 ? -10.365 -14.986 -18.225 1.00 95.31 725 LYS A C 1
ATOM 5654 O O . LYS A 1 725 ? -11.028 -15.016 -19.260 1.00 95.31 725 LYS A O 1
ATOM 5659 N N . VAL A 1 726 ? -9.945 -16.076 -17.599 1.00 96.75 726 VAL A N 1
ATOM 5660 C CA . VAL A 1 726 ? -10.172 -17.433 -18.102 1.00 96.75 726 VAL A CA 1
ATOM 5661 C C . VAL A 1 726 ? -10.631 -18.357 -16.992 1.00 96.75 726 VAL A C 1
ATOM 5663 O O . VAL A 1 726 ? -10.207 -18.239 -15.845 1.00 96.75 726 VAL A O 1
ATOM 5666 N N . GLU A 1 727 ? -11.482 -19.299 -17.357 1.00 97.50 727 GLU A N 1
ATOM 5667 C CA . GLU A 1 727 ? -11.808 -20.462 -16.543 1.00 97.50 727 GLU A CA 1
ATOM 5668 C C . GLU A 1 727 ? -11.157 -21.672 -17.195 1.00 97.50 727 GLU A C 1
ATOM 5670 O O . GLU A 1 727 ? -11.237 -21.825 -18.415 1.00 97.50 727 GLU A O 1
ATOM 5675 N N . LEU A 1 728 ? -10.502 -22.509 -16.397 1.00 97.31 728 LEU A N 1
ATOM 5676 C CA . LEU A 1 728 ? -9.747 -23.665 -16.858 1.00 97.31 728 LEU A CA 1
ATOM 5677 C C . LEU A 1 728 ? -10.207 -24.912 -16.110 1.00 97.31 728 LEU A C 1
ATOM 5679 O O . LEU A 1 728 ? -10.423 -24.887 -14.896 1.00 97.31 728 LEU A O 1
ATOM 5683 N N . GLN A 1 729 ? -10.290 -26.021 -16.832 1.00 97.44 729 GLN A N 1
ATOM 5684 C CA . GLN A 1 729 ? -10.429 -27.347 -16.250 1.00 97.44 729 GLN A CA 1
ATOM 5685 C C . GLN A 1 729 ? -9.321 -28.236 -16.800 1.00 97.44 729 GLN A C 1
ATOM 5687 O O . GLN A 1 729 ? -9.115 -28.293 -18.010 1.00 97.44 729 GLN A O 1
ATOM 5692 N N . LEU A 1 730 ? -8.625 -28.943 -15.911 1.00 96.38 730 LEU A N 1
ATOM 5693 C CA . LEU A 1 730 ? -7.783 -30.076 -16.283 1.00 96.38 730 LEU A CA 1
ATOM 5694 C C . LEU A 1 730 ? -8.467 -31.364 -15.840 1.00 96.38 730 LEU A C 1
ATOM 5696 O O . LEU A 1 730 ? -8.901 -31.463 -14.693 1.00 96.38 730 LEU A O 1
ATOM 5700 N N . ARG A 1 731 ? -8.592 -32.341 -16.734 1.00 95.56 731 ARG A N 1
ATOM 5701 C CA . ARG A 1 731 ? -9.112 -33.687 -16.439 1.00 95.56 731 ARG A CA 1
ATOM 5702 C C . ARG A 1 731 ? -8.218 -34.696 -17.147 1.00 95.56 731 ARG A C 1
ATOM 5704 O O . ARG A 1 731 ? -8.072 -34.637 -18.366 1.00 95.56 731 ARG A O 1
ATOM 5711 N N . ASP A 1 732 ? -7.580 -35.567 -16.376 1.00 93.00 732 ASP A N 1
ATOM 5712 C CA . ASP A 1 732 ? -6.595 -36.542 -16.855 1.00 93.00 732 ASP A CA 1
ATOM 5713 C C . ASP A 1 732 ? -5.495 -35.924 -17.746 1.00 93.00 732 ASP A C 1
ATOM 5715 O O . ASP A 1 732 ? -5.081 -36.501 -18.751 1.00 93.00 732 ASP A O 1
ATOM 5719 N N . GLY A 1 733 ? -5.034 -34.718 -17.391 1.00 92.44 733 GLY A N 1
ATOM 5720 C CA . GLY A 1 733 ? -3.980 -33.979 -18.105 1.00 92.44 733 GLY A CA 1
ATOM 5721 C C . GLY A 1 733 ? -4.416 -33.318 -19.419 1.00 92.44 733 GLY A C 1
ATOM 5722 O O . GLY A 1 733 ? -3.599 -32.718 -20.114 1.00 92.44 733 GLY A O 1
ATOM 5723 N N . ARG A 1 734 ? -5.697 -33.403 -19.787 1.00 95.69 734 ARG A N 1
ATOM 5724 C CA . ARG A 1 734 ? -6.263 -32.627 -20.897 1.00 95.69 734 ARG A CA 1
ATOM 5725 C C . ARG A 1 734 ? -6.762 -31.287 -20.375 1.00 95.69 734 ARG A C 1
ATOM 5727 O O . ARG A 1 734 ? -7.329 -31.237 -19.286 1.00 95.69 734 ARG A O 1
ATOM 5734 N N . LEU A 1 735 ? -6.542 -30.222 -21.140 1.00 97.62 735 LEU A N 1
ATOM 5735 C CA . LEU A 1 735 ? -6.892 -28.855 -20.766 1.00 97.62 735 LEU A CA 1
ATOM 5736 C C . LEU A 1 735 ? -8.121 -28.379 -21.544 1.00 97.62 735 LEU A C 1
ATOM 5738 O O . LEU A 1 735 ? -8.165 -28.480 -22.768 1.00 97.62 735 LEU A O 1
ATOM 5742 N N . TRP A 1 736 ? -9.085 -27.807 -20.829 1.00 98.06 736 TRP A N 1
ATOM 5743 C CA . TRP A 1 736 ? -10.227 -27.087 -21.383 1.00 98.06 736 TRP A CA 1
ATOM 5744 C C . TRP A 1 736 ? -10.249 -25.667 -20.843 1.00 98.06 736 TRP A C 1
ATOM 5746 O O . TRP A 1 736 ? -9.874 -25.435 -19.691 1.00 98.06 736 TRP A O 1
ATOM 5756 N N . TRP A 1 737 ? -10.731 -24.723 -21.647 1.00 97.31 737 TRP A N 1
ATOM 5757 C CA . TRP A 1 737 ? -10.817 -23.326 -21.245 1.00 97.31 737 TRP A CA 1
ATOM 5758 C C . TRP A 1 737 ? -12.043 -22.610 -21.816 1.00 97.31 737 TRP A C 1
ATOM 5760 O O . TRP A 1 737 ? -12.616 -23.019 -22.823 1.00 97.31 737 TRP A O 1
ATOM 5770 N N . GLN A 1 738 ? -12.419 -21.504 -21.183 1.00 96.06 738 GLN A N 1
ATOM 5771 C CA . GLN A 1 738 ? -13.336 -20.505 -21.736 1.00 96.06 738 GLN A CA 1
ATOM 5772 C C . GLN A 1 738 ? -13.051 -19.125 -21.122 1.00 96.06 738 GLN A C 1
ATOM 5774 O O . GLN A 1 738 ? -12.405 -19.044 -20.072 1.00 96.06 738 GLN A O 1
ATOM 5779 N N . PRO A 1 739 ? -13.528 -18.023 -21.724 1.00 94.81 739 PRO A N 1
ATOM 5780 C CA . PRO A 1 739 ? -13.476 -16.709 -21.088 1.00 94.81 739 PRO A CA 1
ATOM 5781 C C . PRO A 1 739 ? -14.256 -16.679 -19.760 1.00 94.81 739 PRO A C 1
ATOM 5783 O O . PRO A 1 739 ? -15.397 -17.134 -19.696 1.00 94.81 739 PRO A O 1
ATOM 5786 N N . SER A 1 740 ? -13.673 -16.097 -18.707 1.00 90.62 740 SER A N 1
ATOM 5787 C CA . SER A 1 740 ? -14.385 -15.853 -17.439 1.00 90.62 740 SER A CA 1
ATOM 5788 C C . SER A 1 740 ? -15.225 -14.580 -17.553 1.00 90.62 740 SER A C 1
ATOM 5790 O O . SER A 1 740 ? -14.694 -13.471 -17.648 1.00 90.62 740 SER A O 1
ATOM 5792 N N . ILE A 1 741 ? -16.549 -14.746 -17.534 1.00 84.62 741 ILE A N 1
ATOM 5793 C CA . ILE A 1 741 ? -17.537 -13.650 -17.548 1.00 84.62 741 ILE A CA 1
ATOM 5794 C C . ILE A 1 741 ? -18.425 -13.632 -16.293 1.00 84.62 741 ILE A C 1
ATOM 5796 O O . ILE A 1 741 ? -19.093 -12.638 -16.015 1.00 84.62 741 ILE A O 1
ATOM 5800 N N . ALA A 1 742 ? -18.431 -14.716 -15.510 1.00 78.62 742 ALA A N 1
ATOM 5801 C CA . ALA A 1 742 ? -19.412 -14.947 -14.448 1.00 78.62 742 ALA A CA 1
ATOM 5802 C C . ALA A 1 742 ? -19.041 -14.319 -13.091 1.00 78.62 742 ALA A C 1
ATOM 5804 O O . ALA A 1 742 ? -19.922 -14.012 -12.284 1.00 78.62 742 ALA A O 1
ATOM 5805 N N . CYS A 1 743 ? -17.752 -14.093 -12.821 1.00 78.75 743 CYS A N 1
ATOM 5806 C CA . CYS A 1 743 ? -17.293 -13.543 -11.539 1.00 78.75 743 CYS A CA 1
ATOM 5807 C C . CYS A 1 743 ? -17.709 -12.069 -11.348 1.00 78.75 743 CYS A C 1
ATOM 5809 O O . CYS A 1 743 ? -17.831 -11.584 -10.215 1.00 78.75 743 CYS A O 1
ATOM 5811 N N . GLY A 1 744 ? -18.009 -11.364 -12.447 1.00 65.94 744 GLY A N 1
ATOM 5812 C CA . GLY A 1 744 ? -18.463 -9.973 -12.440 1.00 65.94 744 GLY A CA 1
ATOM 5813 C C . GLY A 1 744 ? -17.418 -9.017 -11.865 1.00 65.94 744 GLY A C 1
ATOM 5814 O O . GLY A 1 744 ? -17.771 -8.085 -11.147 1.00 65.94 744 GLY A O 1
ATOM 5815 N N . THR A 1 745 ? -16.138 -9.291 -12.107 1.00 77.56 745 THR A N 1
ATOM 5816 C CA . THR A 1 745 ? -15.054 -8.327 -11.910 1.00 77.56 745 THR A CA 1
ATOM 5817 C C . THR A 1 745 ? -14.992 -7.409 -13.130 1.00 77.56 745 THR A C 1
ATOM 5819 O O . THR A 1 745 ? -15.201 -7.859 -14.260 1.00 77.56 745 THR A O 1
ATOM 5822 N N . GLU A 1 746 ? -14.696 -6.124 -12.952 1.00 70.06 746 GLU A N 1
ATOM 5823 C CA . GLU A 1 746 ? -14.619 -5.201 -14.094 1.00 70.06 746 GLU A CA 1
ATOM 5824 C C . GLU A 1 746 ? -13.342 -5.458 -14.911 1.00 70.06 746 GLU A C 1
ATOM 5826 O O . GLU A 1 746 ? -12.274 -5.673 -14.330 1.00 70.06 746 GLU A O 1
ATOM 5831 N N . PRO A 1 747 ? -13.402 -5.529 -16.251 1.00 56.34 747 PRO A N 1
ATOM 5832 C CA . PRO A 1 747 ? -12.223 -5.274 -17.066 1.00 56.34 747 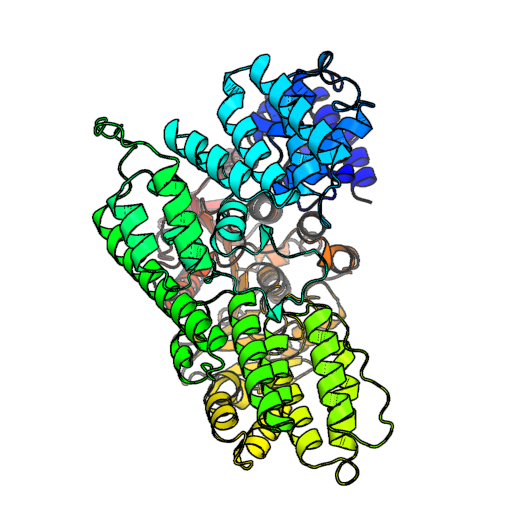PRO A CA 1
ATOM 5833 C C . PRO A 1 747 ? -11.925 -3.773 -16.968 1.00 56.34 747 PRO A C 1
ATOM 5835 O O . PRO A 1 747 ? -12.804 -2.957 -17.239 1.00 56.34 747 PRO A O 1
ATOM 5838 N N . ARG A 1 748 ? -10.723 -3.412 -16.519 1.00 53.97 748 ARG A N 1
ATOM 5839 C CA . ARG A 1 748 ? -10.225 -2.039 -16.634 1.00 53.97 748 ARG A CA 1
ATOM 5840 C C . ARG A 1 748 ? -9.262 -1.954 -17.794 1.00 53.97 748 ARG A C 1
ATOM 5842 O O . ARG A 1 748 ? -8.447 -2.899 -17.909 1.00 53.97 748 ARG A O 1
#